Protein AF-A0A2V6QUW6-F1 (afdb_monomer_lite)

Structure (mmCIF, N/CA/C/O backbone):
data_AF-A0A2V6QUW6-F1
#
_entry.id   AF-A0A2V6QUW6-F1
#
loop_
_atom_site.group_PDB
_atom_site.id
_atom_site.type_symbol
_atom_site.label_atom_id
_atom_site.label_alt_id
_atom_site.label_comp_id
_atom_site.label_asym_id
_atom_site.label_entity_id
_atom_site.label_seq_id
_atom_site.pdbx_PDB_ins_code
_atom_site.Cartn_x
_atom_site.Cartn_y
_atom_site.Cartn_z
_atom_site.occupancy
_atom_site.B_iso_or_equiv
_atom_site.auth_seq_id
_atom_site.auth_comp_id
_atom_site.auth_asym_id
_atom_site.auth_atom_id
_atom_site.pdbx_PDB_model_num
ATOM 1 N N . MET A 1 1 ? 51.495 -25.071 66.014 1.00 26.70 1 MET A N 1
ATOM 2 C CA . MET A 1 1 ? 52.627 -26.000 65.771 1.00 26.70 1 MET A CA 1
ATOM 3 C C . MET A 1 1 ? 52.229 -26.995 64.670 1.00 26.70 1 MET A C 1
ATOM 5 O O . MET A 1 1 ? 51.039 -27.040 64.376 1.00 26.70 1 MET A O 1
ATOM 9 N N . PRO A 1 2 ? 53.185 -27.635 63.961 1.00 45.44 2 PRO A N 1
ATOM 10 C CA . PRO A 1 2 ? 52.987 -28.211 62.611 1.00 45.44 2 PRO A CA 1
ATOM 11 C C . PRO A 1 2 ? 52.212 -29.552 62.661 1.00 45.44 2 PRO A C 1
ATOM 13 O O . PRO A 1 2 ? 51.992 -30.062 63.749 1.00 45.44 2 PRO A O 1
ATOM 16 N N . SER A 1 3 ? 51.716 -30.186 61.588 1.00 33.81 3 SER A N 1
ATOM 17 C CA . SER A 1 3 ? 52.419 -30.737 60.404 1.00 33.81 3 SER A CA 1
ATOM 18 C C . SER A 1 3 ? 51.385 -31.507 59.527 1.00 33.81 3 SER A C 1
ATOM 20 O O . SER A 1 3 ? 50.332 -31.840 60.054 1.00 33.81 3 SER A O 1
ATOM 22 N N . THR A 1 4 ? 51.547 -31.929 58.258 1.00 37.12 4 THR A N 1
ATOM 23 C CA . THR A 1 4 ? 52.410 -31.574 57.097 1.00 37.12 4 THR A CA 1
ATOM 24 C C . THR A 1 4 ? 51.915 -32.333 55.849 1.00 37.12 4 THR A C 1
ATOM 26 O O . THR A 1 4 ? 51.791 -33.543 55.962 1.00 37.12 4 THR A O 1
ATOM 29 N N . ARG A 1 5 ? 51.868 -31.680 54.664 1.00 34.84 5 ARG A N 1
ATOM 30 C CA . ARG A 1 5 ? 51.997 -32.264 53.287 1.00 34.84 5 ARG A CA 1
ATOM 31 C C . ARG A 1 5 ? 50.952 -33.331 52.842 1.00 34.84 5 ARG A C 1
ATOM 33 O O . ARG A 1 5 ? 50.567 -34.189 53.609 1.00 34.84 5 ARG A O 1
ATOM 40 N N . GLY A 1 6 ? 50.514 -33.406 51.579 1.00 30.08 6 GLY A N 1
ATOM 41 C CA . GLY A 1 6 ? 50.759 -32.570 50.392 1.00 30.08 6 GLY A CA 1
ATOM 42 C C . GLY A 1 6 ? 50.465 -33.322 49.071 1.00 30.08 6 GLY A C 1
ATOM 43 O O . GLY A 1 6 ? 50.412 -34.544 49.068 1.00 30.08 6 GLY A O 1
ATOM 44 N N . GLY A 1 7 ? 50.338 -32.592 47.949 1.00 29.78 7 GLY A N 1
ATOM 45 C CA . GLY A 1 7 ? 50.151 -33.131 46.578 1.00 29.78 7 GLY A CA 1
ATOM 46 C C . GLY A 1 7 ? 48.696 -33.032 46.077 1.00 29.78 7 GLY A C 1
ATOM 47 O O . GLY A 1 7 ? 47.821 -33.667 46.640 1.00 29.78 7 GLY A O 1
ATOM 48 N N . ARG A 1 8 ? 48.331 -32.092 45.184 1.00 32.28 8 ARG A N 1
ATOM 49 C CA . ARG A 1 8 ? 48.541 -32.045 43.706 1.00 32.28 8 ARG A CA 1
ATOM 50 C C . ARG A 1 8 ? 47.738 -33.123 42.939 1.00 32.28 8 ARG A C 1
ATOM 52 O O . ARG A 1 8 ? 47.898 -34.287 43.254 1.00 32.28 8 ARG A O 1
ATOM 59 N N . ARG A 1 9 ? 46.988 -32.817 41.863 1.00 30.67 9 ARG A N 1
ATOM 60 C CA . ARG A 1 9 ? 46.563 -31.528 41.244 1.00 30.67 9 ARG A CA 1
ATOM 61 C C . ARG A 1 9 ? 45.511 -31.805 40.132 1.00 30.67 9 ARG A C 1
ATOM 63 O O . ARG A 1 9 ? 45.462 -32.922 39.644 1.00 30.67 9 ARG A O 1
ATOM 70 N N . LEU A 1 10 ? 44.833 -30.745 39.662 1.00 28.27 10 LEU A N 1
ATOM 71 C CA . LEU A 1 10 ? 44.021 -30.621 38.422 1.00 28.27 10 LEU A CA 1
ATOM 72 C C . LEU A 1 10 ? 42.641 -31.322 38.333 1.00 28.27 10 LEU A C 1
ATOM 74 O O . LEU A 1 10 ? 42.546 -32.523 38.140 1.00 28.27 10 LEU A O 1
ATOM 78 N N . GLY A 1 11 ? 41.593 -30.488 38.262 1.00 28.69 11 GLY A N 1
ATOM 79 C CA . GLY A 1 11 ? 40.888 -30.242 36.990 1.00 28.69 11 GLY A CA 1
ATOM 80 C C . GLY A 1 11 ? 39.775 -31.210 36.575 1.00 28.69 11 GLY A C 1
ATOM 81 O O . GLY A 1 11 ? 40.029 -32.149 35.831 1.00 28.69 11 GLY A O 1
ATOM 82 N N . GLY A 1 12 ? 38.528 -30.890 36.935 1.00 26.41 12 GLY A N 1
ATOM 83 C CA . GLY A 1 12 ? 37.316 -31.536 36.418 1.00 26.41 12 GLY A CA 1
ATOM 84 C C . GLY A 1 12 ? 36.153 -30.541 36.347 1.00 26.41 12 GLY A C 1
ATOM 85 O O . GLY A 1 12 ? 35.921 -29.794 37.296 1.00 26.41 12 GLY A O 1
ATOM 86 N N . LEU A 1 13 ? 35.474 -30.494 35.202 1.00 26.08 13 LEU A N 1
ATOM 87 C CA . LEU A 1 13 ? 34.448 -29.514 34.829 1.00 26.08 13 LEU A CA 1
ATOM 88 C C . LEU A 1 13 ? 33.038 -30.117 34.990 1.00 26.08 13 LEU A C 1
ATOM 90 O O . LEU A 1 13 ? 32.824 -31.212 34.492 1.00 26.08 13 LEU A O 1
ATOM 94 N N . VAL A 1 14 ? 32.097 -29.349 35.567 1.00 29.81 14 VAL A N 1
ATOM 95 C CA . VAL A 1 14 ? 30.618 -29.460 35.432 1.00 29.81 14 VAL A CA 1
ATOM 96 C C . VAL A 1 14 ? 29.936 -30.784 35.843 1.00 29.81 14 VAL A C 1
ATOM 98 O O . VAL A 1 14 ? 30.233 -31.853 35.337 1.00 29.81 14 VAL A O 1
ATOM 101 N N . VAL A 1 15 ? 28.919 -30.679 36.709 1.00 27.78 15 VAL A N 1
ATOM 102 C CA . VAL A 1 15 ? 27.493 -31.024 36.470 1.00 27.78 15 VAL A CA 1
ATOM 103 C C . VAL A 1 15 ? 26.727 -30.660 37.748 1.00 27.78 15 VAL A C 1
ATOM 105 O O . VAL A 1 15 ? 27.101 -31.085 38.837 1.00 27.78 15 VAL A O 1
ATOM 108 N N . ALA A 1 16 ? 25.631 -29.911 37.619 1.00 26.03 16 ALA A N 1
ATOM 109 C CA . ALA A 1 16 ? 24.633 -29.761 38.676 1.00 26.03 16 ALA A CA 1
ATOM 110 C C . ALA A 1 16 ? 23.232 -29.838 38.053 1.00 26.03 16 ALA A C 1
ATOM 112 O O . ALA A 1 16 ? 22.757 -28.884 37.443 1.00 26.03 16 ALA A O 1
ATOM 113 N N . LEU A 1 17 ? 22.598 -31.008 38.178 1.00 29.84 17 LEU A N 1
ATOM 114 C CA . LEU A 1 17 ? 21.159 -31.166 37.968 1.00 29.84 17 LEU A CA 1
ATOM 115 C C . LEU A 1 17 ? 20.403 -30.676 39.208 1.00 29.84 17 LEU A C 1
ATOM 117 O O . LEU A 1 17 ? 20.839 -30.906 40.334 1.00 29.84 17 LEU A O 1
ATOM 121 N N . GLY A 1 18 ? 19.205 -30.145 38.979 1.00 25.25 18 GLY A N 1
ATOM 122 C CA . GLY A 1 18 ? 18.154 -30.022 39.984 1.00 25.25 18 GLY A CA 1
ATOM 123 C C . GLY A 1 18 ? 17.339 -28.748 39.793 1.00 25.25 18 GLY A C 1
ATOM 124 O O . GLY A 1 18 ? 17.901 -27.672 39.657 1.00 25.25 18 GLY A O 1
ATOM 125 N N . LEU A 1 19 ? 16.014 -28.759 39.799 1.00 27.73 19 LEU A N 1
ATOM 126 C CA . LEU A 1 19 ? 14.991 -29.806 39.743 1.00 27.73 19 LEU A CA 1
ATOM 127 C C . LEU A 1 19 ? 13.668 -29.028 39.552 1.00 27.73 19 LEU A C 1
ATOM 129 O O . LEU A 1 19 ? 13.597 -27.846 39.892 1.00 27.73 19 LEU A O 1
ATOM 133 N N . CYS A 1 20 ? 12.620 -29.647 39.017 1.00 27.33 20 CYS A N 1
ATOM 134 C CA . CYS A 1 20 ? 11.342 -28.960 38.803 1.00 27.33 20 CYS A CA 1
ATOM 135 C C . CYS A 1 20 ? 10.632 -28.602 40.123 1.00 27.33 20 CYS A C 1
ATOM 137 O O . CYS A 1 20 ? 10.623 -29.401 41.057 1.00 27.33 20 CYS A O 1
ATOM 139 N N . ALA A 1 21 ? 9.939 -27.459 40.148 1.00 28.48 21 ALA A N 1
ATOM 140 C CA . ALA A 1 21 ? 8.923 -27.141 41.150 1.00 28.48 21 ALA A CA 1
ATOM 141 C C . ALA A 1 21 ? 7.661 -26.612 40.450 1.00 28.48 21 ALA A C 1
ATOM 143 O O . ALA A 1 21 ? 7.585 -25.449 40.060 1.00 28.48 21 ALA A O 1
ATOM 144 N N . SER A 1 22 ? 6.676 -27.490 40.260 1.00 30.89 22 SER A N 1
ATOM 145 C CA . SER A 1 22 ? 5.345 -27.125 39.771 1.00 30.89 22 SER A CA 1
ATOM 146 C C . SER A 1 22 ? 4.553 -26.437 40.886 1.00 30.89 22 SER A C 1
ATOM 148 O O . SER A 1 22 ? 4.350 -27.029 41.944 1.00 30.89 22 SER A O 1
ATOM 150 N N . GLY A 1 23 ? 4.078 -25.214 40.648 1.00 26.27 23 GLY A N 1
ATOM 151 C CA . GLY A 1 23 ? 3.165 -24.498 41.542 1.00 26.27 23 GLY A CA 1
ATOM 152 C C . GLY A 1 23 ? 1.778 -24.400 40.918 1.00 26.27 23 GLY A C 1
ATOM 153 O O . GLY A 1 23 ? 1.594 -23.659 39.957 1.00 26.27 23 GLY A O 1
ATOM 154 N N . CYS A 1 24 ? 0.812 -25.156 41.440 1.00 26.83 24 CYS A N 1
ATOM 155 C CA . CYS A 1 24 ? -0.576 -25.087 40.984 1.00 26.83 24 CYS A CA 1
ATOM 156 C C . CYS A 1 24 ? -1.278 -23.862 41.586 1.00 26.83 24 CYS A C 1
ATOM 158 O O . CYS A 1 24 ? -1.225 -23.674 42.800 1.00 26.83 24 CYS A O 1
ATOM 160 N N . PHE A 1 25 ? -2.007 -23.107 40.763 1.00 26.16 25 PHE A N 1
ATOM 161 C CA . PHE A 1 25 ? -3.082 -22.227 41.218 1.00 26.16 25 PHE A CA 1
ATOM 162 C C . PHE A 1 25 ? -4.295 -22.393 40.301 1.00 26.16 25 PHE A C 1
ATOM 164 O O . PHE A 1 25 ? -4.251 -22.060 39.123 1.00 26.16 25 PHE A O 1
ATOM 171 N N . ASP A 1 26 ? -5.362 -22.908 40.898 1.00 26.67 26 ASP A N 1
ATOM 172 C CA . ASP A 1 26 ? -6.733 -23.025 40.405 1.00 26.67 26 ASP A CA 1
ATOM 173 C C . ASP A 1 26 ? -7.597 -22.764 41.664 1.00 26.67 26 ASP A C 1
ATOM 175 O O . ASP A 1 26 ? -7.196 -23.150 42.763 1.00 26.67 26 ASP A O 1
ATOM 179 N N . ASN A 1 27 ? -8.756 -22.106 41.644 1.00 27.70 27 ASN A N 1
ATOM 180 C CA . ASN A 1 27 ? -9.648 -21.788 40.533 1.00 27.70 27 ASN A CA 1
ATOM 181 C C . ASN A 1 27 ? -10.627 -20.669 40.966 1.00 27.70 27 ASN A C 1
ATOM 183 O O . ASN A 1 27 ? -11.191 -20.761 42.057 1.00 27.70 27 ASN A O 1
ATOM 187 N N . SER A 1 28 ? -10.908 -19.686 40.103 1.00 26.55 28 SER A N 1
ATOM 188 C CA . SER A 1 28 ? -12.271 -19.138 39.959 1.00 26.55 28 SER A CA 1
ATOM 189 C C . SER A 1 28 ? -12.452 -18.398 38.622 1.00 26.55 28 SER A C 1
ATOM 191 O O . SER A 1 28 ? -11.968 -17.290 38.415 1.00 26.55 28 SER A O 1
ATOM 193 N N . SER A 1 29 ? -13.210 -19.019 37.713 1.00 29.81 29 SER A N 1
ATOM 194 C CA . SER A 1 29 ? -13.720 -18.426 36.462 1.00 29.81 29 SER A CA 1
ATOM 195 C C . SER A 1 29 ? -12.676 -18.013 35.412 1.00 29.81 29 SER A C 1
ATOM 197 O O . SER A 1 29 ? -12.779 -16.954 34.790 1.00 29.81 29 SER A O 1
ATOM 199 N N . SER A 1 30 ? -11.728 -18.901 35.110 1.00 31.17 30 SER A N 1
ATOM 200 C CA . SER A 1 30 ? -10.977 -18.832 33.853 1.00 31.17 30 SER A CA 1
ATOM 201 C C . SER A 1 30 ? -11.898 -19.134 32.657 1.00 31.17 30 SER A C 1
ATOM 203 O O . SER A 1 30 ? -12.226 -20.285 32.362 1.00 31.17 30 SER A O 1
ATOM 205 N N . LYS A 1 31 ? -12.304 -18.095 31.912 1.00 33.53 31 LYS A N 1
ATOM 206 C CA . LYS A 1 31 ? -12.797 -18.289 30.538 1.00 33.53 31 LYS A CA 1
ATOM 207 C C . LYS A 1 31 ? -11.663 -18.924 29.732 1.00 33.53 31 LYS A C 1
ATOM 209 O O . LYS A 1 31 ? -10.583 -18.354 29.600 1.00 33.53 31 LYS A O 1
ATOM 214 N N . VAL A 1 32 ? -11.900 -20.128 29.224 1.00 32.72 32 VAL A N 1
ATOM 215 C CA . VAL A 1 32 ? -10.894 -20.940 28.533 1.00 32.72 32 VAL A CA 1
ATOM 216 C C . VAL A 1 32 ? -10.637 -20.369 27.131 1.00 32.72 32 VAL A C 1
ATOM 218 O O . VAL A 1 32 ? -11.274 -20.773 26.162 1.00 32.72 32 VAL A O 1
ATOM 221 N N . VAL A 1 33 ? -9.694 -19.427 27.010 1.00 42.16 33 VAL A N 1
ATOM 222 C CA . VAL A 1 33 ? -9.269 -18.856 25.717 1.00 42.16 33 VAL A CA 1
ATOM 223 C C . VAL A 1 33 ? -8.378 -19.866 24.982 1.00 42.16 33 VAL A C 1
ATOM 225 O O . VAL A 1 33 ? -7.161 -19.887 25.153 1.00 42.16 33 VAL A O 1
ATOM 228 N N . ARG A 1 34 ? -8.996 -20.746 24.185 1.00 49.00 34 ARG A N 1
ATOM 229 C CA . ARG A 1 34 ? -8.330 -21.874 23.495 1.00 49.00 34 ARG A CA 1
ATOM 230 C C . ARG A 1 34 ? -7.634 -21.529 22.172 1.00 49.00 34 ARG A C 1
ATOM 232 O O . ARG A 1 34 ? -7.003 -22.411 21.597 1.00 49.00 34 ARG A O 1
ATOM 239 N N . ASP A 1 35 ? -7.704 -20.280 21.714 1.00 72.38 35 ASP A N 1
ATOM 240 C CA . ASP A 1 35 ? -7.259 -19.860 20.377 1.00 72.38 35 ASP A CA 1
ATOM 241 C C . ASP A 1 35 ? -6.149 -18.795 20.407 1.00 72.38 35 ASP A C 1
ATOM 243 O O . ASP A 1 35 ? -6.321 -17.671 19.944 1.00 72.38 35 ASP A O 1
ATOM 247 N N . ARG A 1 36 ? -4.978 -19.155 20.945 1.00 85.44 36 ARG A N 1
ATOM 248 C CA . ARG A 1 36 ? -3.763 -18.318 20.916 1.00 85.44 36 ARG A CA 1
ATOM 249 C C . ARG A 1 36 ? -2.634 -19.032 20.183 1.00 85.44 36 ARG A C 1
ATOM 251 O O . ARG A 1 36 ? -2.405 -20.220 20.406 1.00 85.44 36 ARG A O 1
ATOM 258 N N . ALA A 1 37 ? -1.921 -18.313 19.322 1.00 85.94 37 ALA A N 1
ATOM 259 C CA . ALA A 1 37 ? -0.727 -18.821 18.663 1.00 85.94 37 ALA A CA 1
ATOM 260 C C . ALA A 1 37 ? 0.509 -18.624 19.546 1.00 85.94 37 ALA A C 1
ATOM 262 O O . ALA A 1 37 ? 0.738 -17.544 20.086 1.00 85.94 37 ALA A O 1
ATOM 263 N N . ASP A 1 38 ? 1.343 -19.657 19.613 1.00 90.12 38 ASP A N 1
ATOM 264 C CA . ASP A 1 38 ? 2.741 -19.533 20.020 1.00 90.12 38 ASP A CA 1
ATOM 265 C C . ASP A 1 38 ? 3.492 -18.778 18.910 1.00 90.12 38 ASP A C 1
ATOM 267 O O . ASP A 1 38 ? 3.749 -19.325 17.832 1.00 90.12 38 ASP A O 1
ATOM 271 N N . LEU A 1 39 ? 3.753 -17.489 19.146 1.00 91.81 39 LEU A N 1
ATOM 272 C CA . LEU A 1 39 ? 4.340 -16.586 18.157 1.00 91.81 39 LEU A CA 1
ATOM 273 C C . LEU A 1 39 ? 5.775 -16.992 17.797 1.00 91.81 39 LEU A C 1
ATOM 275 O O . LEU A 1 39 ? 6.114 -16.998 16.615 1.00 91.81 39 LEU A O 1
ATOM 279 N N . ASP A 1 40 ? 6.581 -17.415 18.770 1.00 89.56 40 ASP A N 1
ATOM 280 C CA . ASP A 1 40 ? 7.961 -17.849 18.531 1.00 89.56 40 ASP A CA 1
ATOM 281 C C . ASP A 1 40 ? 7.992 -19.127 17.683 1.00 89.56 40 ASP A C 1
ATOM 283 O O . ASP A 1 40 ? 8.790 -19.247 16.750 1.00 89.56 40 ASP A O 1
ATOM 287 N N . ARG A 1 41 ? 7.055 -20.056 17.915 1.00 87.94 41 ARG A N 1
ATOM 288 C CA . ARG A 1 41 ? 6.879 -21.241 17.064 1.00 87.94 41 ARG A CA 1
ATOM 289 C C . ARG A 1 41 ? 6.403 -20.896 15.653 1.00 87.94 41 ARG A C 1
ATOM 291 O O . ARG A 1 41 ? 6.794 -21.582 14.705 1.00 87.94 41 ARG A O 1
ATOM 298 N N . VAL A 1 42 ? 5.576 -19.864 15.477 1.00 88.56 42 VAL A N 1
ATOM 299 C CA . VAL A 1 42 ? 5.185 -19.385 14.137 1.00 88.56 42 VAL A CA 1
ATOM 300 C C . VAL A 1 42 ? 6.407 -18.867 13.389 1.00 88.56 42 VAL A C 1
ATOM 302 O O . VAL A 1 42 ? 6.621 -19.267 12.246 1.00 88.56 42 VAL A O 1
ATOM 305 N N . LEU A 1 43 ? 7.254 -18.071 14.043 1.00 87.19 43 LEU A N 1
ATOM 306 C CA . LEU A 1 43 ? 8.501 -17.586 13.453 1.00 87.19 43 LEU A CA 1
ATOM 307 C C . LEU A 1 43 ? 9.426 -18.765 13.104 1.00 87.19 43 LEU A C 1
ATOM 309 O O . LEU A 1 43 ? 9.773 -18.964 11.940 1.00 87.19 43 LEU A O 1
ATOM 313 N N . ALA A 1 44 ? 9.696 -19.657 14.058 1.00 85.44 44 ALA A N 1
ATOM 314 C CA . ALA A 1 44 ? 10.544 -20.834 13.852 1.00 85.44 44 ALA A CA 1
ATOM 315 C C . ALA A 1 44 ? 10.058 -21.808 12.751 1.00 85.44 44 ALA A C 1
ATOM 317 O O . ALA A 1 44 ? 10.857 -22.598 12.250 1.00 85.44 44 ALA A O 1
ATOM 318 N N . THR A 1 45 ? 8.772 -21.781 12.374 1.00 84.81 45 THR A N 1
ATOM 319 C CA . THR A 1 45 ? 8.200 -22.659 11.330 1.00 84.81 45 THR A CA 1
ATOM 320 C C . THR A 1 45 ? 7.927 -21.969 9.992 1.00 84.81 45 THR A C 1
ATOM 322 O O . THR A 1 45 ? 7.741 -22.667 8.996 1.00 84.81 45 THR A O 1
ATOM 325 N N . GLN A 1 46 ? 7.898 -20.633 9.943 1.00 85.38 46 GLN A N 1
ATOM 326 C CA . GLN A 1 46 ? 7.602 -19.862 8.726 1.00 85.38 46 GLN A CA 1
ATOM 327 C C . GLN A 1 46 ? 8.777 -19.015 8.213 1.00 85.38 46 GLN A C 1
ATOM 329 O O . GLN A 1 46 ? 8.718 -18.555 7.072 1.00 85.38 46 GLN A O 1
ATOM 334 N N . HIS A 1 47 ? 9.841 -18.820 8.999 1.00 82.94 47 HIS A N 1
ATOM 335 C CA . HIS A 1 47 ? 11.057 -18.150 8.527 1.00 82.94 47 HIS A CA 1
ATOM 336 C C . HIS A 1 47 ? 11.724 -18.935 7.395 1.00 82.94 47 HIS A C 1
ATOM 338 O O . HIS A 1 47 ? 11.781 -20.168 7.395 1.00 82.94 47 HIS A O 1
ATOM 344 N N . ARG A 1 48 ? 12.293 -18.200 6.438 1.00 81.38 48 ARG A N 1
ATOM 345 C CA . ARG A 1 48 ? 13.107 -18.780 5.369 1.00 81.38 48 ARG A CA 1
ATOM 346 C C . ARG A 1 48 ? 14.462 -19.199 5.940 1.00 81.38 48 ARG A C 1
ATOM 348 O O . ARG A 1 48 ? 15.097 -18.436 6.660 1.00 81.38 48 ARG A O 1
ATOM 355 N N . ALA A 1 49 ? 14.944 -20.381 5.559 1.00 80.44 49 ALA A N 1
ATOM 356 C CA . ALA A 1 49 ? 16.308 -20.813 5.885 1.00 80.44 49 ALA A CA 1
ATOM 357 C C . ALA A 1 49 ? 17.385 -20.073 5.061 1.00 80.44 49 ALA A C 1
ATOM 359 O O . ALA A 1 49 ? 18.544 -20.017 5.464 1.00 80.44 49 ALA A O 1
ATOM 360 N N . VAL A 1 50 ? 17.007 -19.523 3.901 1.00 88.19 50 VAL A N 1
ATOM 361 C CA . VAL A 1 50 ? 17.869 -18.752 2.996 1.00 88.19 50 VAL A CA 1
ATOM 362 C C . VAL A 1 50 ? 17.075 -17.558 2.480 1.00 88.19 50 VAL A C 1
ATOM 364 O O . VAL A 1 50 ? 15.981 -17.742 1.945 1.00 88.19 50 VAL A O 1
ATOM 367 N N . ASN A 1 51 ? 17.636 -16.356 2.613 1.00 92.44 51 ASN A N 1
ATOM 368 C CA . ASN A 1 51 ? 17.077 -15.126 2.061 1.00 92.44 51 ASN A CA 1
ATOM 369 C C . ASN A 1 51 ? 17.830 -14.736 0.789 1.00 92.44 51 ASN A C 1
ATOM 371 O O . ASN A 1 51 ? 19.032 -14.463 0.832 1.00 92.44 51 ASN A O 1
ATOM 375 N N . GLU A 1 52 ? 17.120 -14.688 -0.333 1.00 95.44 52 GLU A N 1
ATOM 376 C CA . GLU A 1 52 ? 17.638 -14.106 -1.570 1.00 95.44 52 GLU A CA 1
ATOM 377 C C . GLU A 1 52 ? 17.628 -12.573 -1.501 1.00 95.44 52 GLU A C 1
ATOM 379 O O . GLU A 1 52 ? 16.767 -11.961 -0.867 1.00 95.44 52 GLU A O 1
ATOM 384 N N . PHE A 1 53 ? 18.589 -11.938 -2.172 1.00 96.75 53 PHE A N 1
ATOM 385 C CA . PHE A 1 53 ? 18.727 -10.480 -2.205 1.00 96.75 53 PHE A CA 1
ATOM 386 C C . PHE A 1 53 ? 19.397 -10.003 -3.500 1.00 96.75 53 PHE A C 1
ATOM 388 O O . PHE A 1 53 ? 19.989 -10.794 -4.247 1.00 96.75 53 PHE A O 1
ATOM 395 N N . LEU A 1 54 ? 19.315 -8.698 -3.768 1.00 98.38 54 LEU A N 1
ATOM 396 C CA . LEU A 1 54 ? 19.921 -8.075 -4.942 1.00 98.38 54 LEU A CA 1
ATOM 397 C C . LEU A 1 54 ? 21.339 -7.587 -4.625 1.00 98.38 54 LEU A C 1
ATOM 399 O O . LEU A 1 54 ? 21.563 -6.801 -3.705 1.00 98.38 54 LEU A O 1
ATOM 403 N N . THR A 1 55 ? 22.315 -8.038 -5.406 1.00 98.38 55 THR A N 1
ATOM 404 C CA . THR A 1 55 ? 23.671 -7.475 -5.417 1.00 98.38 55 THR A CA 1
ATOM 405 C C . THR A 1 55 ? 23.727 -6.238 -6.318 1.00 98.38 55 THR A C 1
ATOM 407 O O . THR A 1 55 ? 22.887 -6.066 -7.199 1.00 98.38 55 THR A O 1
ATOM 410 N N . ALA A 1 56 ? 24.754 -5.395 -6.175 1.00 98.50 56 ALA A N 1
ATOM 411 C CA . ALA A 1 56 ? 24.947 -4.256 -7.082 1.00 98.50 56 ALA A CA 1
ATOM 412 C C . ALA A 1 56 ? 25.110 -4.689 -8.557 1.00 98.50 56 ALA A C 1
ATOM 414 O O . ALA A 1 56 ? 24.704 -3.964 -9.464 1.00 98.50 56 ALA A O 1
ATOM 415 N N . ALA A 1 57 ? 25.649 -5.892 -8.801 1.00 98.44 57 ALA A N 1
ATOM 416 C CA . ALA A 1 57 ? 25.727 -6.487 -10.134 1.00 98.44 57 ALA A CA 1
ATOM 417 C C . ALA A 1 57 ? 24.337 -6.870 -10.672 1.00 98.44 57 ALA A C 1
ATOM 419 O O . ALA A 1 57 ? 24.025 -6.530 -11.812 1.00 98.44 57 ALA A O 1
ATOM 420 N N . ASP A 1 58 ? 23.487 -7.493 -9.842 1.00 98.62 58 ASP A N 1
ATOM 421 C CA . ASP A 1 58 ? 22.090 -7.784 -10.197 1.00 98.62 58 ASP A CA 1
ATOM 422 C C . ASP A 1 58 ? 21.349 -6.488 -10.567 1.00 98.62 58 ASP A C 1
ATOM 424 O O . ASP A 1 58 ? 20.732 -6.406 -11.624 1.00 98.62 58 ASP A O 1
ATOM 428 N N . VAL A 1 59 ? 21.455 -5.444 -9.736 1.00 98.81 59 VAL A N 1
ATOM 429 C CA . VAL A 1 59 ? 20.775 -4.150 -9.942 1.00 98.81 59 VAL A CA 1
ATOM 430 C C . VAL A 1 59 ? 21.251 -3.440 -11.210 1.00 98.81 59 VAL A C 1
ATOM 432 O O . VAL A 1 59 ? 20.430 -2.898 -11.958 1.00 98.81 59 VAL A O 1
ATOM 435 N N . ASN A 1 60 ? 22.556 -3.464 -11.489 1.00 98.62 60 ASN A N 1
ATOM 436 C CA . ASN A 1 60 ? 23.098 -2.941 -12.739 1.00 98.62 60 ASN A CA 1
ATOM 437 C C . ASN A 1 60 ? 22.529 -3.693 -13.952 1.00 98.62 60 ASN A C 1
ATOM 439 O O . ASN A 1 60 ? 22.120 -3.065 -14.925 1.00 98.62 60 ASN A O 1
ATOM 443 N N . GLU A 1 61 ? 22.470 -5.023 -13.885 1.00 98.62 61 GLU A N 1
ATOM 444 C CA . GLU A 1 61 ? 22.005 -5.866 -14.986 1.00 98.62 61 GLU A CA 1
ATOM 445 C C . GLU A 1 61 ? 20.491 -5.735 -15.233 1.00 98.62 61 GLU A C 1
ATOM 447 O O . GLU A 1 61 ? 20.076 -5.544 -16.375 1.00 98.62 61 GLU A O 1
ATOM 452 N N . ILE A 1 62 ? 19.675 -5.722 -14.174 1.00 98.81 62 ILE A N 1
ATOM 453 C CA . ILE A 1 62 ? 18.233 -5.410 -14.205 1.00 98.81 62 ILE A CA 1
ATOM 454 C C . ILE A 1 62 ? 17.989 -4.074 -14.923 1.00 98.81 62 ILE A C 1
ATOM 456 O O . ILE A 1 62 ? 17.200 -3.986 -15.870 1.00 98.81 62 ILE A O 1
ATOM 460 N N . THR A 1 63 ? 18.725 -3.034 -14.515 1.00 98.81 63 THR A N 1
ATOM 461 C CA . THR A 1 63 ? 18.623 -1.692 -15.104 1.00 98.81 63 THR A CA 1
ATOM 462 C C . THR A 1 63 ? 19.064 -1.686 -16.570 1.00 98.81 63 THR A C 1
ATOM 464 O O . THR A 1 63 ? 18.397 -1.092 -17.420 1.00 98.81 63 THR A O 1
ATOM 467 N N . ARG A 1 64 ? 20.167 -2.377 -16.887 1.00 98.62 64 ARG A N 1
ATOM 468 C CA . ARG A 1 64 ? 20.700 -2.507 -18.247 1.00 98.62 64 ARG A CA 1
ATOM 469 C C . ARG A 1 64 ? 19.691 -3.174 -19.176 1.00 98.62 64 ARG A C 1
ATOM 471 O O . ARG A 1 64 ? 19.453 -2.652 -20.264 1.00 98.62 64 ARG A O 1
ATOM 478 N N . VAL A 1 65 ? 19.093 -4.294 -18.762 1.00 98.62 65 VAL A N 1
ATOM 479 C CA . VAL A 1 65 ? 18.116 -5.052 -19.559 1.00 98.62 65 VAL A CA 1
ATOM 480 C C . VAL A 1 65 ? 16.871 -4.211 -19.849 1.00 98.62 65 VAL A C 1
ATOM 482 O O . VAL A 1 65 ? 16.481 -4.110 -21.013 1.00 98.62 65 VAL A O 1
ATOM 485 N N . ALA A 1 66 ? 16.314 -3.517 -18.852 1.00 98.56 66 ALA A N 1
ATOM 486 C CA . ALA A 1 66 ? 15.206 -2.583 -19.072 1.00 98.56 66 ALA A CA 1
ATOM 487 C C . ALA A 1 66 ? 15.581 -1.437 -20.034 1.00 98.56 66 ALA A C 1
ATOM 489 O O . ALA A 1 66 ? 14.826 -1.108 -20.949 1.00 98.56 66 ALA A O 1
ATOM 490 N N . ALA A 1 67 ? 16.777 -0.858 -19.892 1.00 98.50 67 ALA A N 1
ATOM 491 C CA . ALA A 1 67 ? 17.228 0.259 -20.722 1.00 98.50 67 ALA A CA 1
ATOM 492 C C . ALA A 1 67 ? 17.470 -0.106 -22.200 1.00 98.50 67 ALA A C 1
ATOM 494 O O . ALA A 1 67 ? 17.298 0.763 -23.062 1.00 98.50 67 ALA A O 1
ATOM 495 N N . VAL A 1 68 ? 17.858 -1.357 -22.499 1.00 98.31 68 VAL A N 1
ATOM 496 C CA . VAL A 1 68 ? 18.031 -1.876 -23.875 1.00 98.31 68 VAL A CA 1
ATOM 497 C C . VAL A 1 68 ? 16.783 -2.558 -24.440 1.00 98.31 68 VAL A C 1
ATOM 499 O O . VAL A 1 68 ? 16.741 -2.847 -25.639 1.00 98.31 68 VAL A O 1
ATOM 502 N N . ALA A 1 69 ? 15.753 -2.803 -23.623 1.00 97.62 69 ALA A N 1
ATOM 503 C CA . ALA A 1 69 ? 14.507 -3.424 -24.073 1.00 97.62 69 ALA A CA 1
ATOM 504 C C . ALA A 1 69 ? 13.872 -2.647 -25.241 1.00 97.62 69 ALA A C 1
ATOM 506 O O . ALA A 1 69 ? 13.349 -3.273 -26.170 1.00 97.62 69 ALA A O 1
ATOM 507 N N . LEU A 1 70 ? 13.991 -1.311 -25.206 1.00 97.19 70 LEU A N 1
ATOM 508 C CA . LEU A 1 70 ? 13.420 -0.355 -26.155 1.00 97.19 70 LEU A CA 1
ATOM 509 C C . LEU A 1 70 ? 14.405 0.759 -26.544 1.00 97.19 70 LEU A C 1
ATOM 511 O O . LEU A 1 70 ? 15.158 1.276 -25.713 1.00 97.19 70 LEU A O 1
ATOM 515 N N . ASP A 1 71 ? 14.323 1.188 -27.801 1.00 97.00 71 ASP A N 1
ATOM 516 C CA . ASP A 1 71 ? 15.039 2.317 -28.411 1.00 97.00 71 ASP A CA 1
ATOM 517 C C . ASP A 1 71 ? 14.629 3.704 -27.886 1.00 97.00 71 ASP A C 1
ATOM 519 O O . ASP A 1 71 ? 15.332 4.686 -28.126 1.00 97.00 71 ASP A O 1
ATOM 523 N N . ALA A 1 72 ? 13.573 3.786 -27.073 1.00 96.62 72 ALA A N 1
ATOM 524 C CA . ALA A 1 72 ? 13.149 5.012 -26.405 1.00 96.62 72 ALA A CA 1
ATOM 525 C C . ALA A 1 72 ? 14.284 5.690 -25.606 1.00 96.62 72 ALA A C 1
ATOM 527 O O . ALA A 1 72 ? 14.977 5.065 -24.795 1.00 96.62 72 ALA A O 1
ATOM 528 N N . THR A 1 73 ? 14.444 7.002 -25.799 1.00 97.00 73 THR A N 1
ATOM 529 C CA . THR A 1 73 ? 15.467 7.843 -25.148 1.00 97.00 73 THR A CA 1
ATOM 530 C C . THR A 1 73 ? 14.989 8.506 -23.855 1.00 97.00 73 THR A C 1
ATOM 532 O O . THR A 1 73 ? 15.796 9.120 -23.159 1.00 97.00 73 THR A O 1
ATOM 535 N N . THR A 1 74 ? 13.704 8.371 -23.518 1.00 98.00 74 THR A N 1
ATOM 536 C CA . THR A 1 74 ? 13.018 9.131 -22.461 1.00 98.00 74 THR A CA 1
ATOM 537 C C . THR A 1 74 ? 12.748 8.333 -21.177 1.00 98.00 74 THR A C 1
ATOM 539 O O . THR A 1 74 ? 12.097 8.834 -20.266 1.00 98.00 74 THR A O 1
ATOM 542 N N . MET A 1 75 ? 13.237 7.092 -21.072 1.00 98.12 75 MET A N 1
ATOM 543 C CA . MET A 1 75 ? 12.957 6.236 -19.910 1.00 98.12 75 MET A CA 1
ATOM 544 C C . MET A 1 75 ? 13.672 6.702 -18.631 1.00 98.12 75 MET A C 1
ATOM 546 O O . MET A 1 75 ? 14.875 6.984 -18.644 1.00 98.12 75 MET A O 1
ATOM 550 N N . VAL A 1 76 ? 12.933 6.680 -17.520 1.00 98.88 76 VAL A N 1
ATOM 551 C CA . VAL A 1 76 ? 13.459 6.629 -16.147 1.00 98.88 76 VAL A CA 1
ATOM 552 C C . VAL A 1 76 ? 13.183 5.234 -15.595 1.00 98.88 76 VAL A C 1
ATOM 554 O O . VAL A 1 76 ? 12.074 4.723 -15.749 1.00 98.88 76 VAL A O 1
ATOM 557 N N . ILE A 1 77 ? 14.191 4.615 -14.985 1.00 98.94 77 ILE A N 1
ATOM 558 C CA . ILE A 1 77 ? 14.158 3.239 -14.481 1.00 98.94 77 ILE A CA 1
ATOM 559 C C . ILE A 1 77 ? 14.622 3.266 -13.026 1.00 98.94 77 ILE A C 1
ATOM 561 O O . ILE A 1 77 ? 15.715 3.753 -12.751 1.00 98.94 77 ILE A O 1
ATOM 565 N N . ALA A 1 78 ? 13.830 2.732 -12.103 1.00 98.94 78 ALA A N 1
ATOM 566 C CA . ALA A 1 78 ? 14.213 2.556 -10.708 1.00 98.94 78 ALA A CA 1
ATOM 567 C C . ALA A 1 78 ? 14.180 1.080 -10.310 1.00 98.94 78 ALA A C 1
ATOM 569 O O . ALA A 1 78 ? 13.365 0.307 -10.815 1.00 98.94 78 ALA A O 1
ATOM 570 N N . VAL A 1 79 ? 15.050 0.708 -9.375 1.00 98.94 79 VAL A N 1
ATOM 571 C CA . VAL A 1 79 ? 15.099 -0.626 -8.768 1.00 98.94 79 VAL A CA 1
ATOM 572 C C . VAL A 1 79 ? 15.098 -0.467 -7.256 1.00 98.94 79 VAL A C 1
ATOM 574 O O . VAL A 1 79 ? 15.896 0.302 -6.714 1.00 98.94 79 VAL A O 1
ATOM 577 N N . THR A 1 80 ? 14.228 -1.209 -6.576 1.00 98.75 80 THR A N 1
ATOM 578 C CA . THR A 1 80 ? 14.189 -1.287 -5.113 1.00 98.75 80 THR A CA 1
ATOM 579 C C . THR A 1 80 ? 14.433 -2.706 -4.626 1.00 98.75 80 THR A C 1
ATOM 581 O O . THR A 1 80 ? 14.146 -3.663 -5.346 1.00 98.75 80 THR A O 1
ATOM 584 N N . ASP A 1 81 ? 14.912 -2.855 -3.390 1.00 97.88 81 ASP A N 1
ATOM 585 C CA . ASP A 1 81 ? 14.866 -4.146 -2.699 1.00 97.88 81 ASP A CA 1
ATOM 586 C C . ASP A 1 81 ? 13.448 -4.488 -2.207 1.00 97.88 81 ASP A C 1
ATOM 588 O O . ASP A 1 81 ? 12.471 -3.774 -2.466 1.00 97.88 81 ASP A O 1
ATOM 592 N N . ARG A 1 82 ? 13.338 -5.624 -1.510 1.00 95.75 82 ARG A N 1
ATOM 593 C CA . ARG A 1 82 ? 12.099 -6.164 -0.940 1.00 95.75 82 ARG A CA 1
ATOM 594 C C . ARG A 1 82 ? 11.418 -5.212 0.050 1.00 95.75 82 ARG A C 1
ATOM 596 O O . ARG A 1 82 ? 10.195 -5.277 0.173 1.00 95.75 82 ARG A O 1
ATOM 603 N N . GLU A 1 83 ? 12.189 -4.355 0.720 1.00 94.88 83 GLU A N 1
ATOM 604 C CA . GLU A 1 83 ? 11.728 -3.354 1.692 1.00 94.88 83 GLU A CA 1
ATOM 605 C C . GLU A 1 83 ? 11.461 -1.987 1.058 1.00 94.88 83 GLU A C 1
ATOM 607 O O . GLU A 1 83 ? 11.050 -1.055 1.743 1.00 94.88 83 GLU A O 1
ATOM 612 N N . GLY A 1 84 ? 11.658 -1.846 -0.256 1.00 96.31 84 GLY A N 1
ATOM 613 C CA . GLY A 1 84 ? 11.436 -0.584 -0.957 1.00 96.31 84 GLY A CA 1
ATOM 614 C C . GLY A 1 84 ? 12.576 0.421 -0.796 1.00 96.31 84 GLY A C 1
ATOM 615 O O . GLY A 1 84 ? 12.387 1.596 -1.141 1.00 96.31 84 GLY A O 1
ATOM 616 N N . GLN A 1 85 ? 13.751 -0.013 -0.316 1.00 96.62 85 GLN A N 1
ATOM 617 C CA . GLN A 1 85 ? 14.967 0.798 -0.370 1.00 96.62 85 GLN A CA 1
ATOM 618 C C . GLN A 1 85 ? 15.375 0.987 -1.823 1.00 96.62 85 GLN A C 1
ATOM 620 O O . GLN A 1 85 ? 15.417 0.028 -2.594 1.00 96.62 85 GLN A O 1
ATOM 625 N N . VAL A 1 86 ? 15.704 2.220 -2.200 1.00 98.50 86 VAL A N 1
ATOM 626 C CA . VAL A 1 86 ? 16.100 2.552 -3.570 1.00 98.50 86 VAL A CA 1
ATOM 627 C C . VAL A 1 86 ? 17.536 2.095 -3.811 1.00 98.50 86 VAL A C 1
ATOM 629 O O . VAL A 1 86 ? 18.477 2.656 -3.254 1.00 98.50 86 VAL A O 1
ATOM 632 N N . LEU A 1 87 ? 17.702 1.075 -4.655 1.00 98.81 87 LEU A N 1
ATOM 633 C CA . LEU A 1 87 ? 19.010 0.533 -5.027 1.00 98.81 87 LEU A CA 1
ATOM 634 C C . LEU A 1 87 ? 19.566 1.183 -6.293 1.00 98.81 87 LEU A C 1
ATOM 636 O O . LEU A 1 87 ? 20.782 1.275 -6.449 1.00 98.81 87 LEU A O 1
ATOM 640 N N . ALA A 1 88 ? 18.689 1.617 -7.200 1.00 98.88 88 ALA A N 1
ATOM 641 C CA . ALA A 1 88 ? 19.071 2.399 -8.365 1.00 98.88 88 ALA A CA 1
ATOM 642 C C . ALA A 1 88 ? 17.956 3.327 -8.851 1.00 98.88 88 ALA A C 1
ATOM 644 O O . ALA A 1 88 ? 16.773 3.007 -8.744 1.00 98.88 88 ALA A O 1
ATOM 645 N N . VAL A 1 89 ? 18.371 4.435 -9.466 1.00 98.88 89 VAL A N 1
ATOM 646 C CA . VAL A 1 89 ? 17.567 5.286 -10.351 1.00 98.88 89 VAL A CA 1
ATOM 647 C C . VAL A 1 89 ? 18.450 5.638 -11.539 1.00 98.88 89 VAL A C 1
ATOM 649 O O . VAL A 1 89 ? 19.505 6.242 -11.360 1.00 98.88 89 VAL A O 1
ATOM 652 N N . PHE A 1 90 ? 18.029 5.281 -12.746 1.00 98.88 90 PHE A N 1
ATOM 653 C CA . PHE A 1 90 ? 18.739 5.512 -13.997 1.00 98.88 90 PHE A CA 1
ATOM 654 C C . PHE A 1 90 ? 17.875 6.318 -14.964 1.00 98.88 90 PHE A C 1
ATOM 656 O O . PHE A 1 90 ? 16.693 6.028 -15.155 1.00 98.88 90 PHE A O 1
ATOM 663 N N . ARG A 1 91 ? 18.474 7.327 -15.597 1.00 98.69 91 ARG A N 1
ATOM 664 C CA . ARG A 1 91 ? 17.817 8.222 -16.554 1.00 98.69 91 ARG A CA 1
ATOM 665 C C . ARG A 1 91 ? 18.489 8.111 -17.916 1.00 98.69 91 ARG A C 1
ATOM 667 O O . ARG A 1 91 ? 19.700 8.307 -18.026 1.00 98.69 91 ARG A O 1
ATOM 674 N N . LYS A 1 92 ? 17.707 7.852 -18.967 1.00 98.56 92 LYS A N 1
ATOM 675 C CA . LYS A 1 92 ? 18.166 8.006 -20.358 1.00 98.56 92 LYS A CA 1
ATOM 676 C C . LYS A 1 92 ? 18.223 9.495 -20.733 1.00 98.56 92 LYS A C 1
ATOM 678 O O . LYS A 1 92 ? 17.619 10.334 -20.071 1.00 98.56 92 LYS A O 1
ATOM 683 N N . ALA A 1 93 ? 18.976 9.838 -21.779 1.00 96.69 93 ALA A N 1
ATOM 684 C CA . ALA A 1 93 ? 19.346 11.229 -22.080 1.00 96.69 93 ALA A CA 1
ATOM 685 C C . ALA A 1 93 ? 18.161 12.193 -22.316 1.00 96.69 93 ALA A C 1
ATOM 687 O O . ALA A 1 93 ? 18.283 13.379 -22.031 1.00 96.69 93 ALA A O 1
ATOM 688 N N . GLY A 1 94 ? 17.024 11.697 -22.815 1.00 97.50 94 GLY A N 1
ATOM 689 C CA . GLY A 1 94 ? 15.796 12.472 -23.020 1.00 97.50 94 GLY A CA 1
ATOM 690 C C . GLY A 1 94 ? 14.764 12.317 -21.900 1.00 97.50 94 GLY A C 1
ATOM 691 O O . GLY A 1 94 ? 13.598 12.635 -22.114 1.00 97.50 94 GLY A O 1
ATOM 692 N N . ALA A 1 95 ? 15.131 11.752 -20.745 1.00 98.38 95 ALA A N 1
ATOM 693 C CA . ALA A 1 95 ? 14.181 11.461 -19.675 1.00 98.38 95 ALA A CA 1
ATOM 694 C C . ALA A 1 95 ? 13.508 12.737 -19.132 1.00 98.38 95 ALA A C 1
ATOM 696 O O . ALA A 1 95 ? 14.221 13.668 -18.738 1.00 98.38 95 ALA A O 1
ATOM 697 N N . PRO A 1 96 ? 12.163 12.789 -19.057 1.00 98.31 96 PRO A N 1
ATOM 698 C CA . PRO A 1 96 ? 11.443 13.987 -18.645 1.00 98.31 96 PRO A CA 1
ATOM 699 C C . PRO A 1 96 ? 11.645 14.261 -17.153 1.00 98.31 96 PRO A C 1
ATOM 701 O O . PRO A 1 96 ? 11.919 13.351 -16.367 1.00 98.31 96 PRO A O 1
ATOM 704 N N . VAL A 1 97 ? 11.529 15.525 -16.744 1.00 98.19 97 VAL A N 1
ATOM 705 C CA . VAL A 1 97 ? 11.599 15.897 -15.319 1.00 98.19 97 VAL A CA 1
ATOM 706 C C . VAL A 1 97 ? 10.384 15.344 -14.574 1.00 98.19 97 VAL A C 1
ATOM 708 O O . VAL A 1 97 ? 10.544 14.731 -13.525 1.00 98.19 97 VAL A O 1
ATOM 711 N N . THR A 1 98 ? 9.190 15.483 -15.155 1.00 98.56 98 THR A N 1
ATOM 712 C CA . THR A 1 98 ? 7.927 15.028 -14.567 1.00 98.56 98 THR A CA 1
ATOM 713 C C . THR A 1 98 ? 7.171 14.049 -15.464 1.00 98.56 98 THR A C 1
ATOM 715 O O . THR A 1 98 ? 7.410 13.963 -16.669 1.00 98.56 98 THR A O 1
ATOM 718 N N . ALA A 1 99 ? 6.251 13.297 -14.864 1.00 98.00 99 ALA A N 1
ATOM 719 C CA . ALA A 1 99 ? 5.348 12.369 -15.539 1.00 98.00 99 ALA A CA 1
ATOM 720 C C . ALA A 1 99 ? 4.020 12.248 -14.754 1.00 98.00 99 ALA A C 1
ATOM 722 O O . ALA A 1 99 ? 3.999 12.569 -13.564 1.00 98.00 99 ALA A O 1
ATOM 723 N N . PRO A 1 100 ? 2.908 11.820 -15.383 1.00 97.06 100 PRO A N 1
ATOM 724 C CA . PRO A 1 100 ? 1.623 11.665 -14.699 1.00 97.06 100 PRO A CA 1
ATOM 725 C C . PRO A 1 100 ? 1.628 10.462 -13.740 1.00 97.06 100 PRO A C 1
ATOM 727 O O . PRO A 1 100 ? 1.832 9.314 -14.143 1.00 97.06 100 PRO A O 1
ATOM 730 N N . GLY A 1 101 ? 1.406 10.740 -12.457 1.00 97.38 101 GLY A N 1
ATOM 731 C CA . GLY A 1 101 ? 1.261 9.761 -11.384 1.00 97.38 101 GLY A CA 1
ATOM 732 C C . GLY A 1 101 ? -0.197 9.365 -11.136 1.00 97.38 101 GLY A C 1
ATOM 733 O O . GLY A 1 101 ? -1.018 9.333 -12.050 1.00 97.38 101 GLY A O 1
ATOM 734 N N . ASN A 1 102 ? -0.518 9.049 -9.879 1.00 98.00 102 ASN A N 1
ATOM 735 C CA . ASN A 1 102 ? -1.904 8.856 -9.450 1.00 98.00 102 ASN A CA 1
ATOM 736 C C . ASN A 1 102 ? -2.688 10.178 -9.537 1.00 98.00 102 ASN A C 1
ATOM 738 O O . ASN A 1 102 ? -2.122 11.259 -9.374 1.00 98.00 102 ASN A O 1
ATOM 742 N N . PHE A 1 103 ? -3.998 10.075 -9.759 1.00 97.56 103 PHE A N 1
ATOM 743 C CA . PHE A 1 103 ? -4.943 11.192 -9.851 1.00 97.56 103 PHE A CA 1
ATOM 744 C C . PHE A 1 103 ? -4.575 12.233 -10.925 1.00 97.56 103 PHE A C 1
ATOM 746 O O . PHE A 1 103 ? -4.852 13.421 -10.772 1.00 97.56 103 PHE A O 1
ATOM 753 N N . GLY A 1 104 ? -3.879 11.796 -11.984 1.00 95.06 104 GLY A N 1
ATOM 754 C CA . GLY A 1 104 ? -3.427 12.650 -13.086 1.00 95.06 104 GLY A CA 1
ATOM 755 C C . GLY A 1 104 ? -2.342 13.668 -12.705 1.00 95.06 104 GLY A C 1
ATOM 756 O O . GLY A 1 104 ? -1.913 14.447 -13.556 1.00 95.06 104 GLY A O 1
ATOM 757 N N . ALA A 1 105 ? -1.876 13.671 -11.452 1.00 96.62 105 ALA A N 1
ATOM 758 C CA . ALA A 1 105 ? -0.924 14.651 -10.951 1.00 96.62 105 ALA A CA 1
ATOM 759 C C . ALA A 1 105 ? 0.440 14.509 -11.645 1.00 96.62 105 ALA A C 1
ATOM 761 O O . ALA A 1 105 ? 1.011 13.419 -11.698 1.00 96.62 105 ALA A O 1
ATOM 762 N N . LEU A 1 106 ? 0.995 15.616 -12.147 1.00 97.81 106 LEU A N 1
ATOM 763 C CA . LEU A 1 106 ? 2.375 15.639 -12.635 1.00 97.81 106 LEU A CA 1
ATOM 764 C C . LEU A 1 106 ? 3.338 15.635 -11.445 1.00 97.81 106 LEU A C 1
ATOM 766 O O . LEU A 1 106 ? 3.363 16.568 -10.647 1.00 97.81 106 LEU A O 1
ATOM 770 N N . VAL A 1 107 ? 4.137 14.578 -11.358 1.00 98.25 107 VAL A N 1
ATOM 771 C CA . VAL A 1 107 ? 5.073 14.287 -10.262 1.00 98.25 107 VAL A CA 1
ATOM 772 C C . VAL A 1 107 ? 6.487 14.112 -10.813 1.00 98.25 107 VAL A C 1
ATOM 774 O O . VAL A 1 107 ? 6.646 13.888 -12.014 1.00 98.25 107 VAL A O 1
ATOM 777 N N . ASP A 1 108 ? 7.519 14.204 -9.968 1.00 98.50 108 ASP A N 1
ATOM 778 C CA . ASP A 1 108 ? 8.897 13.923 -10.393 1.00 98.50 108 ASP A CA 1
ATOM 779 C C . ASP A 1 108 ? 9.016 12.495 -10.959 1.00 98.50 108 ASP A C 1
ATOM 781 O O . ASP A 1 108 ? 8.514 11.521 -10.392 1.00 98.50 108 ASP A O 1
ATOM 785 N N . ALA A 1 109 ? 9.666 12.367 -12.117 1.00 98.69 109 ALA A N 1
ATOM 786 C CA . ALA A 1 109 ? 9.734 11.104 -12.845 1.00 98.69 109 ALA A CA 1
ATOM 787 C C . ALA A 1 109 ? 10.632 10.053 -12.159 1.00 98.69 109 ALA A C 1
ATOM 789 O O . ALA A 1 109 ? 10.460 8.858 -12.401 1.00 98.69 109 ALA A O 1
ATOM 790 N N . ASN A 1 110 ? 11.570 10.465 -11.300 1.00 98.75 110 ASN A N 1
ATOM 791 C CA . ASN A 1 110 ? 12.369 9.555 -10.479 1.00 98.75 110 ASN A CA 1
ATOM 792 C C . ASN A 1 110 ? 11.528 9.003 -9.324 1.00 98.75 110 ASN A C 1
ATOM 794 O O . ASN A 1 110 ? 11.508 7.790 -9.119 1.00 98.75 110 ASN A O 1
ATOM 798 N N . ASP A 1 111 ? 10.787 9.866 -8.622 1.00 98.69 111 ASP A N 1
ATOM 799 C CA . ASP A 1 111 ? 9.866 9.444 -7.560 1.00 98.69 111 ASP A CA 1
ATOM 800 C C . ASP A 1 111 ? 8.741 8.549 -8.098 1.00 98.69 111 ASP A C 1
ATOM 802 O O . ASP A 1 111 ? 8.383 7.557 -7.462 1.00 98.69 111 ASP A O 1
ATOM 806 N N . LEU A 1 112 ? 8.232 8.818 -9.307 1.00 98.81 112 LEU A N 1
ATOM 807 C CA . LEU A 1 112 ? 7.264 7.940 -9.971 1.00 98.81 112 LEU A CA 1
ATOM 808 C C . LEU A 1 112 ? 7.862 6.572 -10.327 1.00 98.81 112 LEU A C 1
ATOM 810 O O . LEU A 1 112 ? 7.215 5.550 -10.095 1.00 98.81 112 LEU A O 1
ATOM 814 N N . ALA A 1 113 ? 9.096 6.525 -10.838 1.00 98.88 113 ALA A N 1
ATOM 815 C CA . ALA A 1 113 ? 9.788 5.258 -11.074 1.00 98.88 113 ALA A CA 1
ATOM 816 C C . ALA A 1 113 ? 9.996 4.481 -9.759 1.00 98.88 113 ALA A C 1
ATOM 818 O O . ALA A 1 113 ? 9.715 3.286 -9.703 1.00 98.88 113 ALA A O 1
ATOM 819 N N . VAL A 1 114 ? 10.421 5.149 -8.681 1.00 98.81 114 VAL A N 1
ATOM 820 C CA . VAL A 1 114 ? 10.585 4.530 -7.354 1.00 98.81 114 VAL A CA 1
ATOM 821 C C . VAL A 1 114 ? 9.254 4.022 -6.799 1.00 98.81 114 VAL A C 1
ATOM 823 O O . VAL A 1 114 ? 9.196 2.905 -6.295 1.00 98.81 114 VAL A O 1
ATOM 826 N N . SER A 1 115 ? 8.174 4.790 -6.927 1.00 98.62 115 SER A N 1
ATOM 827 C CA . SER A 1 115 ? 6.835 4.386 -6.487 1.00 98.62 115 SER A CA 1
ATOM 828 C C . SER A 1 115 ? 6.312 3.161 -7.253 1.00 98.62 115 SER A C 1
ATOM 830 O O . SER A 1 115 ? 5.737 2.244 -6.662 1.00 98.62 115 SER A O 1
ATOM 832 N N . LEU A 1 116 ? 6.586 3.073 -8.558 1.00 98.81 116 LEU A N 1
ATOM 833 C CA . LEU A 1 116 ? 6.289 1.887 -9.368 1.00 98.81 116 LEU A CA 1
ATOM 834 C C . LEU A 1 116 ? 7.112 0.662 -8.941 1.00 98.81 116 LEU A C 1
ATOM 836 O O . LEU A 1 116 ? 6.551 -0.426 -8.798 1.00 98.81 116 LEU A O 1
ATOM 840 N N . ALA A 1 117 ? 8.409 0.841 -8.671 1.00 98.81 117 ALA A N 1
ATOM 841 C CA . ALA A 1 117 ? 9.279 -0.217 -8.157 1.00 98.81 117 ALA A CA 1
ATOM 842 C C . ALA A 1 117 ? 8.790 -0.734 -6.791 1.00 98.81 117 ALA A C 1
ATOM 844 O O . ALA A 1 117 ? 8.585 -1.939 -6.622 1.00 98.81 117 ALA A O 1
ATOM 845 N N . ARG A 1 118 ? 8.490 0.181 -5.857 1.00 98.56 118 ARG A N 1
ATOM 846 C CA . ARG A 1 118 ? 7.884 -0.132 -4.553 1.00 98.56 118 ARG A CA 1
ATOM 847 C C . ARG A 1 118 ? 6.543 -0.838 -4.697 1.00 98.56 118 ARG A C 1
ATOM 849 O O . ARG A 1 118 ? 6.299 -1.796 -3.978 1.00 98.56 118 ARG A O 1
ATOM 856 N N . THR A 1 119 ? 5.701 -0.440 -5.650 1.00 98.44 119 THR A N 1
ATOM 857 C CA . THR A 1 119 ? 4.409 -1.102 -5.891 1.00 98.44 119 THR A CA 1
ATOM 858 C C . THR A 1 119 ? 4.595 -2.574 -6.276 1.00 98.44 119 THR A C 1
ATOM 860 O O . THR A 1 119 ? 3.953 -3.440 -5.685 1.00 98.44 119 THR A O 1
ATOM 863 N N . GLY A 1 120 ? 5.522 -2.889 -7.189 1.00 97.12 120 GLY A N 1
ATOM 864 C CA . GLY A 1 120 ? 5.864 -4.283 -7.500 1.00 97.12 120 GLY A CA 1
ATOM 865 C C . GLY A 1 120 ? 6.420 -5.033 -6.282 1.00 97.12 120 GLY A C 1
ATOM 866 O O . GLY A 1 120 ? 5.940 -6.117 -5.939 1.00 97.12 120 GLY A O 1
ATOM 867 N N . ALA A 1 121 ? 7.391 -4.430 -5.587 1.00 97.44 121 ALA A N 1
ATOM 868 C CA . ALA A 1 121 ? 8.037 -5.025 -4.419 1.00 97.44 121 ALA A CA 1
ATOM 869 C C . ALA A 1 121 ? 7.052 -5.311 -3.271 1.00 97.44 121 ALA A C 1
ATOM 871 O O . ALA A 1 121 ? 7.089 -6.386 -2.680 1.00 97.44 121 ALA A O 1
ATOM 872 N N . PHE A 1 122 ? 6.171 -4.369 -2.935 1.00 97.00 122 PHE A N 1
ATOM 873 C CA . PHE A 1 122 ? 5.390 -4.405 -1.700 1.00 97.00 122 PHE A CA 1
ATOM 874 C C . PHE A 1 122 ? 4.200 -5.360 -1.727 1.00 97.00 122 PHE A C 1
ATOM 876 O O . PHE A 1 122 ? 3.913 -5.974 -0.693 1.00 97.00 122 PHE A O 1
ATOM 883 N N . PHE A 1 123 ? 3.524 -5.485 -2.872 1.00 90.19 123 PHE A N 1
ATOM 884 C CA . PHE A 1 123 ? 2.328 -6.323 -3.018 1.00 90.19 123 PHE A CA 1
ATOM 885 C C . PHE A 1 123 ? 2.645 -7.796 -3.219 1.00 90.19 123 PHE A C 1
ATOM 887 O O . PHE A 1 123 ? 1.870 -8.647 -2.796 1.00 90.19 123 PHE A O 1
ATOM 894 N N . SER A 1 124 ? 3.776 -8.113 -3.840 1.00 88.19 124 SER A N 1
ATOM 895 C CA . SER A 1 124 ? 4.121 -9.505 -4.117 1.00 88.19 124 SER A CA 1
ATOM 896 C C . SER A 1 124 ? 4.491 -10.277 -2.847 1.00 88.19 124 SER A C 1
ATOM 898 O O . SER A 1 124 ? 5.073 -9.736 -1.901 1.00 88.19 124 SER A O 1
ATOM 900 N N . ASN A 1 125 ? 4.177 -11.569 -2.863 1.00 91.94 125 ASN A N 1
ATOM 901 C CA . ASN A 1 125 ? 4.675 -12.596 -1.946 1.00 91.94 125 ASN A CA 1
ATOM 902 C C . ASN A 1 125 ? 5.509 -13.613 -2.748 1.00 91.94 125 ASN A C 1
ATOM 904 O O . ASN A 1 125 ? 5.553 -13.531 -3.975 1.00 91.94 125 ASN A O 1
ATOM 908 N N . ASP A 1 126 ? 6.176 -14.567 -2.093 1.00 91.38 126 ASP A N 1
ATOM 909 C CA . ASP A 1 126 ? 7.003 -15.555 -2.809 1.00 91.38 126 ASP A CA 1
ATOM 910 C C . ASP A 1 126 ? 6.211 -16.445 -3.780 1.00 91.38 126 ASP A C 1
ATOM 912 O O . ASP A 1 126 ? 6.783 -16.987 -4.724 1.00 91.38 126 ASP A O 1
ATOM 916 N N . GLN A 1 127 ? 4.907 -16.626 -3.565 1.00 90.81 127 GLN A N 1
ATOM 917 C CA . GLN A 1 127 ? 4.127 -17.603 -4.322 1.00 90.81 127 GLN A CA 1
ATOM 918 C C . GLN A 1 127 ? 3.400 -17.013 -5.533 1.00 90.81 127 GLN A C 1
ATOM 920 O O . GLN A 1 127 ? 3.100 -17.747 -6.478 1.00 90.81 127 GLN A O 1
ATOM 925 N N . ALA A 1 128 ? 3.091 -15.715 -5.515 1.00 88.75 128 ALA A N 1
ATOM 926 C CA . ALA A 1 128 ? 2.331 -15.058 -6.566 1.00 88.75 128 ALA A CA 1
ATOM 927 C C . ALA A 1 128 ? 2.822 -13.616 -6.827 1.00 88.75 128 ALA A C 1
ATOM 929 O O . ALA A 1 128 ? 2.841 -12.788 -5.909 1.00 88.75 128 ALA A O 1
ATOM 930 N N . PRO A 1 129 ? 3.200 -13.288 -8.079 1.00 92.44 129 PRO A N 1
ATOM 931 C CA . PRO A 1 129 ? 3.615 -11.944 -8.455 1.00 92.44 129 PRO A CA 1
ATOM 932 C C . PRO A 1 129 ? 2.401 -11.018 -8.633 1.00 92.44 129 PRO A C 1
ATOM 934 O O . PRO A 1 129 ? 1.427 -11.371 -9.297 1.00 92.44 129 PRO A O 1
ATOM 937 N N . LEU A 1 130 ? 2.489 -9.802 -8.095 1.00 94.81 130 LEU A N 1
ATOM 938 C CA . LEU A 1 130 ? 1.515 -8.724 -8.277 1.00 94.81 130 LEU A CA 1
ATOM 939 C C . LEU A 1 130 ? 2.233 -7.482 -8.824 1.00 94.81 130 LEU A C 1
ATOM 941 O O . LEU A 1 130 ? 3.221 -7.030 -8.246 1.00 94.81 130 LEU A O 1
ATOM 945 N N . SER A 1 131 ? 1.754 -6.943 -9.946 1.00 97.25 131 SER A N 1
ATOM 946 C CA . SER A 1 131 ? 2.282 -5.724 -10.579 1.00 97.25 131 SER A CA 1
ATOM 947 C C . SER A 1 131 ? 1.450 -4.492 -10.204 1.00 97.25 131 SER A C 1
ATOM 949 O O . SER A 1 131 ? 0.347 -4.616 -9.665 1.00 97.25 131 SER A O 1
ATOM 951 N N . SER A 1 132 ? 1.902 -3.293 -10.583 1.00 97.81 132 SER A N 1
ATOM 952 C CA . SER A 1 132 ? 1.081 -2.077 -10.481 1.00 97.81 132 SER A CA 1
ATOM 953 C C . SER A 1 132 ? -0.221 -2.160 -11.290 1.00 97.81 132 SER A C 1
ATOM 955 O O . SER A 1 132 ? -1.245 -1.636 -10.849 1.00 97.81 132 SER A O 1
ATOM 957 N N . ARG A 1 133 ? -0.239 -2.889 -12.420 1.00 97.31 133 ARG A N 1
ATOM 958 C CA . ARG A 1 133 ? -1.478 -3.213 -13.150 1.00 97.31 133 ARG A CA 1
ATOM 959 C C . ARG A 1 133 ? -2.396 -4.107 -12.323 1.00 97.31 133 ARG A C 1
ATOM 961 O O . ARG A 1 133 ? -3.602 -3.864 -12.310 1.00 97.31 133 ARG A O 1
ATOM 968 N N . THR A 1 134 ? -1.858 -5.114 -11.635 1.00 96.88 134 THR A N 1
ATOM 969 C CA . THR A 1 134 ? -2.677 -5.975 -10.777 1.00 96.88 134 THR A CA 1
ATOM 970 C C . THR A 1 134 ? -3.313 -5.176 -9.648 1.00 96.88 134 THR A C 1
ATOM 972 O O . THR A 1 134 ? -4.513 -5.299 -9.417 1.00 96.88 134 THR A O 1
ATOM 975 N N . VAL A 1 135 ? -2.534 -4.305 -8.998 1.00 97.38 135 VAL A N 1
ATOM 976 C CA . VAL A 1 135 ? -3.017 -3.430 -7.920 1.00 97.38 135 VAL A CA 1
ATOM 977 C C . VAL A 1 135 ? -4.079 -2.452 -8.432 1.00 97.38 135 VAL A C 1
ATOM 979 O O . VAL A 1 135 ? -5.130 -2.325 -7.809 1.00 97.38 135 VAL A O 1
ATOM 982 N N . ARG A 1 136 ? -3.875 -1.832 -9.604 1.00 97.56 136 ARG A N 1
ATOM 983 C CA . ARG A 1 136 ? -4.875 -0.966 -10.252 1.00 97.56 136 ARG A CA 1
ATOM 984 C C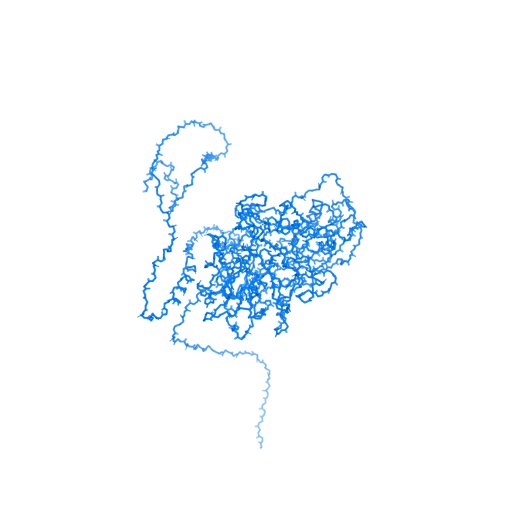 . ARG A 1 136 ? -6.197 -1.690 -10.520 1.00 97.56 136 ARG A C 1
ATOM 986 O O . ARG A 1 136 ? -7.264 -1.130 -10.281 1.00 97.56 136 ARG A O 1
ATOM 993 N N . PHE A 1 137 ? -6.135 -2.940 -10.979 1.00 96.88 137 PHE A N 1
ATOM 994 C CA . PHE A 1 137 ? -7.322 -3.753 -11.258 1.00 96.88 137 PHE A CA 1
ATOM 995 C C . PHE A 1 137 ? -8.153 -4.054 -9.997 1.00 96.88 137 PHE A C 1
ATOM 997 O O . PHE A 1 137 ? -9.360 -4.267 -10.096 1.00 96.88 137 PHE A O 1
ATOM 1004 N N . ILE A 1 138 ? -7.528 -4.026 -8.812 1.00 96.38 138 ILE A N 1
ATOM 1005 C CA . ILE A 1 138 ? -8.181 -4.252 -7.512 1.00 96.38 138 ILE A CA 1
ATOM 1006 C C . ILE A 1 138 ? -8.360 -2.972 -6.668 1.00 96.38 138 ILE A C 1
ATOM 1008 O O . ILE A 1 138 ? -8.781 -3.080 -5.515 1.00 96.38 138 ILE A O 1
ATOM 1012 N N . SER A 1 139 ? -8.104 -1.776 -7.224 1.00 96.69 139 SER A N 1
ATOM 1013 C CA . SER A 1 139 ? -8.273 -0.474 -6.542 1.00 96.69 139 SER A CA 1
ATOM 1014 C C . SER A 1 139 ? -9.389 0.425 -7.095 1.00 96.69 139 SER A C 1
ATOM 1016 O O . SER A 1 139 ? -9.571 1.551 -6.614 1.00 96.69 139 SER A O 1
ATOM 1018 N N . GLY A 1 140 ? -10.119 -0.034 -8.115 1.00 95.25 140 GLY A N 1
ATOM 1019 C CA . GLY A 1 140 ? -11.143 0.759 -8.798 1.00 95.25 140 GLY A CA 1
ATOM 1020 C C . GLY A 1 140 ? -12.490 0.872 -8.073 1.00 95.25 140 GLY A C 1
ATOM 1021 O O . GLY A 1 140 ? -12.795 0.113 -7.151 1.00 95.25 140 GLY A O 1
ATOM 1022 N N . ILE A 1 141 ? -13.326 1.806 -8.535 1.00 93.94 141 ILE A N 1
ATOM 1023 C CA . ILE A 1 141 ? -14.699 2.039 -8.022 1.00 93.94 141 ILE A CA 1
ATOM 1024 C C . ILE A 1 141 ? -15.691 0.913 -8.344 1.00 93.94 141 ILE A C 1
ATOM 1026 O O . ILE A 1 141 ? -16.773 0.851 -7.763 1.00 93.94 141 ILE A O 1
ATOM 1030 N N . HIS A 1 142 ? -15.306 0.004 -9.239 1.00 93.81 142 HIS A N 1
ATOM 1031 C CA . HIS A 1 142 ? -16.048 -1.191 -9.628 1.00 93.81 142 HIS A CA 1
ATOM 1032 C C . HIS A 1 142 ? -15.098 -2.389 -9.713 1.00 93.81 142 HIS A C 1
ATOM 1034 O O . HIS A 1 142 ? -13.950 -2.243 -10.142 1.00 93.81 142 HIS A O 1
ATOM 1040 N N . PHE A 1 143 ? -15.589 -3.580 -9.362 1.00 94.19 143 PHE A N 1
ATOM 1041 C CA . PHE A 1 143 ? -14.906 -4.847 -9.609 1.00 94.19 143 PHE A CA 1
ATOM 1042 C C . PHE A 1 143 ? -15.803 -5.830 -10.393 1.00 94.19 143 PHE A C 1
ATOM 1044 O O . PHE A 1 143 ? -16.874 -6.205 -9.904 1.00 94.19 143 PHE A O 1
ATOM 1051 N N . PRO A 1 144 ? -15.395 -6.265 -11.602 1.00 94.38 144 PRO A N 1
ATOM 1052 C CA . PRO A 1 144 ? -14.195 -5.832 -12.321 1.00 94.38 144 PRO A CA 1
ATOM 1053 C C . PRO A 1 144 ? -14.322 -4.372 -12.818 1.00 94.38 144 PRO A C 1
ATOM 1055 O O . PRO A 1 144 ? -15.444 -3.870 -12.952 1.00 94.38 144 PRO A O 1
ATOM 1058 N N . PRO A 1 145 ? -13.200 -3.686 -13.107 1.00 93.31 145 PRO A N 1
ATOM 1059 C CA . PRO A 1 145 ? -13.215 -2.315 -13.614 1.00 93.31 145 PRO A CA 1
ATOM 1060 C C . PRO A 1 145 ? -14.058 -2.152 -14.886 1.00 93.31 145 PRO A C 1
ATOM 1062 O O . PRO A 1 145 ? -14.082 -3.029 -15.749 1.00 93.31 145 PRO A O 1
ATOM 1065 N N . GLY A 1 146 ? -14.737 -1.009 -15.009 1.00 90.38 146 GLY A N 1
ATOM 1066 C CA . GLY A 1 146 ? -15.530 -0.651 -16.191 1.00 90.38 146 GLY A CA 1
ATOM 1067 C C . GLY A 1 146 ? -16.913 -1.304 -16.301 1.00 90.38 146 GLY A C 1
ATOM 1068 O O . GLY A 1 146 ? -17.626 -1.012 -17.257 1.00 90.38 146 GLY A O 1
ATOM 1069 N N . ILE A 1 147 ? -17.329 -2.144 -15.344 1.00 90.88 147 ILE A N 1
ATOM 1070 C CA . ILE A 1 147 ? -18.698 -2.684 -15.294 1.00 90.88 147 ILE A CA 1
ATOM 1071 C C . ILE A 1 147 ? -19.525 -1.917 -14.253 1.00 90.88 147 ILE A C 1
ATOM 1073 O O . ILE A 1 147 ? -19.361 -2.121 -13.051 1.00 90.88 147 ILE A O 1
ATOM 1077 N N . SER A 1 148 ? -20.440 -1.067 -14.726 1.00 87.69 148 SER A N 1
ATOM 1078 C CA . SER A 1 148 ? -21.399 -0.326 -13.893 1.00 87.69 148 SER A CA 1
ATOM 1079 C C . SER A 1 148 ? -22.295 -1.253 -13.059 1.00 87.69 148 SER A C 1
ATOM 1081 O O . SER A 1 148 ? -22.523 -2.415 -13.410 1.00 87.69 148 SER A O 1
ATOM 1083 N N . GLY A 1 149 ? -22.821 -0.746 -11.941 1.00 86.94 149 GLY A N 1
ATOM 1084 C CA . GLY A 1 149 ? -23.670 -1.530 -11.032 1.00 86.94 149 GLY A CA 1
ATOM 1085 C C . GLY A 1 149 ? -22.933 -2.644 -10.268 1.00 86.94 149 GLY A C 1
ATOM 1086 O O . GLY A 1 149 ? -23.562 -3.582 -9.770 1.00 86.94 149 GLY A O 1
ATOM 1087 N N . LYS A 1 150 ? -21.594 -2.598 -10.208 1.00 90.44 150 LYS A N 1
ATOM 1088 C CA . LYS A 1 150 ? -20.759 -3.505 -9.402 1.00 90.44 150 LYS A CA 1
ATOM 1089 C C . LYS A 1 150 ? -20.196 -2.792 -8.181 1.00 90.44 150 LYS A C 1
ATOM 1091 O O . LYS A 1 150 ? -19.840 -1.621 -8.257 1.00 90.44 150 LYS A O 1
ATOM 1096 N N . ALA A 1 151 ? -20.071 -3.514 -7.069 1.00 89.69 151 ALA A N 1
ATOM 1097 C CA . ALA A 1 151 ? -19.385 -3.010 -5.882 1.00 89.69 151 ALA A CA 1
ATOM 1098 C C . ALA A 1 151 ? -17.932 -2.616 -6.202 1.00 89.69 151 ALA A C 1
ATOM 1100 O O . ALA A 1 151 ? -17.342 -3.121 -7.162 1.00 89.69 151 ALA A O 1
ATOM 1101 N N . ASN A 1 152 ? -17.359 -1.734 -5.383 1.00 93.50 152 ASN A N 1
ATOM 1102 C CA . ASN A 1 152 ? -15.969 -1.313 -5.517 1.00 93.50 152 ASN A CA 1
ATOM 1103 C C . ASN A 1 152 ? -14.988 -2.471 -5.316 1.00 93.50 152 ASN A C 1
ATOM 1105 O O . ASN A 1 152 ? -15.289 -3.471 -4.660 1.00 93.50 152 ASN A O 1
ATOM 1109 N N . ALA A 1 153 ? -13.786 -2.310 -5.862 1.00 94.81 153 ALA A N 1
ATOM 1110 C CA . ALA A 1 153 ? -12.725 -3.281 -5.685 1.00 94.81 153 ALA A CA 1
ATOM 1111 C C . ALA A 1 153 ? -12.167 -3.268 -4.254 1.00 94.81 153 ALA A C 1
ATOM 1113 O O . ALA A 1 153 ? -12.254 -2.269 -3.531 1.00 94.81 153 ALA A O 1
ATOM 1114 N N . ALA A 1 154 ? -11.598 -4.408 -3.851 1.00 93.00 154 ALA A N 1
ATOM 1115 C CA . ALA A 1 154 ? -11.206 -4.695 -2.472 1.00 93.00 154 ALA A CA 1
ATOM 1116 C C . ALA A 1 154 ? -10.262 -3.646 -1.857 1.00 93.00 154 ALA A C 1
ATOM 1118 O O . ALA A 1 154 ? -10.364 -3.373 -0.664 1.00 93.00 154 ALA A O 1
ATOM 1119 N N . LEU A 1 155 ? -9.371 -3.057 -2.661 1.00 96.19 155 LEU A N 1
ATOM 1120 C CA . LEU A 1 155 ? -8.356 -2.093 -2.235 1.00 96.19 155 LEU A CA 1
ATOM 1121 C C . LEU A 1 155 ? -8.630 -0.685 -2.787 1.00 96.19 155 LEU A C 1
ATOM 1123 O O . LEU A 1 155 ? -7.711 0.020 -3.210 1.00 96.19 155 LEU A O 1
ATOM 1127 N N . TYR A 1 156 ? -9.895 -0.257 -2.820 1.00 97.00 156 TYR A N 1
ATOM 1128 C CA . TYR A 1 156 ? -10.212 1.134 -3.144 1.00 97.00 156 TYR A CA 1
ATOM 1129 C C . TYR A 1 156 ? -9.428 2.103 -2.237 1.00 97.00 156 TYR A C 1
ATOM 1131 O O . TYR A 1 156 ? -9.414 1.963 -1.015 1.00 97.00 156 TYR A O 1
ATOM 1139 N N . GLY A 1 157 ? -8.767 3.093 -2.841 1.00 97.31 157 GLY A N 1
ATOM 1140 C CA . GLY A 1 157 ? -7.972 4.092 -2.124 1.00 97.31 157 GLY A CA 1
ATOM 1141 C C . GLY A 1 157 ? -6.582 3.622 -1.684 1.00 97.31 157 GLY A C 1
ATOM 1142 O O . GLY A 1 157 ? -5.924 4.326 -0.921 1.00 97.31 157 GLY A O 1
ATOM 1143 N N . ILE A 1 158 ? -6.100 2.469 -2.168 1.00 98.06 158 ILE A N 1
ATOM 1144 C CA . ILE A 1 158 ? -4.736 1.973 -1.902 1.00 98.06 158 ILE A CA 1
ATOM 1145 C C . ILE A 1 158 ? -3.639 2.972 -2.282 1.00 98.06 158 ILE A C 1
ATOM 1147 O O . ILE A 1 158 ? -2.574 2.979 -1.661 1.00 98.06 158 ILE A O 1
ATOM 1151 N N . GLU A 1 159 ? -3.928 3.842 -3.254 1.00 98.00 159 GLU A N 1
ATOM 1152 C CA . GLU A 1 159 ? -3.064 4.930 -3.711 1.00 98.00 159 GLU A CA 1
ATOM 1153 C C . GLU A 1 159 ? -2.598 5.844 -2.564 1.00 98.00 159 GLU A C 1
ATOM 1155 O O . GLU A 1 159 ? -1.488 6.372 -2.607 1.00 98.00 159 GLU A O 1
ATOM 1160 N N . ASN A 1 160 ? -3.408 5.973 -1.510 1.00 97.06 160 ASN A N 1
ATOM 1161 C CA . ASN A 1 160 ? -3.169 6.859 -0.373 1.00 97.06 160 ASN A CA 1
ATOM 1162 C C . ASN A 1 160 ? -2.348 6.201 0.756 1.00 97.06 160 ASN A C 1
ATOM 1164 O O . ASN A 1 160 ? -2.091 6.809 1.798 1.00 97.06 160 ASN A O 1
ATOM 1168 N N . THR A 1 161 ? -1.923 4.953 0.574 1.00 97.62 161 THR A N 1
ATOM 1169 C CA . THR A 1 161 ? -1.120 4.207 1.555 1.00 97.62 161 THR A CA 1
ATOM 1170 C C . THR A 1 161 ? 0.367 4.278 1.209 1.00 97.62 161 THR A C 1
ATOM 1172 O O . THR A 1 161 ? 0.725 4.650 0.096 1.00 97.62 161 THR A O 1
ATOM 1175 N N . ASN A 1 162 ? 1.253 3.897 2.137 1.00 97.50 162 ASN A N 1
ATOM 1176 C CA . ASN A 1 162 ? 2.695 3.765 1.871 1.00 97.50 162 ASN A CA 1
ATOM 1177 C C . ASN A 1 162 ? 3.384 5.067 1.411 1.00 97.50 162 ASN A C 1
ATOM 1179 O O . ASN A 1 162 ? 4.363 5.046 0.667 1.00 97.50 162 ASN A O 1
ATOM 1183 N N . ARG A 1 163 ? 2.883 6.222 1.870 1.00 95.81 163 ARG A N 1
ATOM 1184 C CA . ARG A 1 163 ? 3.418 7.559 1.543 1.00 95.81 163 ARG A CA 1
ATOM 1185 C C . ARG A 1 163 ? 4.649 7.957 2.376 1.00 95.81 163 ARG A C 1
ATOM 1187 O O . ARG A 1 163 ? 5.184 9.045 2.195 1.00 95.81 163 ARG A O 1
ATOM 1194 N N . GLY A 1 164 ? 5.133 7.076 3.258 1.00 95.06 164 GLY A N 1
ATOM 1195 C CA . GLY A 1 164 ? 6.318 7.309 4.094 1.00 95.06 164 GLY A CA 1
ATOM 1196 C C . GLY A 1 164 ? 6.038 7.962 5.451 1.00 95.06 164 GLY A C 1
ATOM 1197 O O . GLY A 1 164 ? 6.961 8.515 6.045 1.00 95.06 164 GLY A O 1
ATOM 1198 N N . CYS A 1 165 ? 4.793 7.887 5.930 1.00 94.50 165 CYS A N 1
ATOM 1199 C CA . CYS A 1 165 ? 4.347 8.426 7.218 1.00 94.50 165 CYS A CA 1
ATOM 1200 C C . CYS A 1 165 ? 4.987 7.708 8.428 1.00 94.50 165 CYS A C 1
ATOM 1202 O O . CYS A 1 165 ? 5.509 6.597 8.280 1.00 94.50 165 CYS A O 1
ATOM 1204 N N . PRO A 1 166 ? 4.965 8.294 9.642 1.00 91.69 166 PRO A N 1
ATOM 1205 C CA . PRO A 1 166 ? 5.510 7.662 10.845 1.00 91.69 166 PRO A CA 1
ATOM 1206 C C . PRO A 1 166 ? 4.798 6.354 11.213 1.00 91.69 166 PRO A C 1
ATOM 1208 O O . PRO A 1 166 ? 3.570 6.308 11.286 1.00 91.69 166 PRO A O 1
ATOM 1211 N N . LEU A 1 167 ? 5.584 5.307 11.492 1.00 91.06 167 LEU A N 1
ATOM 1212 C CA . LEU A 1 167 ? 5.123 4.026 12.059 1.00 91.06 167 LEU A CA 1
ATOM 1213 C C . LEU A 1 167 ? 5.324 3.958 13.585 1.00 91.06 167 LEU A C 1
ATOM 1215 O O . LEU A 1 167 ? 4.614 3.244 14.296 1.00 91.06 167 LEU A O 1
ATOM 1219 N N . THR A 1 168 ? 6.301 4.720 14.074 1.00 88.19 168 THR A N 1
ATOM 1220 C CA . THR A 1 168 ? 6.669 4.913 15.482 1.00 88.19 168 THR A CA 1
ATOM 1221 C C . THR A 1 168 ? 6.209 6.291 15.956 1.00 88.19 168 THR A C 1
ATOM 1223 O O . THR A 1 168 ? 6.114 7.211 15.143 1.00 88.19 168 THR A O 1
ATOM 1226 N N . SER A 1 169 ? 6.004 6.453 17.262 1.00 76.19 169 SER A N 1
ATOM 1227 C CA . SER A 1 169 ? 5.750 7.752 17.908 1.00 76.19 169 SER A CA 1
ATOM 1228 C C . SER A 1 169 ? 6.945 8.173 18.784 1.00 76.19 169 SER A C 1
ATOM 1230 O O . SER A 1 169 ? 7.782 7.321 19.083 1.00 76.19 169 SER A O 1
ATOM 1232 N N . PRO A 1 170 ? 7.063 9.448 19.202 1.00 71.88 170 PRO A N 1
ATOM 1233 C CA . PRO A 1 170 ? 8.199 9.927 20.001 1.00 71.88 170 PRO A CA 1
ATOM 1234 C C . PRO A 1 170 ? 8.346 9.294 21.397 1.00 71.88 170 PRO A C 1
ATOM 1236 O O . PRO A 1 170 ? 9.453 9.246 21.929 1.00 71.88 170 PRO A O 1
ATOM 1239 N N . GLU A 1 171 ? 7.247 8.857 22.018 1.00 66.75 171 GLU A N 1
ATOM 1240 C CA . GLU A 1 171 ? 7.187 8.513 23.450 1.00 66.75 171 GLU A CA 1
ATOM 1241 C C . GLU A 1 171 ? 7.570 7.058 23.755 1.00 66.75 171 GLU A C 1
ATOM 1243 O O . GLU A 1 171 ? 7.834 6.703 24.905 1.00 66.75 171 GLU A O 1
ATOM 1248 N N . VAL A 1 172 ? 7.574 6.199 22.737 1.00 60.22 172 VAL A N 1
ATOM 1249 C CA . VAL A 1 172 ? 7.827 4.756 22.836 1.00 60.22 172 VAL A CA 1
ATOM 1250 C C . VAL A 1 172 ? 8.978 4.430 21.889 1.00 60.22 172 VAL A C 1
ATOM 1252 O O . VAL A 1 172 ? 8.994 4.958 20.777 1.00 60.22 172 VAL A O 1
ATOM 1255 N N . PRO A 1 173 ? 9.968 3.613 22.299 1.00 59.16 173 PRO A N 1
ATOM 1256 C CA . PRO A 1 173 ? 11.174 3.424 21.510 1.00 59.16 173 PRO A CA 1
ATOM 1257 C C . PRO A 1 173 ? 10.886 2.924 20.093 1.00 59.16 173 PRO A C 1
ATOM 1259 O O . PRO A 1 173 ? 9.893 2.244 19.822 1.00 59.16 173 PRO A O 1
ATOM 1262 N N . ALA A 1 174 ? 11.820 3.265 19.204 1.00 77.00 174 ALA A N 1
ATOM 1263 C CA . ALA A 1 174 ? 11.879 2.774 17.838 1.00 77.00 174 ALA A CA 1
ATOM 1264 C C . ALA A 1 174 ? 11.815 1.237 17.769 1.00 77.00 174 ALA A C 1
ATOM 1266 O O . ALA A 1 174 ? 11.952 0.544 18.778 1.00 77.00 174 ALA A O 1
ATOM 1267 N N . PHE A 1 175 ? 11.647 0.727 16.546 1.00 91.88 175 PHE A N 1
ATOM 1268 C CA . PHE A 1 175 ? 11.666 -0.698 16.219 1.00 91.88 175 PHE A CA 1
ATOM 1269 C C . PHE A 1 175 ? 12.635 -1.527 17.072 1.00 91.88 175 PHE A C 1
ATOM 1271 O O . PHE A 1 175 ? 13.766 -1.107 17.339 1.00 91.88 175 PHE A O 1
ATOM 1278 N N . ASN A 1 176 ? 12.206 -2.740 17.420 1.00 93.25 176 ASN A N 1
ATOM 1279 C CA . ASN A 1 176 ? 13.020 -3.702 18.154 1.00 93.25 176 ASN A CA 1
ATOM 1280 C C . ASN A 1 176 ? 14.396 -3.896 17.473 1.00 93.25 176 ASN A C 1
ATOM 1282 O O . ASN A 1 176 ? 14.510 -3.726 16.255 1.00 93.25 176 ASN A O 1
ATOM 1286 N N . PRO A 1 177 ? 15.466 -4.246 18.215 1.00 90.31 177 PRO A N 1
ATOM 1287 C CA . PRO A 1 177 ? 16.816 -4.318 17.659 1.00 90.31 177 PRO A CA 1
ATOM 1288 C C . PRO A 1 177 ? 16.895 -5.173 16.387 1.00 90.31 177 PRO A C 1
ATOM 1290 O O . PRO A 1 177 ? 16.547 -6.350 16.389 1.00 90.31 177 PRO A O 1
ATOM 1293 N N . GLY A 1 178 ? 17.349 -4.566 15.287 1.00 88.88 178 GLY A N 1
ATOM 1294 C CA . GLY A 1 178 ? 17.443 -5.225 13.981 1.00 88.88 178 GLY A CA 1
ATOM 1295 C C . GLY A 1 178 ? 16.135 -5.311 13.182 1.00 88.88 178 GLY A C 1
ATOM 1296 O O . GLY A 1 178 ? 16.188 -5.760 12.041 1.00 88.88 178 GLY A O 1
ATOM 1297 N N . GLN A 1 179 ? 15.004 -4.829 13.708 1.00 93.06 179 GLN A N 1
ATOM 1298 C CA . GLN A 1 179 ? 13.661 -4.925 13.111 1.00 93.06 179 GLN A CA 1
ATOM 1299 C C . GLN A 1 179 ? 13.159 -3.623 12.458 1.00 93.06 179 GLN A C 1
ATOM 1301 O O . GLN A 1 179 ? 11.969 -3.470 12.189 1.00 93.06 179 GLN A O 1
ATOM 1306 N N . SER A 1 180 ? 14.048 -2.659 12.202 1.00 91.06 180 SER A N 1
ATOM 1307 C CA . SER A 1 180 ? 13.684 -1.400 11.544 1.00 91.06 180 SER A CA 1
ATOM 1308 C C . SER A 1 180 ? 13.125 -1.613 10.136 1.00 91.06 180 SER A C 1
ATOM 1310 O O . SER A 1 180 ? 13.623 -2.451 9.385 1.00 91.06 180 SER A O 1
ATOM 1312 N N . VAL A 1 181 ? 12.119 -0.821 9.769 1.00 91.00 181 VAL A N 1
ATOM 1313 C CA . VAL A 1 181 ? 11.544 -0.790 8.418 1.00 91.00 181 VAL A CA 1
ATOM 1314 C C . VAL A 1 181 ? 11.770 0.611 7.839 1.00 91.00 181 VAL A C 1
ATOM 1316 O O . VAL A 1 181 ? 11.516 1.597 8.540 1.00 91.00 181 VAL A O 1
ATOM 1319 N N . PRO A 1 182 ? 12.286 0.744 6.605 1.00 90.44 182 PRO A N 1
ATOM 1320 C CA . PRO A 1 182 ? 12.483 2.044 5.977 1.00 90.44 182 PRO A CA 1
ATOM 1321 C C . PRO A 1 182 ? 11.142 2.691 5.617 1.00 90.44 182 PRO A C 1
ATOM 1323 O O . PRO A 1 182 ? 10.228 2.036 5.126 1.00 90.44 182 PRO A O 1
ATOM 1326 N N . GLN A 1 183 ? 11.031 4.004 5.814 1.00 90.75 183 GLN A N 1
ATOM 1327 C CA . GLN A 1 183 ? 9.849 4.745 5.378 1.00 90.75 183 GLN A CA 1
ATOM 1328 C C . GLN A 1 183 ? 9.888 4.997 3.868 1.00 90.75 183 GLN A C 1
ATOM 1330 O O . GLN A 1 183 ? 10.894 5.461 3.328 1.00 90.75 183 GLN A O 1
ATOM 1335 N N . SER A 1 184 ? 8.748 4.797 3.207 1.00 94.00 184 SER A N 1
ATOM 1336 C CA . SER A 1 184 ? 8.541 4.996 1.764 1.00 94.00 184 SER A CA 1
ATOM 1337 C C . SER A 1 184 ? 8.479 6.471 1.327 1.00 94.00 184 SER A C 1
ATOM 1339 O O . SER A 1 184 ? 7.599 6.876 0.571 1.00 94.00 184 SER A O 1
ATOM 1341 N N . ARG A 1 185 ? 9.423 7.293 1.797 1.00 95.69 185 ARG A N 1
ATOM 1342 C CA . ARG A 1 185 ? 9.553 8.719 1.454 1.00 95.69 185 ARG A CA 1
ATOM 1343 C C . ARG A 1 185 ? 10.012 8.934 0.007 1.00 95.69 185 ARG A C 1
ATOM 1345 O O . ARG A 1 185 ? 10.519 8.008 -0.637 1.00 95.69 185 ARG A O 1
ATOM 1352 N N . SER A 1 186 ? 9.839 10.159 -0.481 1.00 96.62 186 SER A N 1
ATOM 1353 C CA . SER A 1 186 ? 10.397 10.634 -1.753 1.00 96.62 186 SER A CA 1
ATOM 1354 C C . SER A 1 186 ? 11.929 10.744 -1.718 1.00 96.62 186 SER A C 1
ATOM 1356 O O . SER A 1 186 ? 12.559 10.737 -0.655 1.00 96.62 186 SER A O 1
ATOM 1358 N N . LEU A 1 187 ? 12.538 10.867 -2.895 1.00 97.06 187 LEU A N 1
ATOM 1359 C CA . LEU A 1 187 ? 13.985 10.968 -3.094 1.00 97.06 187 LEU A CA 1
ATOM 1360 C C . LEU A 1 187 ? 14.598 12.287 -2.599 1.00 97.06 187 LEU A C 1
ATOM 1362 O O . LEU A 1 187 ? 15.820 12.376 -2.488 1.00 97.06 187 LEU A O 1
ATOM 1366 N N . ASN A 1 188 ? 13.789 13.302 -2.276 1.00 95.06 188 ASN A N 1
ATOM 1367 C CA . ASN A 1 188 ? 14.288 14.596 -1.800 1.00 95.06 188 ASN A CA 1
ATOM 1368 C C . ASN A 1 188 ? 14.834 14.564 -0.353 1.00 95.06 188 ASN A C 1
ATOM 1370 O O . ASN A 1 188 ? 15.459 15.528 0.086 1.00 95.06 188 ASN A O 1
ATOM 1374 N N . GLY A 1 189 ? 14.612 13.467 0.384 1.00 89.31 189 GLY A N 1
ATOM 1375 C CA . GLY A 1 189 ? 15.130 13.254 1.741 1.00 89.31 189 GLY A CA 1
ATOM 1376 C C . GLY A 1 189 ? 14.462 14.084 2.846 1.00 89.31 189 GLY A C 1
ATOM 1377 O O . GLY A 1 189 ? 14.897 14.018 3.997 1.00 89.31 189 GLY A O 1
ATOM 1378 N N . LEU A 1 190 ? 13.415 14.852 2.534 1.00 95.62 190 LEU A N 1
ATOM 1379 C CA . LEU A 1 190 ? 12.711 15.703 3.494 1.00 95.62 190 LEU A CA 1
ATOM 1380 C C . LEU A 1 190 ? 11.826 14.875 4.465 1.00 95.62 190 LEU A C 1
ATOM 1382 O O . LEU A 1 190 ? 11.635 13.663 4.285 1.00 95.62 190 LEU A O 1
ATOM 1386 N N . PRO A 1 191 ? 11.303 15.485 5.547 1.00 93.56 191 PRO A N 1
ATOM 1387 C CA . PRO A 1 191 ? 10.343 14.839 6.442 1.00 93.56 191 PRO A CA 1
ATOM 1388 C C . PRO A 1 191 ? 9.035 14.442 5.745 1.00 93.56 191 PRO A C 1
ATOM 1390 O O . PRO A 1 191 ? 8.608 15.088 4.790 1.00 93.56 191 PRO A O 1
ATOM 1393 N N . CYS A 1 192 ? 8.404 13.382 6.247 1.00 95.00 192 CYS A N 1
ATOM 1394 C CA . CYS A 1 192 ? 7.044 12.998 5.884 1.00 95.00 192 CYS A CA 1
ATOM 1395 C C . CYS A 1 192 ? 6.290 12.593 7.151 1.00 95.00 192 CYS A C 1
ATOM 1397 O O . CYS A 1 192 ? 6.514 11.516 7.708 1.00 95.00 192 CYS A O 1
ATOM 1399 N N . ASP A 1 193 ? 5.425 13.489 7.602 1.00 94.69 193 ASP A N 1
ATOM 1400 C CA . ASP A 1 193 ? 4.508 13.338 8.723 1.00 94.69 193 ASP A CA 1
ATOM 1401 C C . ASP A 1 193 ? 3.333 14.323 8.554 1.00 94.69 193 ASP A C 1
ATOM 1403 O O . ASP A 1 193 ? 3.229 15.022 7.544 1.00 94.69 193 ASP A O 1
ATOM 1407 N N . SER A 1 194 ? 2.403 14.349 9.506 1.00 94.88 194 SER A N 1
ATOM 1408 C CA . SER A 1 194 ? 1.208 15.205 9.455 1.00 94.88 194 SER A CA 1
ATOM 1409 C C . SER A 1 194 ? 1.517 16.712 9.479 1.00 94.88 194 SER A C 1
ATOM 1411 O O . SER A 1 194 ? 0.727 17.498 8.941 1.00 94.88 194 SER A O 1
ATOM 1413 N N . LEU A 1 195 ? 2.653 17.098 10.080 1.00 94.31 195 LEU A N 1
ATOM 1414 C CA . LEU A 1 195 ? 3.128 18.471 10.280 1.00 94.31 195 LEU A CA 1
ATOM 1415 C C . LEU A 1 195 ? 3.983 18.948 9.097 1.00 94.31 195 LEU A C 1
ATOM 1417 O O . LEU A 1 195 ? 3.984 20.135 8.773 1.00 94.31 195 LEU A O 1
ATOM 1421 N N . ASN A 1 196 ? 4.705 18.035 8.442 1.00 95.06 196 ASN A N 1
ATOM 1422 C CA . ASN A 1 196 ? 5.528 18.308 7.274 1.00 95.06 196 ASN A CA 1
ATOM 1423 C C . ASN A 1 196 ? 5.448 17.168 6.247 1.00 95.06 196 ASN A C 1
ATOM 1425 O O . ASN A 1 196 ? 6.040 16.103 6.411 1.00 95.06 196 ASN A O 1
ATOM 1429 N N . GLN A 1 197 ? 4.769 17.447 5.135 1.00 95.56 197 GLN A N 1
ATOM 1430 C CA . GLN A 1 197 ? 4.503 16.489 4.057 1.00 95.56 197 GLN A CA 1
ATOM 1431 C C . GLN A 1 197 ? 5.480 16.624 2.872 1.00 95.56 197 GLN A C 1
ATOM 1433 O O . GLN A 1 197 ? 5.350 15.913 1.878 1.00 95.56 197 GLN A O 1
ATOM 1438 N N . THR A 1 198 ? 6.464 17.533 2.948 1.00 95.75 198 THR A N 1
ATOM 1439 C CA . THR A 1 198 ? 7.322 17.910 1.800 1.00 95.75 198 THR A CA 1
ATOM 1440 C C . THR A 1 198 ? 8.202 16.780 1.264 1.00 95.75 198 THR A C 1
ATOM 1442 O O . THR A 1 198 ? 8.616 16.830 0.106 1.00 95.75 198 THR A O 1
ATOM 1445 N N . GLY A 1 199 ? 8.482 15.759 2.074 1.00 96.50 199 GLY A N 1
ATOM 1446 C CA . GLY A 1 199 ? 9.222 14.561 1.687 1.00 96.50 199 GLY A CA 1
ATOM 1447 C C . GLY A 1 199 ? 8.366 13.317 1.479 1.00 96.50 199 GLY A C 1
ATOM 1448 O O . GLY A 1 199 ? 8.932 12.240 1.275 1.00 96.50 199 GLY A O 1
ATOM 1449 N N . CYS A 1 200 ? 7.035 13.411 1.533 1.00 97.31 200 CYS A N 1
ATOM 1450 C CA . CYS A 1 200 ? 6.180 12.239 1.370 1.00 97.31 200 CYS A CA 1
ATOM 1451 C C . CYS A 1 200 ? 6.304 11.613 -0.022 1.00 97.31 200 CYS A C 1
ATOM 1453 O O . CYS A 1 200 ? 6.370 12.297 -1.041 1.00 97.3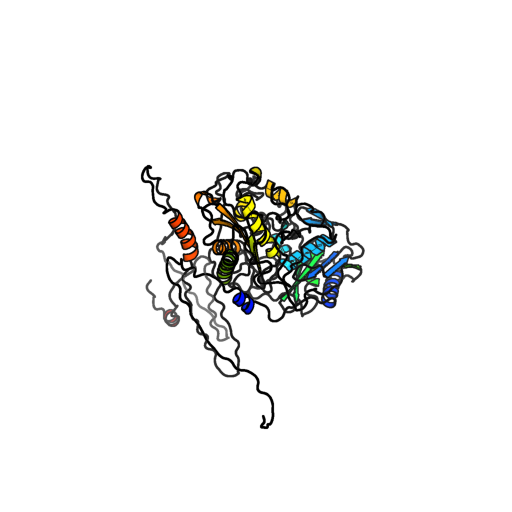1 200 CYS A O 1
ATOM 1455 N N . GLY A 1 201 ? 6.366 10.283 -0.049 1.00 96.56 201 GLY A N 1
ATOM 1456 C CA . GLY A 1 201 ? 6.355 9.512 -1.283 1.00 96.56 201 GLY A CA 1
ATOM 1457 C C . GLY A 1 201 ? 4.965 9.484 -1.915 1.00 96.56 201 GLY A C 1
ATOM 1458 O O . GLY A 1 201 ? 3.953 9.745 -1.267 1.00 96.56 201 GLY A O 1
ATOM 1459 N N . LEU A 1 202 ? 4.916 9.092 -3.187 1.00 96.94 202 LEU A N 1
ATOM 1460 C CA . LEU A 1 202 ? 3.692 9.057 -4.001 1.00 96.94 202 LEU A CA 1
ATOM 1461 C C . LEU A 1 202 ? 2.709 7.928 -3.631 1.00 96.94 202 LEU A C 1
ATOM 1463 O O . LEU A 1 202 ? 1.690 7.753 -4.300 1.00 96.94 202 LEU A O 1
ATOM 1467 N N . GLY A 1 203 ? 3.024 7.159 -2.587 1.00 96.69 203 GLY A N 1
ATOM 1468 C CA . GLY A 1 203 ? 2.240 6.024 -2.125 1.00 96.69 203 GLY A CA 1
ATOM 1469 C C . GLY A 1 203 ? 2.371 4.813 -3.038 1.00 96.69 203 GLY A C 1
ATOM 1470 O O . GLY A 1 203 ? 3.459 4.483 -3.507 1.00 96.69 203 GLY A O 1
ATOM 1471 N N . ILE A 1 204 ? 1.252 4.137 -3.279 1.00 98.25 204 ILE A N 1
ATOM 1472 C CA . ILE A 1 204 ? 1.170 3.004 -4.203 1.00 98.25 204 ILE A CA 1
ATOM 1473 C C . ILE A 1 204 ? 0.720 3.509 -5.572 1.00 98.25 204 ILE A C 1
ATOM 1475 O O . ILE A 1 204 ? -0.398 3.999 -5.721 1.00 98.25 204 ILE A O 1
ATOM 1479 N N . THR A 1 205 ? 1.562 3.392 -6.600 1.00 98.12 205 THR A N 1
ATOM 1480 C CA . THR A 1 205 ? 1.203 3.861 -7.945 1.00 98.12 205 THR A CA 1
ATOM 1481 C C . THR A 1 205 ? 0.362 2.834 -8.690 1.00 98.12 205 THR A C 1
ATOM 1483 O O . THR A 1 205 ? 0.837 1.762 -9.055 1.00 98.12 205 THR A O 1
ATOM 1486 N N . THR A 1 206 ? -0.872 3.222 -9.000 1.00 97.56 206 THR A N 1
ATOM 1487 C CA . THR A 1 206 ? -1.803 2.472 -9.854 1.00 97.56 206 THR A CA 1
ATOM 1488 C C . THR A 1 206 ? -2.024 3.174 -11.196 1.00 97.56 206 THR A C 1
ATOM 1490 O O . THR A 1 206 ? -2.268 2.514 -12.205 1.00 97.56 206 THR A O 1
ATOM 1493 N N . GLY A 1 207 ? -1.890 4.506 -11.237 1.00 97.06 207 GLY A N 1
ATOM 1494 C CA . GLY A 1 207 ? -2.250 5.332 -12.394 1.00 97.06 207 GLY A CA 1
ATOM 1495 C C . GLY A 1 207 ? -3.753 5.601 -12.521 1.00 97.06 207 GLY A C 1
ATOM 1496 O O . GLY A 1 207 ? -4.208 5.933 -13.609 1.00 97.06 207 GLY A O 1
ATOM 1497 N N . LYS A 1 208 ? -4.519 5.455 -11.428 1.00 97.19 208 LYS A N 1
ATOM 1498 C CA . LYS A 1 208 ? -5.908 5.937 -11.312 1.00 97.19 208 LYS A CA 1
ATOM 1499 C C . LYS A 1 208 ? -6.015 7.390 -11.800 1.00 97.19 208 LYS A C 1
ATOM 1501 O O . LYS A 1 208 ? -5.197 8.215 -11.398 1.00 97.19 208 LYS A O 1
ATOM 1506 N N . ALA A 1 209 ? -6.996 7.695 -12.652 1.00 96.69 209 ALA A N 1
ATOM 1507 C CA . ALA A 1 209 ? -7.053 8.967 -13.382 1.00 96.69 209 ALA A CA 1
ATOM 1508 C C . ALA A 1 209 ? -7.396 10.181 -12.504 1.00 96.69 209 ALA A C 1
ATOM 1510 O O . ALA A 1 209 ? -6.768 11.224 -12.635 1.00 96.69 209 ALA A O 1
ATOM 1511 N N . ASP A 1 210 ? -8.357 10.042 -11.592 1.00 97.12 210 ASP A N 1
ATOM 1512 C CA . ASP A 1 210 ? -8.800 11.086 -10.664 1.00 97.12 210 ASP A CA 1
ATOM 1513 C C . ASP A 1 210 ? -9.493 10.463 -9.436 1.00 97.12 210 ASP A C 1
ATOM 1515 O O . ASP A 1 210 ? -9.574 9.239 -9.302 1.00 97.12 210 ASP A O 1
ATOM 1519 N N . VAL A 1 211 ? -9.964 11.301 -8.508 1.00 96.62 211 VAL A N 1
ATOM 1520 C CA . VAL A 1 211 ? -10.625 10.858 -7.264 1.00 96.62 211 VAL A CA 1
ATOM 1521 C C . VAL A 1 211 ? -12.004 10.221 -7.479 1.00 96.62 211 VAL A C 1
ATOM 1523 O O . VAL A 1 211 ? -12.508 9.571 -6.568 1.00 96.62 211 VAL A O 1
ATOM 1526 N N . PHE A 1 212 ? -12.608 10.389 -8.659 1.00 95.44 212 PHE A N 1
ATOM 1527 C CA . PHE A 1 212 ? -13.860 9.739 -9.057 1.00 95.44 212 PHE A CA 1
ATOM 1528 C C . PHE A 1 212 ? -13.625 8.454 -9.865 1.00 95.44 212 PHE A C 1
ATOM 1530 O O . PHE A 1 212 ? -14.587 7.753 -10.157 1.00 95.44 212 PHE A O 1
ATOM 1537 N N . ASP A 1 213 ? -12.369 8.134 -10.196 1.00 94.94 213 ASP A N 1
ATOM 1538 C CA . ASP A 1 213 ? -11.961 7.011 -11.044 1.00 94.94 213 ASP A CA 1
ATOM 1539 C C . ASP A 1 213 ? -12.612 7.039 -12.444 1.00 94.94 213 ASP A C 1
ATOM 1541 O O . ASP A 1 213 ? -13.049 6.010 -12.961 1.00 94.94 213 ASP A O 1
ATOM 1545 N N . SER A 1 214 ? -12.690 8.234 -13.054 1.00 94.44 214 SER A N 1
ATOM 1546 C CA . SER A 1 214 ? -13.446 8.472 -14.301 1.00 94.44 214 SER A CA 1
ATOM 1547 C C . SER A 1 214 ? -12.985 7.658 -15.521 1.00 94.44 214 SER A C 1
ATOM 1549 O O . SER A 1 214 ? -13.791 7.395 -16.416 1.00 94.44 214 SER A O 1
ATOM 1551 N N . ASP A 1 215 ? -11.722 7.221 -15.548 1.00 96.00 215 ASP A N 1
ATOM 1552 C CA . ASP A 1 215 ? -11.188 6.274 -16.531 1.00 96.00 215 ASP A CA 1
ATOM 1553 C C . ASP A 1 215 ? -10.778 4.948 -15.848 1.00 96.00 215 ASP A C 1
ATOM 1555 O O . ASP A 1 215 ? -9.669 4.841 -15.304 1.00 96.00 215 ASP A O 1
ATOM 1559 N N . PRO A 1 216 ? -11.625 3.898 -15.906 1.00 93.19 216 PRO A N 1
ATOM 1560 C CA . PRO A 1 216 ? -11.307 2.577 -15.362 1.00 93.19 216 PRO A CA 1
ATOM 1561 C C . PRO A 1 216 ? -10.181 1.853 -16.127 1.00 93.19 216 PRO A C 1
ATOM 1563 O O . PRO A 1 216 ? -9.666 0.846 -15.638 1.00 93.19 216 PRO A O 1
ATOM 1566 N N . GLY A 1 217 ? -9.796 2.337 -17.314 1.00 94.88 217 GLY A N 1
ATOM 1567 C CA . GLY A 1 217 ? -8.677 1.835 -18.112 1.00 94.88 217 GLY A CA 1
ATOM 1568 C C . GLY A 1 217 ? -7.327 2.485 -17.787 1.00 94.88 217 GLY A C 1
ATOM 1569 O O . GLY A 1 217 ? -6.289 1.902 -18.116 1.00 94.88 217 GLY A O 1
ATOM 1570 N N . ALA A 1 218 ? -7.315 3.645 -17.120 1.00 96.38 218 ALA A N 1
ATOM 1571 C CA . ALA A 1 218 ? -6.092 4.357 -16.752 1.00 96.38 218 ALA A CA 1
ATOM 1572 C C . ALA A 1 218 ? -5.196 3.497 -15.847 1.00 96.38 218 ALA A C 1
ATOM 1574 O O . ALA A 1 218 ? -5.633 3.007 -14.803 1.00 96.38 218 ALA A O 1
ATOM 1575 N N . VAL A 1 219 ? -3.940 3.284 -16.256 1.00 97.06 219 VAL A N 1
ATOM 1576 C CA . VAL A 1 219 ? -3.004 2.399 -15.552 1.00 97.06 219 VAL A CA 1
ATOM 1577 C C . VAL A 1 219 ? -1.544 2.775 -15.801 1.00 97.06 219 VAL A C 1
ATOM 1579 O O . VAL A 1 219 ? -1.072 2.819 -16.937 1.00 97.06 219 VAL A O 1
ATOM 1582 N N . ASN A 1 220 ? -0.787 2.940 -14.718 1.00 97.62 220 ASN A N 1
ATOM 1583 C CA . ASN A 1 220 ? 0.668 3.053 -14.760 1.00 97.62 220 ASN A CA 1
ATOM 1584 C C . ASN A 1 220 ? 1.279 1.656 -14.562 1.00 97.62 220 ASN A C 1
ATOM 1586 O O . ASN A 1 220 ? 1.750 1.308 -13.482 1.00 97.62 220 ASN A O 1
ATOM 1590 N N . GLY A 1 221 ? 1.252 0.829 -15.613 1.00 96.19 221 GLY A N 1
ATOM 1591 C CA . GLY A 1 221 ? 1.680 -0.585 -15.589 1.00 96.19 221 GLY A CA 1
ATOM 1592 C C . GLY A 1 221 ? 3.193 -0.833 -15.466 1.00 96.19 221 GLY A C 1
ATOM 1593 O O . GLY A 1 221 ? 3.634 -1.975 -15.492 1.00 96.19 221 GLY A O 1
ATOM 1594 N N . GLY A 1 222 ? 4.009 0.217 -15.340 1.00 97.88 222 GLY A N 1
ATOM 1595 C CA . GLY A 1 222 ? 5.473 0.123 -15.317 1.00 97.88 222 GLY A CA 1
ATOM 1596 C C . GLY A 1 222 ? 6.095 -0.443 -14.034 1.00 97.88 222 GLY A C 1
ATOM 1597 O O . GLY A 1 222 ? 7.310 -0.359 -13.907 1.00 97.88 222 GLY A O 1
ATOM 1598 N N . GLY A 1 223 ? 5.313 -0.953 -13.075 1.00 98.38 223 GLY A N 1
ATOM 1599 C CA . GLY A 1 223 ? 5.791 -1.480 -11.792 1.00 98.38 223 GLY A CA 1
ATOM 1600 C C . GLY A 1 223 ? 5.681 -3.001 -11.725 1.00 98.38 223 GLY A C 1
ATOM 1601 O O . GLY A 1 223 ? 4.573 -3.535 -11.663 1.00 98.38 223 GLY A O 1
ATOM 1602 N N . VAL A 1 224 ? 6.814 -3.705 -11.719 1.00 98.62 224 VAL A N 1
ATOM 1603 C CA . VAL A 1 224 ? 6.881 -5.176 -11.792 1.00 98.62 224 VAL A CA 1
ATOM 1604 C C . VAL A 1 224 ? 7.752 -5.722 -10.649 1.00 98.62 224 VAL A C 1
ATOM 1606 O O . VAL A 1 224 ? 8.827 -5.177 -10.391 1.00 98.62 224 VAL A O 1
ATOM 1609 N N . PRO A 1 225 ? 7.332 -6.782 -9.935 1.00 98.31 225 PRO A N 1
ATOM 1610 C CA . PRO A 1 225 ? 8.151 -7.406 -8.900 1.00 98.31 225 PRO A CA 1
ATOM 1611 C C . PRO A 1 225 ? 9.370 -8.121 -9.484 1.00 98.31 225 PRO A C 1
ATOM 1613 O O . PRO A 1 225 ? 9.292 -8.763 -10.531 1.00 98.31 225 PRO A O 1
ATOM 1616 N N . ILE A 1 226 ? 10.484 -8.076 -8.759 1.00 98.56 226 ILE A N 1
ATOM 1617 C CA . ILE A 1 226 ? 11.698 -8.821 -9.089 1.00 98.56 226 ILE A CA 1
ATOM 1618 C C . ILE A 1 226 ? 11.740 -10.071 -8.218 1.00 98.56 226 ILE A C 1
ATOM 1620 O O . ILE A 1 226 ? 11.763 -9.992 -6.986 1.00 98.56 226 ILE A O 1
ATOM 1624 N N . PHE A 1 227 ? 11.798 -11.223 -8.877 1.00 97.56 227 PHE A N 1
ATOM 1625 C CA . PHE A 1 227 ? 11.995 -12.520 -8.244 1.00 97.56 227 PHE A CA 1
ATOM 1626 C C . PHE A 1 227 ? 13.375 -13.066 -8.597 1.00 97.56 227 PHE A C 1
ATOM 1628 O O . PHE A 1 227 ? 13.791 -12.967 -9.750 1.00 97.56 227 PHE A O 1
ATOM 1635 N N . LYS A 1 228 ? 14.052 -13.680 -7.626 1.00 96.31 228 LYS A N 1
ATOM 1636 C CA . LYS A 1 228 ? 15.349 -14.351 -7.775 1.00 96.31 228 LYS A CA 1
ATOM 1637 C C . LYS A 1 228 ? 15.268 -15.711 -7.089 1.00 96.31 228 LYS A C 1
ATOM 1639 O O . LYS A 1 228 ? 14.801 -15.811 -5.960 1.00 96.31 228 LYS A O 1
ATOM 1644 N N . ASN A 1 229 ? 15.624 -16.770 -7.811 1.00 93.12 229 ASN A N 1
ATOM 1645 C CA . ASN A 1 229 ? 15.505 -18.170 -7.387 1.00 93.12 229 ASN A CA 1
ATOM 1646 C C . ASN A 1 229 ? 14.109 -18.582 -6.860 1.00 93.12 229 ASN A C 1
ATOM 1648 O O . ASN A 1 229 ? 13.979 -19.563 -6.134 1.00 93.12 229 ASN A O 1
ATOM 1652 N N . GLY A 1 230 ? 13.052 -17.880 -7.286 1.00 89.00 230 GLY A N 1
ATOM 1653 C CA . GLY A 1 230 ? 11.669 -18.107 -6.850 1.00 89.00 230 GLY A CA 1
ATOM 1654 C C . GLY A 1 230 ? 11.234 -17.308 -5.616 1.00 89.00 230 GLY A C 1
ATOM 1655 O O . GLY A 1 230 ? 10.063 -17.372 -5.271 1.00 89.00 230 GLY A O 1
ATOM 1656 N N . GLN A 1 231 ? 12.120 -16.527 -4.991 1.00 93.44 231 GLN A N 1
ATOM 1657 C CA . GLN A 1 231 ? 11.764 -15.593 -3.918 1.00 93.44 231 GLN A CA 1
ATOM 1658 C C . GLN A 1 231 ? 11.574 -14.177 -4.464 1.00 93.44 231 GLN A C 1
ATOM 1660 O O . GLN A 1 231 ? 12.331 -13.758 -5.342 1.00 93.44 231 GLN A O 1
ATOM 1665 N N . VAL A 1 232 ? 10.626 -13.404 -3.925 1.00 95.62 232 VAL A N 1
ATOM 1666 C CA . VAL A 1 232 ? 10.551 -11.961 -4.204 1.00 95.62 232 VAL A CA 1
ATOM 1667 C C . VAL A 1 232 ? 11.682 -11.237 -3.464 1.00 95.62 232 VAL A C 1
ATOM 1669 O O . VAL A 1 232 ? 11.831 -11.370 -2.250 1.00 95.62 232 VAL A O 1
ATOM 1672 N N . VAL A 1 233 ? 12.479 -10.460 -4.203 1.00 97.25 233 VAL A N 1
ATOM 1673 C CA . VAL A 1 233 ? 13.674 -9.752 -3.694 1.00 97.25 233 VAL A CA 1
ATOM 1674 C C . VAL A 1 233 ? 13.626 -8.239 -3.892 1.00 97.25 233 VAL A C 1
ATOM 1676 O O . VAL A 1 233 ? 14.504 -7.529 -3.401 1.00 97.25 233 VAL A O 1
ATOM 1679 N N . GLY A 1 234 ? 12.614 -7.734 -4.598 1.00 97.94 234 GLY A N 1
ATOM 1680 C CA . GLY A 1 234 ? 12.460 -6.311 -4.865 1.00 97.94 234 GLY A CA 1
ATOM 1681 C C . GLY A 1 234 ? 11.455 -5.999 -5.960 1.00 97.94 234 GLY A C 1
ATOM 1682 O O . GLY A 1 234 ? 10.539 -6.782 -6.218 1.00 97.94 234 GLY A O 1
ATOM 1683 N N . GLY A 1 235 ? 11.634 -4.856 -6.613 1.00 98.62 235 GLY A N 1
ATOM 1684 C CA . GLY A 1 235 ? 10.777 -4.399 -7.702 1.00 98.62 235 GLY A CA 1
ATOM 1685 C C . GLY A 1 235 ? 11.509 -3.463 -8.657 1.00 98.62 235 GLY A C 1
ATOM 1686 O O . GLY A 1 235 ? 12.476 -2.801 -8.281 1.00 98.62 235 GLY A O 1
ATOM 1687 N N . ILE A 1 236 ? 11.050 -3.433 -9.905 1.00 98.94 236 ILE A N 1
ATOM 1688 C CA . ILE A 1 236 ? 11.492 -2.508 -10.948 1.00 98.94 236 ILE A CA 1
ATOM 1689 C C . ILE A 1 236 ? 10.327 -1.601 -11.340 1.00 98.94 236 ILE A C 1
ATOM 1691 O O . ILE A 1 236 ? 9.189 -2.052 -11.476 1.00 98.94 236 ILE A O 1
ATOM 1695 N N . GLY A 1 237 ? 10.621 -0.316 -11.510 1.00 98.81 237 GLY A N 1
ATOM 1696 C CA . GLY A 1 237 ? 9.674 0.704 -11.933 1.00 98.81 237 GLY A CA 1
ATOM 1697 C C . GLY A 1 237 ? 10.199 1.460 -13.144 1.00 98.81 237 GLY A C 1
ATOM 1698 O O . GLY A 1 237 ? 11.329 1.943 -13.119 1.00 98.81 237 GLY A O 1
ATOM 1699 N N . VAL A 1 238 ? 9.397 1.579 -14.200 1.00 98.88 238 VAL A N 1
ATOM 1700 C CA . VAL A 1 238 ? 9.752 2.318 -15.421 1.00 98.88 238 VAL A CA 1
ATOM 1701 C C . VAL A 1 238 ? 8.700 3.378 -15.731 1.00 98.88 238 VAL A C 1
ATOM 1703 O O . VAL A 1 238 ? 7.502 3.119 -15.654 1.00 98.88 238 VAL A O 1
ATOM 1706 N N . THR A 1 239 ? 9.144 4.578 -16.105 1.00 98.69 239 THR A N 1
ATOM 1707 C CA . THR A 1 239 ? 8.281 5.679 -16.563 1.00 98.69 239 THR A CA 1
ATOM 1708 C C . THR A 1 239 ? 9.004 6.569 -17.586 1.00 98.69 239 THR A C 1
ATOM 1710 O O . THR A 1 239 ? 10.106 6.249 -18.033 1.00 98.69 239 THR A O 1
ATOM 1713 N N . GLY A 1 240 ? 8.377 7.671 -18.009 1.00 97.69 240 GLY A N 1
ATOM 1714 C CA . GLY A 1 240 ? 8.895 8.600 -19.025 1.00 97.69 240 GLY A CA 1
ATOM 1715 C C . GLY A 1 240 ? 8.648 8.160 -20.476 1.00 97.69 240 GLY A C 1
ATOM 1716 O O . GLY A 1 240 ? 9.077 8.829 -21.413 1.00 97.69 240 GLY A O 1
ATOM 1717 N N . VAL A 1 241 ? 7.931 7.053 -20.674 1.00 97.25 241 VAL A N 1
ATOM 1718 C CA . VAL A 1 241 ? 7.462 6.519 -21.965 1.00 97.25 241 VAL A CA 1
ATOM 1719 C C . VAL A 1 241 ? 5.981 6.122 -21.849 1.00 97.25 241 VAL A C 1
ATOM 1721 O O . VAL A 1 241 ? 5.507 5.933 -20.727 1.00 97.25 241 VAL A O 1
ATOM 1724 N N . PRO A 1 242 ? 5.236 5.965 -22.962 1.00 95.50 242 PRO A N 1
ATOM 1725 C CA . PRO A 1 242 ? 3.857 5.473 -22.932 1.00 95.50 242 PRO A CA 1
ATOM 1726 C C . PRO A 1 242 ? 3.698 4.157 -22.153 1.00 95.50 242 PRO A C 1
ATOM 1728 O O . PRO A 1 242 ? 4.565 3.285 -22.221 1.00 95.50 242 PRO A O 1
ATOM 1731 N N . GLY A 1 243 ? 2.569 3.986 -21.457 1.00 93.12 243 GLY A N 1
ATOM 1732 C CA . GLY A 1 243 ? 2.333 2.888 -20.504 1.00 93.12 243 GLY A CA 1
ATOM 1733 C C . GLY A 1 243 ? 2.725 1.476 -20.980 1.00 93.12 243 GLY A C 1
ATOM 1734 O O . GLY A 1 243 ? 3.473 0.808 -20.266 1.00 93.12 243 GLY A O 1
ATOM 1735 N N . PRO A 1 244 ? 2.316 1.015 -22.182 1.00 93.62 244 PRO A N 1
ATOM 1736 C CA . PRO A 1 244 ? 2.709 -0.302 -22.700 1.00 93.62 244 PRO A CA 1
ATOM 1737 C C . PRO A 1 244 ? 4.219 -0.459 -22.944 1.00 93.62 244 PRO A C 1
ATOM 1739 O O . PRO A 1 244 ? 4.750 -1.561 -22.828 1.00 93.62 244 PRO A O 1
ATOM 1742 N N . LEU A 1 245 ? 4.924 0.636 -23.258 1.00 97.25 245 LEU A N 1
ATOM 1743 C CA . LEU A 1 245 ? 6.382 0.638 -23.404 1.00 97.25 245 LEU A CA 1
ATOM 1744 C C . LEU A 1 245 ? 7.065 0.514 -22.034 1.00 97.25 245 LEU A C 1
ATOM 1746 O O . LEU A 1 245 ? 8.004 -0.266 -21.880 1.00 97.25 245 LEU A O 1
ATOM 1750 N N . ALA A 1 246 ? 6.570 1.256 -21.037 1.00 97.75 246 ALA A N 1
ATOM 1751 C CA . ALA A 1 246 ? 7.069 1.204 -19.664 1.00 97.75 246 ALA A CA 1
ATOM 1752 C C . ALA A 1 246 ? 6.886 -0.193 -19.052 1.00 97.75 246 ALA A C 1
ATOM 1754 O O . ALA A 1 246 ? 7.830 -0.755 -18.503 1.00 97.75 246 ALA A O 1
ATOM 1755 N N . GLU A 1 247 ? 5.693 -0.772 -19.197 1.00 96.12 247 GLU A N 1
ATOM 1756 C CA . GLU A 1 247 ? 5.367 -2.113 -18.708 1.00 96.12 247 GLU A CA 1
ATOM 1757 C C . GLU A 1 247 ? 6.252 -3.193 -19.345 1.00 96.12 247 GLU A C 1
ATOM 1759 O O . GLU A 1 247 ? 6.802 -4.025 -18.626 1.00 96.12 247 GLU A O 1
ATOM 1764 N N . PHE A 1 248 ? 6.476 -3.146 -20.665 1.00 97.94 248 PHE A N 1
ATOM 1765 C CA . PHE A 1 248 ? 7.379 -4.090 -21.328 1.00 97.94 248 PHE A CA 1
ATOM 1766 C C . PHE A 1 248 ? 8.833 -3.957 -20.853 1.00 97.94 248 PHE A C 1
ATOM 1768 O O . PHE A 1 248 ? 9.489 -4.963 -20.582 1.00 97.94 248 PHE A O 1
ATOM 1775 N N . ALA A 1 249 ? 9.349 -2.730 -20.730 1.00 98.50 249 ALA A N 1
ATOM 1776 C CA . ALA A 1 249 ? 10.713 -2.499 -20.257 1.00 98.50 249 ALA A CA 1
ATOM 1777 C C . ALA A 1 249 ? 10.901 -2.953 -18.796 1.00 98.50 249 ALA A C 1
ATOM 1779 O O . ALA A 1 249 ? 11.919 -3.568 -18.475 1.00 98.50 249 ALA A O 1
ATOM 1780 N N . ALA A 1 250 ? 9.905 -2.717 -17.934 1.00 98.50 250 ALA A N 1
ATOM 1781 C CA . ALA A 1 250 ? 9.885 -3.213 -16.560 1.00 98.50 250 ALA A CA 1
ATOM 1782 C C . ALA A 1 250 ? 9.833 -4.750 -16.512 1.00 98.50 250 ALA A C 1
ATOM 1784 O O . ALA A 1 250 ? 10.628 -5.374 -15.811 1.00 98.50 250 ALA A O 1
ATOM 1785 N N . PHE A 1 251 ? 8.959 -5.374 -17.308 1.00 97.75 251 PHE A N 1
ATOM 1786 C CA . PHE A 1 251 ? 8.849 -6.829 -17.398 1.00 97.75 251 PHE A CA 1
ATOM 1787 C C . PHE A 1 251 ? 10.161 -7.474 -17.864 1.00 97.75 251 PHE A C 1
ATOM 1789 O O . PHE A 1 251 ? 10.668 -8.373 -17.193 1.00 97.75 251 PHE A O 1
ATOM 1796 N N . ALA A 1 252 ? 10.771 -6.963 -18.937 1.00 97.69 252 ALA A N 1
ATOM 1797 C CA . ALA A 1 252 ? 12.071 -7.431 -19.415 1.00 97.69 252 ALA A CA 1
ATOM 1798 C C . ALA A 1 252 ? 13.169 -7.272 -18.346 1.00 97.69 252 ALA A C 1
ATOM 1800 O O . ALA A 1 252 ? 13.920 -8.211 -18.088 1.00 97.69 252 ALA A O 1
ATOM 1801 N N . GLY A 1 253 ? 13.236 -6.113 -17.680 1.00 98.12 253 GLY A N 1
ATOM 1802 C CA . GLY A 1 253 ? 14.196 -5.869 -16.600 1.00 98.12 253 GLY A CA 1
ATOM 1803 C C . GLY A 1 253 ? 13.988 -6.744 -15.360 1.00 98.12 253 GLY A C 1
ATOM 1804 O O . GLY A 1 253 ? 14.954 -7.017 -14.658 1.00 98.12 253 GLY A O 1
ATOM 1805 N N . SER A 1 254 ? 12.769 -7.233 -15.101 1.00 97.69 254 SER A N 1
ATOM 1806 C CA . SER A 1 254 ? 12.475 -8.125 -13.965 1.00 97.69 254 SER A CA 1
ATOM 1807 C C . SER A 1 254 ? 13.028 -9.552 -14.125 1.00 97.69 254 SER A C 1
ATOM 1809 O O . SER A 1 254 ? 13.157 -10.271 -13.133 1.00 97.69 254 SER A O 1
ATOM 1811 N N . ALA A 1 255 ? 13.382 -9.952 -15.354 1.00 94.56 255 ALA A N 1
ATOM 1812 C CA . ALA A 1 255 ? 13.866 -11.289 -15.702 1.00 94.56 255 ALA A CA 1
ATOM 1813 C C . ALA A 1 255 ? 15.155 -11.244 -16.564 1.00 94.56 255 ALA A C 1
ATOM 1815 O O . ALA A 1 255 ? 15.169 -11.755 -17.685 1.00 94.56 255 ALA A O 1
ATOM 1816 N N . PRO A 1 256 ? 16.263 -10.649 -16.071 1.00 93.31 256 PRO A N 1
ATOM 1817 C CA . PRO A 1 256 ? 17.482 -10.435 -16.859 1.00 93.31 256 PRO A CA 1
ATOM 1818 C C . PRO A 1 256 ? 18.257 -11.720 -17.198 1.00 93.31 256 PRO A C 1
ATOM 1820 O O . PRO A 1 256 ? 19.066 -11.731 -18.123 1.00 93.31 256 PRO A O 1
ATOM 1823 N N . SER A 1 257 ? 18.057 -12.800 -16.439 1.00 92.75 257 SER A N 1
ATOM 1824 C CA . SER A 1 257 ? 18.696 -14.103 -16.656 1.00 92.75 257 SER A CA 1
ATOM 1825 C C . SER A 1 257 ? 17.843 -15.231 -16.066 1.00 92.75 257 SER A C 1
ATOM 1827 O O . SER A 1 257 ? 16.902 -14.972 -15.319 1.00 92.75 257 SER A O 1
ATOM 1829 N N . GLY A 1 258 ? 18.180 -16.496 -16.348 1.00 88.56 258 GLY A N 1
ATOM 1830 C CA . GLY A 1 258 ? 17.402 -17.665 -15.897 1.00 88.56 258 GLY A CA 1
ATOM 1831 C C . GLY A 1 258 ? 17.320 -17.885 -14.375 1.00 88.56 258 GLY A C 1
ATOM 1832 O O . GLY A 1 258 ? 16.537 -18.719 -13.919 1.00 88.56 258 GLY A O 1
ATOM 1833 N N . ALA A 1 259 ? 18.097 -17.144 -13.576 1.00 90.62 259 ALA A N 1
ATOM 1834 C CA . ALA A 1 259 ? 17.947 -17.115 -12.119 1.00 90.62 259 ALA A CA 1
ATOM 1835 C C . ALA A 1 259 ? 16.753 -16.255 -11.657 1.00 90.62 259 ALA A C 1
ATOM 1837 O O . ALA A 1 259 ? 16.319 -16.376 -10.512 1.00 90.62 259 ALA A O 1
ATOM 1838 N N . PHE A 1 260 ? 16.222 -15.397 -12.531 1.00 95.62 260 PHE A N 1
ATOM 1839 C CA . PHE A 1 260 ? 15.179 -14.426 -12.220 1.00 95.62 260 PHE A CA 1
ATOM 1840 C C . PHE A 1 260 ? 13.814 -14.810 -12.798 1.00 95.62 260 PHE A C 1
ATOM 1842 O O . PHE A 1 260 ? 13.702 -15.642 -13.698 1.00 95.62 260 PHE A O 1
ATOM 1849 N N . GLY A 1 261 ? 12.779 -14.156 -12.276 1.00 88.94 261 GLY A N 1
ATOM 1850 C CA . GLY A 1 261 ? 11.387 -14.338 -12.674 1.00 88.94 261 GLY A CA 1
ATOM 1851 C C . GLY A 1 261 ? 10.584 -15.195 -11.683 1.00 88.94 261 GLY A C 1
ATOM 1852 O O . GLY A 1 261 ? 11.148 -16.050 -10.989 1.00 88.94 261 GLY A O 1
ATOM 1853 N N . PRO A 1 262 ? 9.268 -14.942 -11.561 1.00 86.75 262 PRO A N 1
ATOM 1854 C CA . PRO A 1 262 ? 8.402 -15.667 -10.641 1.00 86.75 262 PRO A CA 1
ATOM 1855 C C . PRO A 1 262 ? 8.180 -17.108 -11.114 1.00 86.75 262 PRO A C 1
ATOM 1857 O O . PRO A 1 262 ? 8.215 -17.404 -12.308 1.00 86.75 262 PRO A O 1
ATOM 1860 N N . ARG A 1 263 ? 7.911 -18.009 -10.166 1.00 86.25 263 ARG A N 1
ATOM 1861 C CA . ARG A 1 263 ? 7.601 -19.425 -10.428 1.00 86.25 263 ARG A CA 1
ATOM 1862 C C . ARG A 1 263 ? 6.279 -19.803 -9.741 1.00 86.25 263 ARG A C 1
ATOM 1864 O O . ARG A 1 263 ? 6.302 -20.602 -8.806 1.00 86.25 263 ARG A O 1
ATOM 1871 N N . PRO A 1 264 ? 5.150 -19.175 -10.124 1.00 87.50 264 PRO A N 1
ATOM 1872 C CA . PRO A 1 264 ? 3.882 -19.376 -9.437 1.00 87.50 264 PRO A CA 1
ATOM 1873 C C . PRO A 1 264 ? 3.408 -20.822 -9.605 1.00 87.50 264 PRO A C 1
ATOM 1875 O O . PRO A 1 264 ? 3.475 -21.383 -10.698 1.00 87.50 264 PRO A O 1
ATOM 1878 N N . ALA A 1 265 ? 2.925 -21.421 -8.518 1.00 86.81 265 ALA A N 1
ATOM 1879 C CA . ALA A 1 265 ? 2.313 -22.746 -8.557 1.00 86.81 265 ALA A CA 1
ATOM 1880 C C . ALA A 1 265 ? 0.961 -22.711 -9.291 1.00 86.81 265 ALA A C 1
ATOM 1882 O O . ALA A 1 265 ? 0.318 -21.661 -9.367 1.00 86.81 265 ALA A O 1
ATOM 1883 N N . ASP A 1 266 ? 0.500 -23.863 -9.787 1.00 81.62 266 ASP A N 1
ATOM 1884 C CA . ASP A 1 266 ? -0.798 -23.978 -10.462 1.00 81.62 266 ASP A CA 1
ATOM 1885 C C . ASP A 1 266 ? -1.949 -23.394 -9.607 1.00 81.62 266 ASP A C 1
ATOM 1887 O O . ASP A 1 266 ? -1.994 -23.613 -8.388 1.00 81.62 266 ASP A O 1
ATOM 1891 N N . PRO A 1 267 ? -2.902 -22.654 -10.213 1.00 87.00 267 PRO A N 1
ATOM 1892 C CA . PRO A 1 267 ? -3.100 -22.445 -11.656 1.00 87.00 267 PRO A CA 1
ATOM 1893 C C . PRO A 1 267 ? -2.243 -21.330 -12.303 1.00 87.00 267 PRO A C 1
ATOM 1895 O O . PRO A 1 267 ? -2.564 -20.882 -13.401 1.00 87.00 267 PRO A O 1
ATOM 1898 N N . GLY A 1 268 ? -1.196 -20.826 -11.642 1.00 85.81 268 GLY A N 1
ATOM 1899 C CA . GLY A 1 268 ? -0.285 -19.808 -12.191 1.00 85.81 268 GLY A CA 1
ATOM 1900 C C . GLY A 1 268 ? -0.836 -18.374 -12.206 1.00 85.81 268 GLY A C 1
ATOM 1901 O O . GLY A 1 268 ? -0.098 -17.436 -12.504 1.00 85.81 268 GLY A O 1
ATOM 1902 N N . VAL A 1 269 ? -2.110 -18.187 -11.852 1.00 88.50 269 VAL A N 1
ATOM 1903 C CA . VAL A 1 269 ? -2.810 -16.897 -11.781 1.00 88.50 269 VAL A CA 1
ATOM 1904 C C . VAL A 1 269 ? -3.721 -16.855 -10.550 1.00 88.50 269 VAL A C 1
ATOM 1906 O O . VAL A 1 269 ? -4.299 -17.868 -10.156 1.00 88.50 269 VAL A O 1
ATOM 1909 N N . ILE A 1 270 ? -3.852 -15.683 -9.928 1.00 91.56 270 ILE A N 1
ATOM 1910 C CA . ILE A 1 270 ? -4.779 -15.465 -8.809 1.00 91.56 270 ILE A CA 1
ATOM 1911 C C . ILE A 1 270 ? -6.192 -15.225 -9.349 1.00 91.56 270 ILE A C 1
ATOM 1913 O O . ILE A 1 270 ? -6.374 -14.460 -10.297 1.00 91.56 270 ILE A O 1
ATOM 1917 N N . PHE A 1 271 ? -7.193 -15.807 -8.686 1.00 90.69 271 PHE A N 1
ATOM 1918 C CA . PHE A 1 271 ? -8.605 -15.494 -8.894 1.00 90.69 271 PHE A CA 1
ATOM 1919 C C . PHE A 1 271 ? -9.184 -14.808 -7.650 1.00 90.69 271 PHE A C 1
ATOM 1921 O O . PHE A 1 271 ? -9.212 -15.413 -6.579 1.00 90.69 271 PHE A O 1
ATOM 1928 N N . LEU A 1 272 ? -9.702 -13.585 -7.795 1.00 90.69 272 LEU A N 1
ATOM 1929 C CA . LEU A 1 272 ? -10.500 -12.907 -6.763 1.00 90.69 272 LEU A CA 1
ATOM 1930 C C . LEU A 1 272 ? -11.952 -12.816 -7.229 1.00 90.69 272 LEU A C 1
ATOM 1932 O O . LEU A 1 272 ? -12.210 -12.427 -8.363 1.00 90.69 272 LEU A O 1
ATOM 1936 N N . ASP A 1 273 ? -12.893 -13.243 -6.385 1.00 87.31 273 ASP A N 1
ATOM 1937 C CA . ASP A 1 273 ? -14.329 -13.362 -6.701 1.00 87.31 273 ASP A CA 1
ATOM 1938 C C . ASP A 1 273 ? -14.635 -14.063 -8.046 1.00 87.31 273 ASP A C 1
ATOM 1940 O O . ASP A 1 273 ? -15.613 -13.768 -8.729 1.00 87.31 273 ASP A O 1
ATOM 1944 N N . GLY A 1 274 ? -13.789 -15.031 -8.424 1.00 88.94 274 GLY A N 1
ATOM 1945 C CA . GLY A 1 274 ? -13.884 -15.785 -9.681 1.00 88.94 274 GLY A CA 1
ATOM 1946 C C . GLY A 1 274 ? -13.250 -15.100 -10.899 1.00 88.94 274 GLY A C 1
ATOM 1947 O O . GLY A 1 274 ? -13.272 -15.667 -11.988 1.00 88.94 274 GLY A O 1
ATOM 1948 N N . ILE A 1 275 ? -12.654 -13.919 -10.730 1.00 93.12 275 ILE A N 1
ATOM 1949 C CA . ILE A 1 275 ? -12.040 -13.120 -11.795 1.00 93.12 275 ILE A CA 1
ATOM 1950 C C . ILE A 1 275 ? -10.520 -13.281 -11.746 1.00 93.12 275 ILE A C 1
ATOM 1952 O O . ILE A 1 275 ? -9.894 -13.029 -10.715 1.00 93.12 275 ILE A O 1
ATOM 1956 N N . ALA A 1 276 ? -9.928 -13.698 -12.867 1.00 94.44 276 ALA A N 1
ATOM 1957 C CA . ALA A 1 276 ? -8.480 -13.808 -13.012 1.00 94.44 276 ALA A CA 1
ATOM 1958 C C . ALA A 1 276 ? -7.830 -12.417 -12.958 1.00 94.44 276 ALA A C 1
ATOM 1960 O O . ALA A 1 276 ? -8.229 -11.509 -13.690 1.00 94.44 276 ALA A O 1
ATOM 1961 N N . LEU A 1 277 ? -6.822 -12.252 -12.104 1.00 94.81 277 LEU A N 1
ATOM 1962 C CA . LEU A 1 277 ? -6.113 -10.986 -11.967 1.00 94.81 277 LEU A CA 1
ATOM 1963 C C . LEU A 1 277 ? -5.088 -10.787 -13.103 1.00 94.81 277 LEU A C 1
ATOM 1965 O O . LEU A 1 277 ? -4.301 -11.695 -13.377 1.00 94.81 277 LEU A O 1
ATOM 1969 N N . PRO A 1 278 ? -5.034 -9.605 -13.749 1.00 95.12 278 PRO A N 1
ATOM 1970 C CA . PRO A 1 278 ? -4.032 -9.318 -14.770 1.00 95.12 278 PRO A CA 1
ATOM 1971 C C . PRO A 1 278 ? -2.657 -9.076 -14.137 1.00 95.12 278 PRO A C 1
ATOM 1973 O O . PRO A 1 278 ? -2.557 -8.412 -13.106 1.00 95.12 278 PRO A O 1
ATOM 1976 N N . PHE A 1 279 ? -1.586 -9.540 -14.788 1.00 93.75 279 PHE A N 1
ATOM 1977 C CA . PHE A 1 279 ? -0.206 -9.259 -14.370 1.00 93.75 279 PHE A CA 1
ATOM 1978 C C . PHE A 1 279 ? 0.431 -8.151 -15.220 1.00 93.75 279 PHE A C 1
ATOM 1980 O O . PHE A 1 279 ? 0.475 -7.007 -14.788 1.00 93.75 279 PHE A O 1
ATOM 1987 N N . VAL A 1 280 ? 0.848 -8.442 -16.451 1.00 92.50 280 VAL A N 1
ATOM 1988 C CA . VAL A 1 280 ? 1.272 -7.434 -17.440 1.00 92.50 280 VAL A CA 1
ATOM 1989 C C . VAL A 1 280 ? 0.436 -7.604 -18.705 1.00 92.50 280 VAL A C 1
ATOM 1991 O O . VAL A 1 280 ? 0.086 -8.732 -19.050 1.00 92.50 280 VAL A O 1
ATOM 1994 N N . ALA A 1 281 ? 0.100 -6.517 -19.403 1.00 89.38 281 ALA A N 1
ATOM 1995 C CA . ALA A 1 281 ? -0.543 -6.616 -20.715 1.00 89.38 281 ALA A CA 1
ATOM 1996 C C . ALA A 1 281 ? 0.491 -6.821 -21.833 1.00 89.38 281 ALA A C 1
ATOM 1998 O O . ALA A 1 281 ? 0.193 -7.466 -22.834 1.00 89.38 281 ALA A O 1
ATOM 1999 N N . GLN A 1 282 ? 1.712 -6.306 -21.652 1.00 84.50 282 GLN A N 1
ATOM 2000 C CA . GLN A 1 282 ? 2.744 -6.291 -22.687 1.00 84.50 282 GLN A CA 1
ATOM 2001 C C . GLN A 1 282 ? 4.015 -7.059 -22.274 1.00 84.50 282 GLN A C 1
ATOM 2003 O O . GLN A 1 282 ? 4.998 -6.478 -21.821 1.00 84.50 282 GLN A O 1
ATOM 2008 N N . ALA A 1 283 ? 4.007 -8.382 -22.462 1.00 88.62 283 ALA A N 1
ATOM 2009 C CA . ALA A 1 283 ? 5.154 -9.258 -22.174 1.00 88.62 283 ALA A CA 1
ATOM 2010 C C . ALA A 1 283 ? 6.175 -9.375 -23.333 1.00 88.62 283 ALA A C 1
ATOM 2012 O O . ALA A 1 283 ? 7.305 -9.815 -23.133 1.00 88.62 283 ALA A O 1
ATOM 2013 N N . THR A 1 284 ? 5.789 -8.994 -24.553 1.00 91.12 284 THR A N 1
ATOM 2014 C CA . THR A 1 284 ? 6.632 -9.008 -25.765 1.00 91.12 284 THR A CA 1
ATOM 2015 C C . THR A 1 284 ? 6.931 -7.583 -26.228 1.00 91.12 284 THR A C 1
ATOM 2017 O O . THR A 1 284 ? 6.222 -6.653 -25.846 1.00 91.12 284 THR A O 1
ATOM 2020 N N . ARG A 1 285 ? 7.957 -7.374 -27.069 1.00 94.19 285 ARG A N 1
ATOM 2021 C CA . ARG A 1 285 ? 8.274 -6.021 -27.554 1.00 94.19 285 ARG A CA 1
ATOM 2022 C C . ARG A 1 285 ? 7.101 -5.446 -28.378 1.00 94.19 285 ARG A C 1
ATOM 2024 O O . ARG A 1 285 ? 6.691 -6.094 -29.341 1.00 94.19 285 ARG A O 1
ATOM 2031 N N . PRO A 1 286 ? 6.604 -4.235 -28.060 1.00 94.12 286 PRO A N 1
ATOM 2032 C CA . PRO A 1 286 ? 5.592 -3.537 -28.851 1.00 94.12 286 PRO A CA 1
ATOM 2033 C C . PRO A 1 286 ? 5.982 -3.350 -30.328 1.00 94.12 286 PRO A C 1
ATOM 2035 O O . PRO A 1 286 ? 7.131 -2.991 -30.612 1.00 94.12 286 PRO A O 1
ATOM 2038 N N . PRO A 1 287 ? 5.044 -3.525 -31.278 1.00 91.44 287 PRO A N 1
ATOM 2039 C CA . PRO A 1 287 ? 5.276 -3.218 -32.688 1.00 91.44 287 PRO A CA 1
ATOM 2040 C C . PRO A 1 287 ? 5.783 -1.786 -32.901 1.00 91.44 287 PRO A C 1
ATOM 2042 O O . PRO A 1 287 ? 5.373 -0.862 -32.203 1.00 91.44 287 PRO A O 1
ATOM 2045 N N . GLY A 1 288 ? 6.670 -1.599 -33.882 1.00 92.06 288 GLY A N 1
ATOM 2046 C CA . GLY A 1 288 ? 7.246 -0.287 -34.203 1.00 92.06 288 GLY A CA 1
ATOM 2047 C C . GLY A 1 288 ? 8.365 0.188 -33.267 1.00 92.06 288 GLY A C 1
ATOM 2048 O O . GLY A 1 288 ? 8.812 1.319 -33.418 1.00 92.06 288 GLY A O 1
ATOM 2049 N N . THR A 1 289 ? 8.837 -0.651 -32.337 1.00 95.19 289 THR A N 1
ATOM 2050 C CA . THR A 1 289 ? 9.989 -0.350 -31.465 1.00 95.19 289 THR A CA 1
ATOM 2051 C C . THR A 1 289 ? 11.159 -1.305 -31.715 1.00 95.19 289 THR A C 1
ATOM 2053 O O . THR A 1 289 ? 10.964 -2.457 -32.118 1.00 95.19 289 THR A O 1
ATOM 2056 N N . SER A 1 290 ? 12.382 -0.845 -31.451 1.00 96.81 290 SER A N 1
ATOM 2057 C CA . SER A 1 290 ? 13.628 -1.602 -31.671 1.00 96.81 290 SER A CA 1
ATOM 2058 C C . SER A 1 290 ? 14.357 -1.914 -30.358 1.00 96.81 290 SER A C 1
ATOM 2060 O O . SER A 1 290 ? 13.958 -1.481 -29.279 1.00 96.81 290 SER A O 1
ATOM 2062 N N . THR A 1 291 ? 15.454 -2.676 -30.422 1.00 96.56 291 THR A N 1
ATOM 2063 C CA . THR A 1 291 ? 16.425 -2.747 -29.313 1.00 96.56 291 THR A CA 1
ATOM 2064 C C . THR A 1 291 ? 17.030 -1.375 -29.052 1.00 96.56 291 THR A C 1
ATOM 2066 O O . THR A 1 291 ? 17.522 -0.736 -29.980 1.00 96.56 291 THR A O 1
ATOM 2069 N N . GLY A 1 292 ? 17.066 -0.964 -27.788 1.00 96.06 292 GLY A N 1
ATOM 2070 C CA . GLY A 1 292 ? 17.791 0.226 -27.367 1.00 96.06 292 GLY A CA 1
ATOM 2071 C C . GLY A 1 292 ? 19.248 -0.036 -27.015 1.00 96.06 292 GLY A C 1
ATOM 2072 O O . GLY A 1 292 ? 19.729 -1.167 -26.992 1.00 96.06 292 GLY A O 1
ATOM 2073 N N . VAL A 1 293 ? 19.932 1.050 -26.666 1.00 96.44 293 VAL A N 1
ATOM 2074 C CA . VAL A 1 293 ? 21.284 1.047 -26.099 1.00 96.44 293 VAL A CA 1
ATOM 2075 C C . VAL A 1 293 ? 21.253 1.441 -24.622 1.00 96.44 293 VAL A C 1
ATOM 2077 O O . VAL A 1 293 ? 20.389 2.214 -24.192 1.00 96.44 293 VAL A O 1
ATOM 2080 N N . PHE A 1 294 ? 22.220 0.942 -23.847 1.00 97.69 294 PHE A N 1
ATOM 2081 C CA . PHE A 1 294 ? 22.413 1.323 -22.447 1.00 97.69 294 PHE A CA 1
ATOM 2082 C C . PHE A 1 294 ? 23.168 2.657 -22.372 1.00 97.69 294 PHE A C 1
ATOM 2084 O O . PHE A 1 294 ? 24.357 2.708 -22.077 1.00 97.69 294 PHE A O 1
ATOM 2091 N N . ALA A 1 295 ? 22.465 3.736 -22.719 1.00 96.06 295 ALA A N 1
ATOM 2092 C CA . ALA A 1 295 ? 22.972 5.104 -22.695 1.00 96.06 295 ALA A CA 1
ATOM 2093 C C . ALA A 1 295 ? 22.099 5.973 -21.780 1.00 96.06 295 ALA A C 1
ATOM 2095 O O . ALA A 1 295 ? 20.875 6.020 -21.930 1.00 96.06 295 ALA A O 1
ATOM 2096 N N . GLY A 1 296 ? 22.741 6.645 -20.828 1.00 96.94 296 GLY A N 1
ATOM 2097 C CA . GLY A 1 296 ? 22.107 7.371 -19.732 1.00 96.94 296 GLY A CA 1
ATOM 2098 C C . GLY A 1 296 ? 23.051 7.463 -18.534 1.00 96.94 296 GLY A C 1
ATOM 2099 O O . GLY A 1 296 ? 24.234 7.144 -18.657 1.00 96.94 296 GLY A O 1
ATOM 2100 N N . ALA A 1 297 ? 22.531 7.875 -17.382 1.00 98.12 297 ALA A N 1
ATOM 2101 C CA . ALA A 1 297 ? 23.288 7.969 -16.137 1.00 98.12 297 ALA A CA 1
ATOM 2102 C C . ALA A 1 297 ? 22.465 7.476 -14.941 1.00 98.12 297 ALA A C 1
ATOM 2104 O O . ALA A 1 297 ? 21.245 7.659 -14.895 1.00 98.12 297 ALA A O 1
ATOM 2105 N N . PHE A 1 298 ? 23.144 6.889 -13.954 1.00 98.62 298 PHE A N 1
ATOM 2106 C CA . PHE A 1 298 ? 22.563 6.657 -12.636 1.00 98.62 298 PHE A CA 1
ATOM 2107 C C . PHE A 1 298 ? 22.526 7.974 -11.849 1.00 98.62 298 PHE A C 1
ATOM 2109 O O . PHE A 1 298 ? 23.532 8.671 -11.742 1.00 98.62 298 PHE A O 1
ATOM 2116 N N . VAL A 1 299 ? 21.357 8.300 -11.301 1.00 98.00 299 VAL A N 1
ATOM 2117 C CA . VAL A 1 299 ? 21.151 9.344 -10.282 1.00 98.00 299 VAL A CA 1
ATOM 2118 C C . VAL A 1 299 ? 21.310 8.743 -8.882 1.00 98.00 299 VAL A C 1
ATOM 2120 O O . VAL A 1 299 ? 21.805 9.400 -7.973 1.00 98.00 299 VAL A O 1
ATOM 2123 N N . VAL A 1 300 ? 20.933 7.470 -8.727 1.00 98.19 300 VAL A N 1
ATOM 2124 C CA . VAL A 1 300 ? 21.162 6.656 -7.528 1.00 98.19 300 VAL A CA 1
ATOM 2125 C C . VAL A 1 300 ? 21.737 5.313 -7.970 1.00 98.19 300 VAL A C 1
ATOM 2127 O O . VAL A 1 300 ? 21.241 4.725 -8.932 1.00 98.19 300 VAL A O 1
ATOM 2130 N N . GLY A 1 301 ? 22.736 4.810 -7.243 1.00 95.50 301 GLY A N 1
ATOM 2131 C CA . GLY A 1 301 ? 23.267 3.455 -7.406 1.00 95.50 301 GLY A CA 1
ATOM 2132 C C . GLY A 1 301 ? 24.096 3.205 -8.673 1.00 95.50 301 GLY A C 1
ATOM 2133 O O . GLY A 1 301 ? 24.630 4.155 -9.246 1.00 95.50 301 GLY A O 1
ATOM 2134 N N . PRO A 1 302 ? 24.256 1.933 -9.092 1.00 98.06 302 PRO A N 1
ATOM 2135 C CA . PRO A 1 302 ? 23.623 0.726 -8.543 1.00 98.06 302 PRO A CA 1
ATOM 2136 C C . PRO A 1 302 ? 24.196 0.297 -7.178 1.00 98.06 302 PRO A C 1
ATOM 2138 O O . PRO A 1 302 ? 25.409 0.256 -6.985 1.00 98.06 302 PRO A O 1
ATOM 2141 N N . LEU A 1 303 ? 23.316 -0.050 -6.235 1.00 98.50 303 LEU A N 1
ATOM 2142 C CA . LEU A 1 303 ? 23.647 -0.521 -4.880 1.00 98.50 303 LEU A CA 1
ATOM 2143 C C . LEU A 1 303 ? 23.200 -1.977 -4.664 1.00 98.50 303 LEU A C 1
ATOM 2145 O O . LEU A 1 303 ? 22.364 -2.494 -5.398 1.00 98.50 303 LEU A O 1
ATOM 2149 N N . ALA A 1 304 ? 23.736 -2.636 -3.634 1.00 98.12 304 ALA A N 1
ATOM 2150 C CA . ALA A 1 304 ? 23.215 -3.914 -3.140 1.00 98.12 304 ALA A CA 1
ATOM 2151 C C . ALA A 1 304 ? 22.143 -3.690 -2.055 1.00 98.12 304 ALA A C 1
ATOM 2153 O O . ALA A 1 304 ? 22.182 -2.676 -1.358 1.00 98.12 304 ALA A O 1
ATOM 2154 N N . SER A 1 305 ? 21.229 -4.650 -1.873 1.00 97.56 305 SER A N 1
ATOM 2155 C CA . SER A 1 305 ? 20.250 -4.667 -0.774 1.00 97.56 305 SER A CA 1
ATOM 2156 C C . SER A 1 305 ? 20.952 -4.542 0.591 1.00 97.56 305 SER A C 1
ATOM 2158 O O . SER A 1 305 ? 21.735 -5.436 0.927 1.00 97.56 305 SER A O 1
ATOM 2160 N N . PRO A 1 306 ? 20.677 -3.506 1.412 1.00 94.94 306 PRO A N 1
ATOM 2161 C CA . PRO A 1 306 ? 21.443 -3.237 2.634 1.00 94.94 306 PRO A CA 1
ATOM 2162 C C . PRO A 1 306 ? 21.430 -4.365 3.673 1.00 94.94 306 PRO A C 1
ATOM 2164 O O . PRO A 1 306 ? 22.434 -4.580 4.347 1.00 94.94 306 PRO A O 1
ATOM 2167 N N . ARG A 1 307 ? 20.317 -5.105 3.798 1.00 92.19 307 ARG A N 1
ATOM 2168 C CA . ARG A 1 307 ? 20.214 -6.257 4.712 1.00 92.19 307 ARG A CA 1
ATOM 2169 C C . ARG A 1 307 ? 20.856 -7.545 4.182 1.00 92.19 307 ARG A C 1
ATOM 2171 O O . ARG A 1 307 ? 21.155 -8.435 4.977 1.00 92.19 307 ARG A O 1
ATOM 2178 N N . ALA A 1 308 ? 21.095 -7.653 2.874 1.00 93.19 308 ALA A N 1
ATOM 2179 C CA . ALA A 1 308 ? 21.623 -8.854 2.226 1.00 93.19 308 ALA A CA 1
ATOM 2180 C C . ALA A 1 308 ? 20.951 -10.154 2.744 1.00 93.19 308 ALA A C 1
ATOM 2182 O O . ALA A 1 308 ? 19.725 -10.248 2.793 1.00 93.19 308 ALA A O 1
ATOM 2183 N N . ALA A 1 309 ? 21.740 -11.144 3.174 1.00 92.38 309 ALA A N 1
ATOM 2184 C CA . ALA A 1 309 ? 21.251 -12.433 3.670 1.00 92.38 309 ALA A CA 1
ATOM 2185 C C . ALA A 1 309 ? 20.459 -12.367 4.997 1.00 92.38 309 ALA A C 1
ATOM 2187 O O . ALA A 1 309 ? 19.821 -13.357 5.362 1.00 92.38 309 ALA A O 1
ATOM 2188 N N . ALA A 1 310 ? 20.453 -11.232 5.711 1.00 90.12 310 ALA A N 1
ATOM 2189 C CA . ALA A 1 310 ? 19.628 -11.067 6.913 1.00 90.12 310 ALA A CA 1
ATOM 2190 C C . ALA A 1 310 ? 18.117 -11.092 6.604 1.00 90.12 310 ALA A C 1
ATOM 2192 O O . ALA A 1 310 ? 17.323 -11.332 7.509 1.00 90.12 310 ALA A O 1
ATOM 2193 N N . GLY A 1 311 ? 17.720 -10.901 5.339 1.00 88.75 311 GLY A N 1
ATOM 2194 C CA . GLY A 1 311 ? 16.316 -10.919 4.928 1.00 88.75 311 GLY A CA 1
ATOM 2195 C C . GLY A 1 311 ? 15.563 -9.663 5.352 1.00 88.75 311 GLY A C 1
ATOM 2196 O O . GLY A 1 311 ? 16.172 -8.631 5.618 1.00 88.75 311 GLY A O 1
ATOM 2197 N N . VAL A 1 312 ? 14.233 -9.742 5.386 1.00 90.88 312 VAL A N 1
ATOM 2198 C CA . VAL A 1 312 ? 13.360 -8.618 5.752 1.00 90.88 312 VAL A CA 1
ATOM 2199 C C . VAL A 1 312 ? 12.696 -8.876 7.091 1.00 90.88 312 VAL A C 1
ATOM 2201 O O . VAL A 1 312 ? 12.099 -9.933 7.275 1.00 90.88 312 VAL A O 1
ATOM 2204 N N . ALA A 1 313 ? 12.754 -7.868 7.961 1.00 92.19 313 ALA A N 1
ATOM 2205 C CA . ALA A 1 313 ? 12.227 -7.856 9.321 1.00 92.19 313 ALA A CA 1
ATOM 2206 C C . ALA A 1 313 ? 10.833 -8.505 9.464 1.00 92.19 313 ALA A C 1
ATOM 2208 O O . ALA A 1 313 ? 9.873 -8.123 8.786 1.00 92.19 313 ALA A O 1
ATOM 2209 N N . ASP A 1 314 ? 10.721 -9.480 10.361 1.00 93.88 314 ASP A N 1
ATOM 2210 C CA . ASP A 1 314 ? 9.511 -10.216 10.725 1.00 93.88 314 ASP A CA 1
ATOM 2211 C C . ASP A 1 314 ? 9.489 -10.565 12.225 1.00 93.88 314 ASP A C 1
ATOM 2213 O O . ASP A 1 314 ? 10.444 -10.342 12.973 1.00 93.88 314 ASP A O 1
ATOM 2217 N N . GLY A 1 315 ? 8.333 -11.029 12.701 1.00 96.12 315 GLY A N 1
ATOM 2218 C CA . GLY A 1 315 ? 8.018 -11.099 14.123 1.00 96.12 315 GLY A CA 1
ATOM 2219 C C . GLY A 1 315 ? 7.664 -9.732 14.697 1.00 96.12 315 GLY A C 1
ATOM 2220 O O . GLY A 1 315 ? 7.035 -8.908 14.031 1.00 96.12 315 GLY A O 1
ATOM 2221 N N . TRP A 1 316 ? 8.030 -9.496 15.957 1.00 96.44 316 TRP A N 1
ATOM 2222 C CA . TRP A 1 316 ? 7.781 -8.226 16.638 1.00 96.44 316 TRP A CA 1
ATOM 2223 C C . TRP A 1 316 ? 8.682 -7.114 16.090 1.00 96.44 316 TRP A C 1
ATOM 2225 O O . TRP A 1 316 ? 9.837 -6.977 16.497 1.00 96.44 316 TRP A O 1
ATOM 2235 N N . LEU A 1 317 ? 8.123 -6.288 15.207 1.00 96.38 317 LEU A N 1
ATOM 2236 C CA . LEU A 1 317 ? 8.761 -5.084 14.682 1.00 96.38 317 LEU A CA 1
ATOM 2237 C C . LEU A 1 317 ? 8.804 -3.974 15.738 1.00 96.38 317 LEU A C 1
ATOM 2239 O O . LEU A 1 317 ? 9.829 -3.322 15.915 1.00 96.38 317 LEU A O 1
ATOM 2243 N N . ILE A 1 318 ? 7.698 -3.786 16.463 1.00 95.31 318 ILE A N 1
ATOM 2244 C CA . ILE A 1 318 ? 7.557 -2.846 17.586 1.00 95.31 318 ILE A CA 1
ATOM 2245 C C . ILE A 1 318 ? 6.839 -3.582 18.720 1.00 95.31 318 ILE A C 1
ATOM 2247 O O . ILE A 1 318 ? 5.851 -4.277 18.473 1.00 95.31 318 ILE A O 1
ATOM 2251 N N . GLY A 1 319 ? 7.294 -3.404 19.960 1.00 93.25 319 GLY A N 1
ATOM 2252 C CA . GLY A 1 319 ? 6.632 -3.961 21.139 1.00 93.25 319 GLY A CA 1
ATOM 2253 C C . GLY A 1 319 ? 6.862 -5.464 21.342 1.00 93.25 319 GLY A C 1
ATOM 2254 O O . GLY A 1 319 ? 7.825 -6.011 20.800 1.00 93.25 319 GLY A O 1
ATOM 2255 N N . PRO A 1 320 ? 6.014 -6.135 22.145 1.00 94.75 320 PRO A N 1
ATOM 2256 C CA . PRO A 1 320 ? 4.798 -5.606 22.772 1.00 94.75 320 PRO A CA 1
ATOM 2257 C C . PRO A 1 320 ? 5.105 -4.671 23.956 1.00 94.75 320 PRO A C 1
ATOM 2259 O O . PRO A 1 320 ? 5.936 -4.992 24.804 1.00 94.75 320 PRO A O 1
ATOM 2262 N N . PHE A 1 321 ? 4.405 -3.536 24.051 1.00 94.06 321 PHE A N 1
ATOM 2263 C CA . PHE A 1 321 ? 4.577 -2.529 25.109 1.00 94.06 321 PHE A CA 1
ATOM 2264 C C . PHE A 1 321 ? 3.239 -2.132 25.754 1.00 94.06 321 PHE A C 1
ATOM 2266 O O . PHE A 1 321 ? 2.314 -1.726 25.054 1.00 94.06 321 PHE A O 1
ATOM 2273 N N . ALA A 1 322 ? 3.150 -2.141 27.088 1.00 94.94 322 ALA A N 1
ATOM 2274 C CA . ALA A 1 322 ? 1.965 -1.664 27.815 1.00 94.94 322 ALA A CA 1
ATOM 2275 C C . ALA A 1 322 ? 1.741 -0.144 27.652 1.00 94.94 322 ALA A C 1
ATOM 2277 O O . ALA A 1 322 ? 2.721 0.600 27.640 1.00 94.94 322 ALA A O 1
ATOM 2278 N N . SER A 1 323 ? 0.488 0.311 27.566 1.00 93.56 323 SER A N 1
ATOM 2279 C CA . SER A 1 323 ? 0.053 1.711 27.740 1.00 93.56 323 SER A CA 1
ATOM 2280 C C . SER A 1 323 ? -0.680 1.889 29.084 1.00 93.56 323 SER A C 1
ATOM 2282 O O . SER A 1 323 ? -0.663 0.994 29.930 1.00 93.56 323 SER A O 1
ATOM 2284 N N . THR A 1 324 ? -1.328 3.038 29.300 1.00 94.81 324 THR A N 1
ATOM 2285 C CA . THR A 1 324 ? -2.228 3.256 30.448 1.00 94.81 324 THR A CA 1
ATOM 2286 C C . THR A 1 324 ? -3.492 2.388 30.362 1.00 94.81 324 THR A C 1
ATOM 2288 O O . THR A 1 324 ? -4.038 1.981 31.384 1.00 94.81 324 THR A O 1
ATOM 2291 N N . GLU A 1 325 ? -3.952 2.091 29.148 1.00 95.75 325 GLU A N 1
ATOM 2292 C CA . GLU A 1 325 ? -5.216 1.417 28.852 1.00 95.75 325 GLU A CA 1
ATOM 2293 C C . GLU A 1 325 ? -5.051 -0.074 28.513 1.00 95.75 325 GLU A C 1
ATOM 2295 O O . GLU A 1 325 ? -5.979 -0.857 28.739 1.00 95.75 325 GLU A O 1
ATOM 2300 N N . LEU A 1 326 ? -3.894 -0.474 27.975 1.00 96.56 326 LEU A N 1
ATOM 2301 C CA . LEU A 1 326 ? -3.591 -1.830 27.508 1.00 96.56 326 LEU A CA 1
ATOM 2302 C C . LEU A 1 326 ? -2.335 -2.375 28.193 1.00 96.56 326 LEU A C 1
ATOM 2304 O O . LEU A 1 326 ? -1.255 -1.802 28.074 1.00 96.56 326 LEU A O 1
ATOM 2308 N N . THR A 1 327 ? -2.429 -3.524 28.857 1.00 97.62 327 THR A N 1
ATOM 2309 C CA . THR A 1 327 ? -1.242 -4.207 29.391 1.00 97.62 327 THR A CA 1
ATOM 2310 C C . THR A 1 327 ? -0.424 -4.874 28.278 1.00 97.62 327 THR A C 1
ATOM 2312 O O . THR A 1 327 ? -0.938 -5.228 27.218 1.00 97.62 327 THR A O 1
ATOM 2315 N N . GLN A 1 328 ? 0.868 -5.116 28.524 1.00 96.56 328 GLN A N 1
ATOM 2316 C CA . GLN A 1 328 ? 1.738 -5.839 27.584 1.00 96.56 328 GLN A CA 1
ATOM 2317 C C . GLN A 1 328 ? 1.228 -7.264 27.300 1.00 96.56 328 GLN A C 1
ATOM 2319 O O . GLN A 1 328 ? 1.360 -7.756 26.178 1.00 96.56 328 GLN A O 1
ATOM 2324 N N . ALA A 1 329 ? 0.619 -7.909 28.301 1.00 97.06 329 ALA A N 1
ATOM 2325 C CA . ALA A 1 329 ? -0.030 -9.205 28.147 1.00 97.06 329 ALA A CA 1
ATOM 2326 C C . ALA A 1 329 ? -1.222 -9.119 27.183 1.00 97.06 329 ALA A C 1
ATOM 2328 O O . ALA A 1 329 ? -1.281 -9.896 26.241 1.00 97.06 329 ALA A O 1
ATOM 2329 N N . GLU A 1 330 ? -2.107 -8.128 27.329 1.00 97.62 330 GLU A N 1
ATOM 2330 C CA . GLU A 1 330 ? -3.247 -7.946 26.417 1.00 97.62 330 GLU A CA 1
ATOM 2331 C C . GLU A 1 330 ? -2.804 -7.637 24.979 1.00 97.62 330 GLU A C 1
ATOM 2333 O O . GLU A 1 330 ? -3.347 -8.217 24.044 1.00 97.62 330 GLU A O 1
ATOM 2338 N N . VAL A 1 331 ? -1.771 -6.806 24.782 1.00 97.94 331 VAL A N 1
ATOM 2339 C CA . VAL A 1 331 ? -1.186 -6.556 23.446 1.00 97.94 331 VAL A CA 1
ATOM 2340 C C . VAL A 1 331 ? -0.652 -7.854 22.825 1.00 97.94 331 VAL A C 1
ATOM 2342 O O . VAL A 1 331 ? -0.884 -8.122 21.645 1.00 97.94 331 VAL A O 1
ATOM 2345 N N . THR A 1 332 ? 0.031 -8.683 23.619 1.00 97.75 332 THR A N 1
ATOM 2346 C CA . THR A 1 332 ? 0.527 -10.000 23.185 1.00 97.75 332 THR A CA 1
ATOM 2347 C C . THR A 1 332 ? -0.630 -10.947 22.861 1.00 97.75 332 THR A C 1
ATOM 2349 O O . THR A 1 332 ? -0.605 -11.633 21.840 1.00 97.75 332 THR A O 1
ATOM 2352 N N . ASP A 1 333 ? -1.675 -10.946 23.686 1.00 96.62 333 ASP A N 1
ATOM 2353 C CA . ASP A 1 333 ? -2.844 -11.808 23.554 1.00 96.62 333 ASP A CA 1
ATOM 2354 C C . ASP A 1 333 ? -3.653 -11.481 22.295 1.00 96.62 333 ASP A C 1
ATOM 2356 O O . ASP A 1 333 ? -3.985 -12.402 21.548 1.00 96.62 333 ASP A O 1
ATOM 2360 N N . ILE A 1 334 ? -3.902 -10.196 22.023 1.00 98.12 334 ILE A N 1
ATOM 2361 C CA . ILE A 1 334 ? -4.558 -9.691 20.805 1.00 98.12 334 ILE A CA 1
ATOM 2362 C C . ILE A 1 334 ? -3.809 -10.174 19.553 1.00 98.12 334 ILE A C 1
ATOM 2364 O O . ILE A 1 334 ? -4.406 -10.751 18.640 1.00 98.12 334 ILE A O 1
ATOM 2368 N N . VAL A 1 335 ? -2.481 -10.008 19.530 1.00 98.56 335 VAL A N 1
ATOM 2369 C CA . VAL A 1 335 ? -1.638 -10.459 18.412 1.00 98.56 335 VAL A CA 1
ATOM 2370 C C . VAL A 1 335 ? -1.642 -11.986 18.288 1.00 98.56 335 VAL A C 1
ATOM 2372 O O . VAL A 1 335 ? -1.775 -12.507 17.181 1.00 98.56 335 VAL A O 1
ATOM 2375 N N . SER A 1 336 ? -1.568 -12.721 19.401 1.00 97.38 336 SER A N 1
ATOM 2376 C CA . SER A 1 336 ? -1.582 -14.191 19.399 1.00 97.38 336 SER A CA 1
ATOM 2377 C C . SER A 1 336 ? -2.887 -14.778 18.846 1.00 97.38 336 SER A C 1
ATOM 2379 O O . SER A 1 336 ? -2.849 -15.797 18.156 1.00 97.38 336 SER A O 1
ATOM 2381 N N . GLN A 1 337 ? -4.029 -14.130 19.097 1.00 96.94 337 GLN A N 1
ATOM 2382 C CA . GLN A 1 337 ? -5.346 -14.546 18.603 1.00 96.94 337 GLN A CA 1
ATOM 2383 C C . GLN A 1 337 ? -5.509 -14.224 17.114 1.00 96.94 337 GLN A C 1
ATOM 2385 O O . GLN A 1 337 ? -5.926 -15.081 16.332 1.00 96.94 337 GLN A O 1
ATOM 2390 N N . ALA A 1 338 ? -5.085 -13.028 16.692 1.00 98.00 338 ALA A N 1
ATOM 2391 C CA . ALA A 1 338 ? -5.043 -12.656 15.280 1.00 98.00 338 ALA A CA 1
ATOM 2392 C C . ALA A 1 338 ? -4.165 -13.632 14.467 1.00 98.00 338 ALA A C 1
ATOM 2394 O O . ALA A 1 338 ? -4.600 -14.167 13.446 1.00 98.00 338 ALA A O 1
ATOM 2395 N N . VAL A 1 339 ? -2.959 -13.951 14.950 1.00 97.50 339 VAL A N 1
ATOM 2396 C CA . VAL A 1 339 ? -2.072 -14.927 14.296 1.00 97.50 339 VAL A CA 1
ATOM 2397 C C . VAL A 1 339 ? -2.682 -16.335 14.306 1.00 97.50 339 VAL A C 1
ATOM 2399 O O . VAL A 1 339 ? -2.648 -17.005 13.275 1.00 97.50 339 VAL A O 1
ATOM 2402 N N . ALA A 1 340 ? -3.315 -16.778 15.400 1.00 94.81 340 ALA A N 1
ATOM 2403 C CA . ALA A 1 340 ? -4.009 -18.072 15.445 1.00 94.81 340 ALA A CA 1
ATOM 2404 C C . ALA A 1 340 ? -5.104 -18.190 14.374 1.00 94.81 340 ALA A C 1
ATOM 2406 O O . ALA A 1 340 ? -5.224 -19.233 13.727 1.00 94.81 340 ALA A O 1
ATOM 2407 N N . GLN A 1 341 ? -5.869 -17.119 14.146 1.00 95.31 341 GLN A N 1
ATOM 2408 C CA . GLN A 1 341 ? -6.878 -17.084 13.093 1.00 95.31 341 GLN A CA 1
ATOM 2409 C C . GLN A 1 341 ? -6.252 -17.012 11.694 1.00 95.31 341 GLN A C 1
ATOM 2411 O O . GLN A 1 341 ? -6.708 -17.714 10.788 1.00 95.31 341 GLN A O 1
ATOM 2416 N N . ALA A 1 342 ? -5.182 -16.235 11.503 1.00 96.00 342 ALA A N 1
ATOM 2417 C CA . ALA A 1 342 ? -4.467 -16.151 10.228 1.00 96.00 342 ALA A CA 1
ATOM 2418 C C . ALA A 1 342 ? -3.932 -17.524 9.776 1.00 96.00 342 ALA A C 1
ATOM 2420 O O . ALA A 1 342 ? -4.108 -17.911 8.623 1.00 96.00 342 ALA A O 1
ATOM 2421 N N . LEU A 1 343 ? -3.382 -18.325 10.695 1.00 93.88 343 LEU A N 1
ATOM 2422 C CA . LEU A 1 343 ? -2.895 -19.681 10.398 1.00 93.88 343 LEU A CA 1
ATOM 2423 C C . LEU A 1 343 ? -3.983 -20.634 9.875 1.00 93.88 343 LEU A C 1
ATOM 2425 O O . LEU A 1 343 ? -3.663 -21.552 9.120 1.00 93.88 343 LEU A O 1
ATOM 2429 N N . LYS A 1 344 ? -5.248 -20.415 10.255 1.00 92.44 344 LYS A N 1
ATOM 2430 C CA . LYS A 1 344 ? -6.417 -21.194 9.805 1.00 92.44 344 LYS A CA 1
ATOM 2431 C C . LYS A 1 344 ? -7.085 -20.608 8.555 1.00 92.44 344 LYS A C 1
ATOM 2433 O O . LYS A 1 344 ? -7.860 -21.299 7.900 1.00 92.44 344 LYS A O 1
ATOM 2438 N N . THR A 1 345 ? -6.823 -19.341 8.235 1.00 94.12 345 THR A N 1
ATOM 2439 C CA . THR A 1 345 ? -7.574 -18.577 7.230 1.00 94.12 345 THR A CA 1
ATOM 2440 C C . THR A 1 345 ? -6.915 -18.659 5.855 1.00 94.12 345 THR A C 1
ATOM 2442 O O . THR A 1 345 ? -5.742 -18.333 5.706 1.00 94.12 345 THR A O 1
ATOM 2445 N N . ARG A 1 346 ? -7.673 -19.049 4.829 1.00 94.44 346 ARG A N 1
ATOM 2446 C CA . ARG A 1 346 ? -7.229 -19.157 3.434 1.00 94.44 346 ARG A CA 1
ATOM 2447 C C . ARG A 1 346 ? -6.896 -17.791 2.829 1.00 94.44 346 ARG A C 1
ATOM 2449 O O . ARG A 1 346 ? -7.772 -16.927 2.744 1.00 94.44 346 ARG A O 1
ATOM 2456 N N . ALA A 1 347 ? -5.670 -17.636 2.338 1.00 94.44 347 ALA A N 1
ATOM 2457 C CA . ALA A 1 347 ? -5.221 -16.456 1.598 1.00 94.44 347 ALA A CA 1
ATOM 2458 C C . ALA A 1 347 ? -6.045 -16.233 0.314 1.00 94.44 347 ALA A C 1
ATOM 2460 O O . ALA A 1 347 ? -6.469 -17.203 -0.318 1.00 94.44 347 ALA A O 1
ATOM 2461 N N . ALA A 1 348 ? -6.244 -14.977 -0.106 1.00 93.00 348 ALA A N 1
ATOM 2462 C CA . ALA A 1 348 ? -6.873 -14.670 -1.395 1.00 93.00 348 ALA A CA 1
ATOM 2463 C C . ALA A 1 348 ? -5.840 -14.484 -2.526 1.00 93.00 348 ALA A C 1
ATOM 2465 O O . ALA A 1 348 ? -6.115 -14.848 -3.664 1.00 93.00 348 ALA A O 1
ATOM 2466 N N . ILE A 1 349 ? -4.641 -13.971 -2.213 1.00 92.88 349 ILE A N 1
ATOM 2467 C CA . ILE A 1 349 ? -3.578 -13.644 -3.191 1.00 92.88 349 ILE A CA 1
ATOM 2468 C C . ILE A 1 349 ? -2.346 -14.572 -3.137 1.00 92.88 349 ILE A C 1
ATOM 2470 O O . ILE A 1 349 ? -1.231 -14.140 -3.431 1.00 92.88 349 ILE A O 1
ATOM 2474 N N . ARG A 1 350 ? -2.510 -15.845 -2.752 1.00 92.94 350 ARG A N 1
ATOM 2475 C CA . ARG A 1 350 ? -1.410 -16.831 -2.727 1.00 92.94 350 ARG A CA 1
ATOM 2476 C C . ARG A 1 350 ? -1.706 -18.080 -3.544 1.00 92.94 350 ARG A C 1
ATOM 2478 O O . ARG A 1 350 ? -2.860 -18.455 -3.741 1.00 92.94 350 ARG A O 1
ATOM 2485 N N . LEU A 1 351 ? -0.626 -18.730 -3.972 1.00 89.50 351 LEU A N 1
ATOM 2486 C CA . LEU A 1 351 ? -0.624 -19.965 -4.750 1.00 89.50 351 LEU A CA 1
ATOM 2487 C C . LEU A 1 351 ? 0.222 -21.050 -4.036 1.00 89.50 351 LEU A C 1
ATOM 2489 O O . LEU A 1 351 ? 1.148 -20.707 -3.306 1.00 89.50 351 LEU A O 1
ATOM 2493 N N . PRO A 1 352 ? -0.064 -22.353 -4.210 1.00 90.69 352 PRO A N 1
ATOM 2494 C CA . PRO A 1 352 ? -1.303 -22.886 -4.772 1.00 90.69 352 PRO A CA 1
ATOM 2495 C C . PRO A 1 352 ? -2.514 -22.475 -3.918 1.00 90.69 352 PRO A C 1
ATOM 2497 O O . PRO A 1 352 ? -2.381 -22.069 -2.760 1.00 90.69 352 PRO A O 1
ATOM 2500 N N . MET A 1 353 ? -3.713 -22.551 -4.496 1.00 84.81 353 MET A N 1
ATOM 2501 C CA . MET A 1 353 ? -4.938 -22.197 -3.774 1.00 84.81 353 MET A CA 1
ATOM 2502 C C . MET A 1 353 ? -5.119 -23.062 -2.519 1.00 84.81 353 MET A C 1
ATOM 2504 O O . MET A 1 353 ? -4.850 -24.260 -2.538 1.00 84.81 353 MET A O 1
ATOM 2508 N N . GLY A 1 354 ? -5.641 -22.461 -1.448 1.00 86.62 354 GLY A N 1
ATOM 2509 C CA . GLY A 1 354 ? -5.949 -23.171 -0.202 1.00 86.62 354 GLY A CA 1
ATOM 2510 C C . GLY A 1 354 ? -4.935 -22.973 0.924 1.00 86.62 354 GLY A C 1
ATOM 2511 O O . GLY A 1 354 ? -5.254 -23.328 2.055 1.00 86.62 354 GLY A O 1
ATOM 2512 N N . ILE A 1 355 ? -3.765 -22.371 0.675 1.00 90.75 355 ILE A N 1
ATOM 2513 C CA . ILE A 1 355 ? -2.791 -22.099 1.745 1.00 90.75 355 ILE A CA 1
ATOM 2514 C C . ILE A 1 355 ? -3.227 -20.951 2.670 1.00 90.75 355 ILE A C 1
ATOM 2516 O O . ILE A 1 355 ? -4.046 -20.101 2.307 1.00 90.75 355 ILE A O 1
ATOM 2520 N N . SER A 1 356 ? -2.689 -20.942 3.891 1.00 93.94 356 SER A N 1
ATOM 2521 C CA . SER A 1 356 ? -3.029 -19.947 4.909 1.00 93.94 356 SER A CA 1
ATOM 2522 C C . SER A 1 356 ? -2.427 -18.567 4.633 1.00 93.94 356 SER A C 1
ATOM 2524 O O . SER A 1 356 ? -1.362 -18.444 4.027 1.00 93.94 356 SER A O 1
ATOM 2526 N N . THR A 1 357 ? -3.115 -17.533 5.109 1.00 95.62 357 THR A N 1
ATOM 2527 C CA . THR A 1 357 ? -2.744 -16.121 4.970 1.00 95.62 357 THR A CA 1
ATOM 2528 C C . THR A 1 357 ? -1.538 -15.745 5.846 1.00 95.62 357 THR A C 1
ATOM 2530 O O . THR A 1 357 ? -1.205 -16.435 6.817 1.00 95.62 357 THR A O 1
ATOM 2533 N N . ARG A 1 358 ? -0.856 -14.652 5.503 1.00 96.19 358 ARG A N 1
ATOM 2534 C CA . ARG A 1 358 ? 0.199 -13.996 6.287 1.00 96.19 358 ARG A CA 1
ATOM 2535 C C . ARG A 1 358 ? -0.170 -12.531 6.449 1.00 96.19 358 ARG A C 1
ATOM 2537 O O . ARG A 1 358 ? -0.349 -11.826 5.460 1.00 96.19 358 ARG A O 1
ATOM 2544 N N . MET A 1 359 ? -0.266 -12.084 7.694 1.00 97.81 359 MET A N 1
ATOM 2545 C CA . MET A 1 359 ? -0.723 -10.740 8.033 1.00 97.81 359 MET A CA 1
ATOM 2546 C C . MET A 1 359 ? 0.364 -9.940 8.751 1.00 97.81 359 MET A C 1
ATOM 2548 O O . MET A 1 359 ? 1.238 -10.497 9.416 1.00 97.81 359 MET A O 1
ATOM 2552 N N . VAL A 1 360 ? 0.257 -8.620 8.667 1.00 98.75 360 VAL A N 1
ATOM 2553 C CA . VAL A 1 360 ? 0.805 -7.685 9.647 1.00 98.75 360 VAL A CA 1
ATOM 2554 C C . VAL A 1 360 ? -0.330 -7.300 10.596 1.00 98.75 360 VAL A C 1
ATOM 2556 O O . VAL A 1 360 ? -1.455 -7.050 10.158 1.00 98.75 360 VAL A O 1
ATOM 2559 N N . ILE A 1 361 ? -0.035 -7.287 11.892 1.00 98.81 361 ILE A N 1
ATOM 2560 C CA . ILE A 1 361 ? -0.957 -7.006 12.989 1.00 98.81 361 ILE A CA 1
ATOM 2561 C C . ILE A 1 361 ? -0.407 -5.815 13.774 1.00 98.81 361 ILE A C 1
ATOM 2563 O O . ILE A 1 361 ? 0.715 -5.881 14.274 1.00 98.81 361 ILE A O 1
ATOM 2567 N N . ALA A 1 362 ? -1.190 -4.747 13.903 1.00 98.56 362 ALA A N 1
ATOM 2568 C CA . ALA A 1 362 ? -0.836 -3.554 14.662 1.00 98.56 362 ALA A CA 1
ATOM 2569 C C . ALA A 1 362 ? -1.866 -3.270 15.762 1.00 98.56 362 ALA A C 1
ATOM 2571 O O . ALA A 1 362 ? -3.072 -3.317 15.518 1.00 98.56 362 ALA A O 1
ATOM 2572 N N . VAL A 1 363 ? -1.384 -2.931 16.956 1.00 98.44 363 VAL A N 1
ATOM 2573 C CA . VAL A 1 363 ? -2.189 -2.490 18.103 1.00 98.44 363 VAL A CA 1
ATOM 2574 C C . VAL A 1 363 ? -1.734 -1.089 18.497 1.00 98.44 363 VAL A C 1
ATOM 2576 O O . VAL A 1 363 ? -0.537 -0.881 18.710 1.00 98.44 363 VAL A O 1
ATOM 2579 N N . SER A 1 364 ? -2.663 -0.141 18.625 1.00 96.75 364 SER A N 1
ATOM 2580 C CA . SER A 1 364 ? -2.388 1.226 19.088 1.00 96.75 364 SER A CA 1
ATOM 2581 C C . SER A 1 364 ? -3.175 1.593 20.347 1.00 96.75 364 SER A C 1
ATOM 2583 O O . SER A 1 364 ? -4.292 1.111 20.538 1.00 96.75 364 SER A O 1
ATOM 2585 N N . ASP A 1 365 ? -2.608 2.467 21.183 1.00 96.12 365 ASP A N 1
ATOM 2586 C CA . ASP A 1 365 ? -3.319 3.099 22.307 1.00 96.12 365 ASP A CA 1
ATOM 2587 C C . ASP A 1 365 ? -4.217 4.264 21.849 1.00 96.12 365 ASP A C 1
ATOM 2589 O O . ASP A 1 365 ? -4.371 4.523 20.651 1.00 96.12 365 ASP A O 1
ATOM 2593 N N . LEU A 1 366 ? -4.842 4.954 22.809 1.00 95.75 366 LEU A N 1
ATOM 2594 C CA . LEU A 1 366 ? -5.769 6.062 22.556 1.00 95.75 366 LEU A CA 1
ATOM 2595 C C . LEU A 1 366 ? -5.115 7.305 21.942 1.00 95.75 366 LEU A C 1
ATOM 2597 O O . LEU A 1 366 ? -5.818 8.133 21.367 1.00 95.75 366 LEU A O 1
ATOM 2601 N N . GLN A 1 367 ? -3.794 7.436 22.042 1.00 92.44 367 GLN A N 1
ATOM 2602 C CA . GLN A 1 367 ? -3.031 8.503 21.402 1.00 92.44 367 GLN A CA 1
ATOM 2603 C C . GLN A 1 367 ? -2.632 8.122 19.969 1.00 92.44 367 GLN A C 1
ATOM 2605 O O . GLN A 1 367 ? -2.130 8.964 19.239 1.00 92.44 367 GLN A O 1
ATOM 2610 N N . GLY A 1 368 ? -2.848 6.871 19.544 1.00 92.69 368 GLY A N 1
ATOM 2611 C CA . GLY A 1 368 ? -2.366 6.349 18.264 1.00 92.69 368 GLY A CA 1
ATOM 2612 C C . GLY A 1 368 ? -0.923 5.831 18.321 1.00 92.69 368 GLY A C 1
ATOM 2613 O O . GLY A 1 368 ? -0.332 5.521 17.283 1.00 92.69 368 GLY A O 1
ATOM 2614 N N . THR A 1 369 ? -0.326 5.690 19.505 1.00 94.50 369 THR A N 1
ATOM 2615 C CA . THR A 1 369 ? 1.014 5.110 19.645 1.00 94.50 369 THR A CA 1
ATOM 2616 C C . THR A 1 369 ? 0.965 3.613 19.394 1.00 94.50 369 THR A C 1
ATOM 2618 O O . THR A 1 369 ? 0.193 2.889 20.024 1.00 94.50 369 THR A O 1
ATOM 2621 N N . THR A 1 370 ? 1.823 3.122 18.503 1.00 95.38 370 THR A N 1
ATOM 2622 C CA . THR A 1 370 ? 1.937 1.694 18.188 1.00 95.38 370 THR A CA 1
ATOM 2623 C C . THR A 1 370 ? 2.484 0.926 19.400 1.00 95.38 370 THR A C 1
ATOM 2625 O O . THR A 1 370 ? 3.671 1.005 19.712 1.00 95.38 370 THR A O 1
ATOM 2628 N N . ARG A 1 371 ? 1.621 0.176 20.097 1.00 96.25 371 ARG A N 1
ATOM 2629 C CA . ARG A 1 371 ? 1.973 -0.674 21.254 1.00 96.25 371 ARG A CA 1
ATOM 2630 C C . ARG A 1 371 ? 2.538 -2.024 20.841 1.00 96.25 371 ARG A C 1
ATOM 2632 O O . ARG A 1 371 ? 3.315 -2.627 21.579 1.00 96.25 371 ARG A O 1
ATOM 2639 N N . GLY A 1 372 ? 2.114 -2.508 19.681 1.00 96.62 372 GLY A N 1
ATOM 2640 C CA . GLY A 1 372 ? 2.555 -3.762 19.100 1.00 96.62 372 GLY A CA 1
ATOM 2641 C C . GLY A 1 372 ? 2.451 -3.695 17.585 1.00 96.62 372 GLY A C 1
ATOM 2642 O O . GLY A 1 372 ? 1.443 -3.229 17.061 1.00 96.62 372 GLY A O 1
ATOM 2643 N N . LEU A 1 373 ? 3.484 -4.157 16.892 1.00 97.88 373 LEU A N 1
ATOM 2644 C CA . LEU A 1 373 ? 3.497 -4.350 15.448 1.00 97.88 373 LEU A CA 1
ATOM 2645 C C . LEU A 1 373 ? 4.171 -5.689 15.168 1.00 97.88 373 LEU A C 1
ATOM 2647 O O . LEU A 1 373 ? 5.385 -5.809 15.317 1.00 97.88 373 LEU A O 1
ATOM 2651 N N . PHE A 1 374 ? 3.384 -6.692 14.797 1.00 98.25 374 PHE A N 1
ATOM 2652 C CA . PHE A 1 374 ? 3.863 -8.034 14.488 1.00 98.25 374 PHE A CA 1
ATOM 2653 C C . PHE A 1 374 ? 3.674 -8.324 13.003 1.00 98.25 374 PHE A C 1
ATOM 2655 O O . PHE A 1 374 ? 2.559 -8.240 12.488 1.00 98.25 374 PHE A O 1
ATOM 2662 N N . ARG A 1 375 ? 4.750 -8.697 12.313 1.00 97.62 375 ARG A N 1
ATOM 2663 C CA . ARG A 1 375 ? 4.720 -9.116 10.912 1.00 97.62 375 ARG A CA 1
ATOM 2664 C C . ARG A 1 375 ? 4.894 -10.628 10.821 1.00 97.62 375 ARG A C 1
ATOM 2666 O O . ARG A 1 375 ? 5.928 -11.153 11.220 1.00 97.62 375 ARG A O 1
ATOM 2673 N N . MET A 1 376 ? 3.913 -11.331 10.255 1.00 97.44 376 MET A N 1
ATOM 2674 C CA . MET A 1 376 ? 4.106 -12.739 9.904 1.00 97.44 376 MET A CA 1
ATOM 2675 C C . MET A 1 376 ? 5.161 -12.871 8.787 1.00 97.44 376 MET A C 1
ATOM 2677 O O . MET A 1 376 ? 5.164 -12.056 7.858 1.00 97.44 376 MET A O 1
ATOM 2681 N N . PRO A 1 377 ? 6.018 -13.906 8.820 1.00 93.94 377 PRO A N 1
ATOM 2682 C CA . PRO A 1 377 ? 6.987 -14.164 7.760 1.00 93.94 377 PRO A CA 1
ATOM 2683 C C . PRO A 1 377 ? 6.309 -14.281 6.394 1.00 93.94 377 PRO A C 1
ATOM 2685 O O . PRO A 1 377 ? 5.219 -14.840 6.263 1.00 93.94 377 PRO A O 1
ATOM 2688 N N . ASP A 1 378 ? 6.955 -13.727 5.370 1.00 93.31 378 ASP A N 1
ATOM 2689 C CA . ASP A 1 378 ? 6.430 -13.631 4.000 1.00 93.31 378 ASP A CA 1
ATOM 2690 C C . ASP A 1 378 ? 5.082 -12.880 3.843 1.00 93.31 378 ASP A C 1
ATOM 2692 O O . ASP A 1 378 ? 4.460 -12.945 2.780 1.00 93.31 378 ASP A O 1
ATOM 2696 N N . SER A 1 379 ? 4.622 -12.106 4.841 1.00 95.75 379 SER A N 1
ATOM 2697 C CA . SER A 1 379 ? 3.535 -11.142 4.607 1.00 95.75 379 SER A CA 1
ATOM 2698 C C . SER A 1 379 ? 3.963 -10.080 3.591 1.00 95.75 379 SER A C 1
ATOM 2700 O O . SER A 1 379 ? 5.151 -9.754 3.457 1.00 95.75 379 SER A O 1
ATOM 2702 N N . THR A 1 380 ? 2.983 -9.485 2.921 1.00 95.81 380 THR A N 1
ATOM 2703 C CA . THR A 1 380 ? 3.173 -8.299 2.084 1.00 95.81 380 THR A CA 1
ATOM 2704 C C . THR A 1 380 ? 3.741 -7.129 2.893 1.00 95.81 380 THR A C 1
ATOM 2706 O O . THR A 1 380 ? 3.486 -7.009 4.094 1.00 95.81 380 THR A O 1
ATOM 2709 N N . ILE A 1 381 ? 4.545 -6.278 2.247 1.00 96.44 381 ILE A N 1
ATOM 2710 C CA . ILE A 1 381 ? 5.247 -5.167 2.919 1.00 96.44 381 ILE A CA 1
ATOM 2711 C C . ILE A 1 381 ? 4.380 -3.910 2.970 1.00 96.44 381 ILE A C 1
ATOM 2713 O O . ILE A 1 381 ? 4.412 -3.211 3.978 1.00 96.44 381 ILE A O 1
ATOM 2717 N N . PHE A 1 382 ? 3.498 -3.695 1.979 1.00 96.62 382 PHE A N 1
ATOM 2718 C CA . PHE A 1 382 ? 2.540 -2.575 2.018 1.00 96.62 382 PHE A CA 1
ATOM 2719 C C . PHE A 1 382 ? 1.653 -2.611 3.277 1.00 96.62 382 PHE A C 1
ATOM 2721 O O . PHE A 1 382 ? 1.136 -1.587 3.724 1.00 96.62 382 PHE A O 1
ATOM 2728 N N . SER A 1 383 ? 1.470 -3.813 3.829 1.00 98.38 383 SER A N 1
ATOM 2729 C CA . SER A 1 383 ? 0.657 -4.104 5.000 1.00 98.38 383 SER A CA 1
ATOM 2730 C C . SER A 1 383 ? 1.224 -3.560 6.308 1.00 98.38 383 SER A C 1
ATOM 2732 O O . SER A 1 383 ? 0.472 -3.470 7.273 1.00 98.38 383 SER A O 1
ATOM 2734 N N . ILE A 1 384 ? 2.505 -3.176 6.358 1.00 97.81 384 ILE A N 1
ATOM 2735 C CA . ILE A 1 384 ? 3.128 -2.593 7.554 1.00 97.81 384 ILE A CA 1
ATOM 2736 C C . ILE A 1 384 ? 2.511 -1.215 7.833 1.00 97.81 384 ILE A C 1
ATOM 2738 O O . ILE A 1 384 ? 1.845 -1.037 8.855 1.00 97.81 384 ILE A O 1
ATOM 2742 N N . ASP A 1 385 ? 2.631 -0.285 6.881 1.00 97.06 385 ASP A N 1
ATOM 2743 C CA . ASP A 1 385 ? 2.006 1.043 6.934 1.00 97.06 385 ASP A CA 1
ATOM 2744 C C . ASP A 1 385 ? 0.483 0.945 7.093 1.00 97.06 385 ASP A C 1
ATOM 2746 O O . ASP A 1 385 ? -0.121 1.659 7.895 1.00 97.06 385 ASP A O 1
ATOM 2750 N N . VAL A 1 386 ? -0.147 0.024 6.358 1.00 98.62 386 VAL A N 1
ATOM 2751 C CA . VAL A 1 386 ? -1.604 -0.140 6.356 1.00 98.62 386 VAL A CA 1
ATOM 2752 C C . VAL A 1 386 ? -2.139 -0.667 7.687 1.00 98.62 386 VAL A C 1
ATOM 2754 O O . VAL A 1 386 ? -3.169 -0.172 8.137 1.00 98.62 386 VAL A O 1
ATOM 2757 N N . ALA A 1 387 ? -1.485 -1.633 8.339 1.00 98.69 387 ALA A N 1
ATOM 2758 C CA . ALA A 1 387 ? -1.934 -2.133 9.639 1.00 98.69 387 ALA A CA 1
ATOM 2759 C C . ALA A 1 387 ? -1.849 -1.035 10.714 1.00 98.69 387 ALA A C 1
ATOM 2761 O O . ALA A 1 387 ? -2.812 -0.833 11.456 1.00 98.69 387 ALA A O 1
ATOM 2762 N N . VAL A 1 388 ? -0.745 -0.276 10.751 1.00 97.88 388 VAL A N 1
ATOM 2763 C CA . VAL A 1 388 ? -0.564 0.849 11.689 1.00 97.88 388 VAL A CA 1
ATOM 2764 C C . VAL A 1 388 ? -1.609 1.943 11.451 1.00 97.88 388 VAL A C 1
ATOM 2766 O O . VAL A 1 388 ? -2.273 2.369 12.397 1.00 97.88 388 VAL A O 1
ATOM 2769 N N . ALA A 1 389 ? -1.825 2.349 10.196 1.00 97.94 389 ALA A N 1
ATOM 2770 C CA . ALA A 1 389 ? -2.853 3.330 9.853 1.00 97.94 389 ALA A CA 1
ATOM 2771 C C . ALA A 1 389 ? -4.265 2.835 10.218 1.00 97.94 389 ALA A C 1
ATOM 2773 O O . ALA A 1 389 ? -5.016 3.565 10.856 1.00 97.94 389 ALA A O 1
ATOM 2774 N N . LYS A 1 390 ? -4.610 1.574 9.918 1.00 98.81 390 LYS A N 1
ATOM 2775 C CA . LYS A 1 390 ? -5.884 0.946 10.314 1.00 98.81 390 LYS A CA 1
ATOM 2776 C C . LYS A 1 390 ? -6.120 0.994 11.833 1.00 98.81 390 LYS A C 1
ATOM 2778 O O . LYS A 1 390 ? -7.210 1.371 12.260 1.00 98.81 390 LYS A O 1
ATOM 2783 N N . ALA A 1 391 ? -5.111 0.664 12.644 1.00 98.56 391 ALA A N 1
ATOM 2784 C CA . ALA A 1 391 ? -5.202 0.724 14.108 1.00 98.56 391 ALA A CA 1
ATOM 2785 C C . ALA A 1 391 ? -5.449 2.162 14.608 1.00 98.56 391 ALA A C 1
ATOM 2787 O O . ALA A 1 391 ? -6.383 2.406 15.374 1.00 98.56 391 ALA A O 1
ATOM 2788 N N . ARG A 1 392 ? -4.683 3.133 14.093 1.00 97.56 392 ARG A N 1
ATOM 2789 C CA . ARG A 1 392 ? -4.829 4.564 14.413 1.00 97.56 392 ARG A CA 1
ATOM 2790 C C . ARG A 1 392 ? -6.182 5.128 13.981 1.00 97.56 392 ARG A C 1
ATOM 2792 O O . ARG A 1 392 ? -6.803 5.887 14.725 1.00 97.56 392 ARG A O 1
ATOM 2799 N N . ASN A 1 393 ? -6.668 4.737 12.803 1.00 98.44 393 ASN A N 1
ATOM 2800 C CA . ASN A 1 393 ? -7.937 5.197 12.244 1.00 98.44 393 ASN A CA 1
ATOM 2801 C C . ASN A 1 393 ? -9.116 4.847 13.163 1.00 98.44 393 ASN A C 1
ATOM 2803 O O . ASN A 1 393 ? -9.894 5.732 13.516 1.00 98.44 393 ASN A O 1
ATOM 2807 N N . VAL A 1 394 ? -9.245 3.588 13.595 1.00 98.44 394 VAL A N 1
ATOM 2808 C CA . VAL A 1 394 ? -10.390 3.178 14.431 1.00 98.44 394 VAL A CA 1
ATOM 2809 C C . VAL A 1 394 ? -10.399 3.829 15.816 1.00 98.44 394 VAL A C 1
ATOM 2811 O O . VAL A 1 394 ? -11.484 4.015 16.368 1.00 98.44 394 VAL A O 1
ATOM 2814 N N . VAL A 1 395 ? -9.238 4.255 16.336 1.00 97.62 395 VAL A N 1
ATOM 2815 C CA . VAL A 1 395 ? -9.141 5.071 17.559 1.00 97.62 395 VAL A CA 1
ATOM 2816 C C . VAL A 1 395 ? -9.781 6.444 17.345 1.00 97.62 395 VAL A C 1
ATOM 2818 O O . VAL A 1 395 ? -10.748 6.781 18.028 1.00 97.62 395 VAL A O 1
ATOM 2821 N N . TYR A 1 396 ? -9.306 7.226 16.371 1.00 97.75 396 TYR A N 1
ATOM 2822 C CA . TYR A 1 396 ? -9.839 8.574 16.137 1.00 97.75 396 TYR A CA 1
ATOM 2823 C C . TYR A 1 396 ? -11.301 8.559 15.694 1.00 97.75 396 TYR A C 1
ATOM 2825 O O . TYR A 1 396 ? -12.128 9.270 16.259 1.00 97.75 396 TYR A O 1
ATOM 2833 N N . PHE A 1 397 ? -11.651 7.740 14.699 1.00 98.38 397 PHE A N 1
ATOM 2834 C CA . PHE A 1 397 ? -12.979 7.804 14.090 1.00 98.38 397 PHE A CA 1
ATOM 2835 C C . PHE A 1 397 ? -14.098 7.260 15.004 1.00 98.38 397 PHE A C 1
ATOM 2837 O O . PHE A 1 397 ? -15.260 7.642 14.823 1.00 98.38 397 PHE A O 1
ATOM 2844 N N . SER A 1 398 ? -13.748 6.457 16.020 1.00 98.44 398 SER A N 1
ATOM 2845 C CA . SER A 1 398 ? -14.660 6.034 17.101 1.00 98.44 398 SER A CA 1
ATOM 2846 C C . SER A 1 398 ? -14.626 6.956 18.333 1.00 98.44 398 SER A C 1
ATOM 2848 O O . SER A 1 398 ? -15.453 6.814 19.237 1.00 98.44 398 SER A O 1
ATOM 2850 N N . SER A 1 399 ? -13.687 7.906 18.396 1.00 95.56 399 SER A N 1
ATOM 2851 C CA . SER A 1 399 ? -13.491 8.794 19.547 1.00 95.56 399 SER A CA 1
ATOM 2852 C C . SER A 1 399 ? -14.656 9.783 19.741 1.00 95.56 399 SER A C 1
ATOM 2854 O O . SER A 1 399 ? -15.218 10.287 18.762 1.00 95.56 399 SER A O 1
ATOM 2856 N N . PRO A 1 400 ? -14.988 10.178 20.990 1.00 94.44 400 PRO A N 1
ATOM 2857 C CA . PRO A 1 400 ? -15.812 11.362 21.246 1.00 94.44 400 PRO A CA 1
ATOM 2858 C C . PRO A 1 400 ? -15.198 12.680 20.737 1.00 94.44 400 PRO A C 1
ATOM 2860 O O . PRO A 1 400 ? -15.929 13.659 20.627 1.00 94.44 400 PRO A O 1
ATOM 2863 N N . THR A 1 401 ? -13.889 12.727 20.459 1.00 93.38 401 THR A N 1
ATOM 2864 C CA . THR A 1 401 ? -13.171 13.924 19.975 1.00 93.38 401 THR A CA 1
ATOM 2865 C C . THR A 1 401 ? -13.050 14.010 18.451 1.00 93.38 401 THR A C 1
ATOM 2867 O O . THR A 1 401 ? -12.461 14.966 17.947 1.00 93.38 401 THR A O 1
ATOM 2870 N N . ARG A 1 402 ? -13.610 13.046 17.702 1.00 96.19 402 ARG A N 1
ATOM 2871 C CA . ARG A 1 402 ? -13.683 13.113 16.236 1.00 96.19 402 ARG A CA 1
ATOM 2872 C C . ARG A 1 402 ? -14.421 14.379 15.800 1.00 96.19 402 ARG A C 1
ATOM 2874 O O . ARG A 1 402 ? -15.468 14.707 16.360 1.00 96.19 402 ARG A O 1
ATOM 2881 N N . VAL A 1 403 ? -13.953 15.044 14.746 1.00 97.12 403 VAL A N 1
ATOM 2882 C CA . VAL A 1 403 ? -14.732 16.116 14.121 1.00 97.12 403 VAL A CA 1
ATOM 2883 C C . VAL A 1 403 ? -15.998 15.503 13.484 1.00 97.12 403 VAL A C 1
ATOM 2885 O O . VAL A 1 403 ? -15.906 14.507 12.758 1.00 97.12 403 VAL A O 1
ATOM 2888 N N . PRO A 1 404 ? -17.210 16.037 13.741 1.00 96.69 404 PRO A N 1
ATOM 2889 C CA . PRO A 1 404 ? -18.444 15.425 13.244 1.00 96.69 404 PRO A CA 1
ATOM 2890 C C . PRO A 1 404 ? -18.535 15.310 11.717 1.00 96.69 404 PRO A C 1
ATOM 2892 O O . PRO A 1 404 ? -19.097 14.331 11.230 1.00 96.69 404 PRO A O 1
ATOM 2895 N N . SER A 1 405 ? -17.971 16.271 10.972 1.00 96.62 405 SER A N 1
ATOM 2896 C CA . SER A 1 405 ? -18.016 16.318 9.502 1.00 96.62 405 SER A CA 1
ATOM 2897 C C . SER A 1 405 ? -17.244 15.196 8.812 1.00 96.62 405 SER A C 1
ATOM 2899 O O . SER A 1 405 ? -17.605 14.840 7.696 1.00 96.62 405 SER A O 1
ATOM 2901 N N . ASP A 1 406 ? -16.235 14.611 9.465 1.00 97.75 406 ASP A N 1
ATOM 2902 C CA . ASP A 1 406 ? -15.426 13.537 8.874 1.00 97.75 406 ASP A CA 1
ATOM 2903 C C . ASP A 1 406 ? -16.257 12.286 8.571 1.00 97.75 406 ASP A C 1
ATOM 2905 O O . ASP A 1 406 ? -16.010 11.599 7.585 1.00 97.75 406 ASP A O 1
ATOM 2909 N N . LEU A 1 407 ? -17.266 12.012 9.406 1.00 98.31 407 LEU A N 1
ATOM 2910 C CA . LEU A 1 407 ? -18.244 10.944 9.202 1.00 98.31 407 LEU A CA 1
ATOM 2911 C C . LEU A 1 407 ? -19.665 11.518 9.323 1.00 98.31 407 LEU A C 1
ATOM 2913 O O . LEU A 1 407 ? -20.403 11.223 10.266 1.00 98.31 407 LEU A O 1
ATOM 2917 N N . ALA A 1 408 ? -20.028 12.395 8.383 1.00 97.38 408 ALA A N 1
ATOM 2918 C CA . ALA A 1 408 ? -21.310 13.097 8.362 1.00 97.38 408 ALA A CA 1
ATOM 2919 C C . ALA A 1 408 ? -22.519 12.139 8.447 1.00 97.38 408 ALA A C 1
ATOM 2921 O O . ALA A 1 408 ? -22.678 11.234 7.632 1.00 97.38 408 ALA A O 1
ATOM 2922 N N . GLY A 1 409 ? -23.391 12.348 9.439 1.00 96.25 409 GLY A N 1
ATOM 2923 C CA . GLY A 1 409 ? -24.540 11.473 9.716 1.00 96.25 409 GLY A CA 1
ATOM 2924 C C . GLY A 1 409 ? -24.247 10.293 10.654 1.00 96.25 409 GLY A C 1
ATOM 2925 O O . GLY A 1 409 ? -25.181 9.602 11.053 1.00 96.25 409 GLY A O 1
ATOM 2926 N N . VAL A 1 410 ? -22.991 10.083 11.067 1.00 98.31 410 VAL A N 1
ATOM 2927 C CA . VAL A 1 410 ? -22.614 9.098 12.094 1.00 98.31 410 VAL A CA 1
ATOM 2928 C C . VAL A 1 410 ? -22.481 9.792 13.456 1.00 98.31 410 VAL A C 1
ATOM 2930 O O . VAL A 1 410 ? -21.618 10.666 13.594 1.00 98.31 410 VAL A O 1
ATOM 2933 N N . PRO A 1 411 ? -23.260 9.410 14.487 1.00 97.75 411 PRO A N 1
ATOM 2934 C CA . PRO A 1 411 ? -23.126 9.973 15.831 1.00 97.75 411 PRO A CA 1
ATOM 2935 C C . PRO A 1 411 ? -21.699 9.859 16.391 1.00 97.75 411 PRO A C 1
ATOM 2937 O O . PRO A 1 411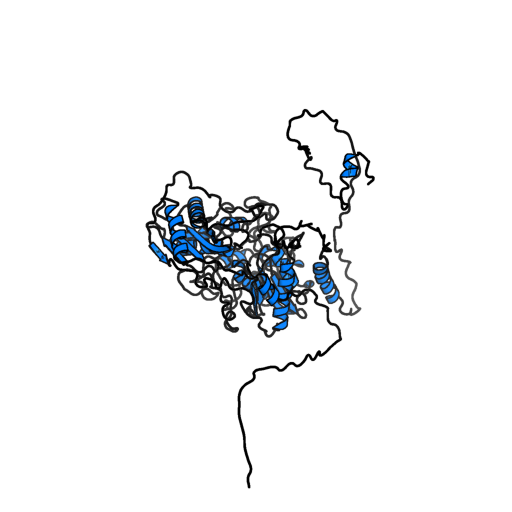 ? -20.976 8.896 16.116 1.00 97.75 411 PRO A O 1
ATOM 2940 N N . LEU A 1 412 ? -21.288 10.824 17.219 1.00 97.19 412 LEU A N 1
ATOM 2941 C CA . LEU A 1 412 ? -20.046 10.703 17.993 1.00 97.19 412 LEU A CA 1
ATOM 2942 C C . LEU A 1 412 ? -20.115 9.481 18.922 1.00 97.19 412 LEU A C 1
ATOM 2944 O O . LEU A 1 412 ? -21.199 9.100 19.359 1.00 97.19 412 LEU A O 1
ATOM 2948 N N . ARG A 1 413 ? -18.954 8.886 19.234 1.00 94.81 413 ARG A N 1
ATOM 2949 C CA . ARG A 1 413 ? -18.813 7.615 19.981 1.00 94.81 413 ARG A CA 1
ATOM 2950 C C . ARG A 1 413 ? -19.369 6.363 19.287 1.00 94.81 413 ARG A C 1
ATOM 2952 O O . ARG A 1 413 ? -19.333 5.294 19.890 1.00 94.81 413 ARG A O 1
ATOM 2959 N N . THR A 1 414 ? -19.843 6.461 18.043 1.00 98.50 414 THR A N 1
ATOM 2960 C CA . THR A 1 414 ? -20.143 5.264 17.243 1.00 98.50 414 THR A CA 1
ATOM 2961 C C . THR A 1 414 ? -18.836 4.518 16.979 1.00 98.50 414 THR A C 1
ATOM 2963 O O . THR A 1 414 ? -17.904 5.105 16.434 1.00 98.50 414 THR A O 1
ATOM 2966 N N . ALA A 1 415 ? -18.763 3.240 17.338 1.00 98.62 415 ALA A N 1
ATOM 2967 C CA . ALA A 1 415 ? -17.656 2.364 16.992 1.00 98.62 415 ALA A CA 1
ATOM 2968 C C . ALA A 1 415 ? -17.678 2.087 15.482 1.00 98.62 415 ALA A C 1
ATOM 2970 O O . ALA A 1 415 ? -18.659 1.553 14.955 1.00 98.62 415 ALA A O 1
ATOM 2971 N N . VAL A 1 416 ? -16.592 2.429 14.787 1.00 98.75 416 VAL A N 1
ATOM 2972 C CA . VAL A 1 416 ? -16.459 2.286 13.328 1.00 98.75 416 VAL A CA 1
ATOM 2973 C C . VAL A 1 416 ? -15.202 1.499 12.961 1.00 98.75 416 VAL A C 1
ATOM 2975 O O . VAL A 1 416 ? -14.220 1.501 13.700 1.00 98.75 416 VAL A O 1
ATOM 2978 N N . THR A 1 417 ? -15.211 0.848 11.798 1.00 98.81 417 THR A N 1
ATOM 2979 C CA . THR A 1 417 ? -14.030 0.182 11.220 1.00 98.81 417 THR A CA 1
ATOM 2980 C C . THR A 1 417 ? -13.570 0.897 9.949 1.00 98.81 417 THR A C 1
ATOM 2982 O O . THR A 1 417 ? -14.291 1.725 9.384 1.00 98.81 417 THR A O 1
ATOM 2985 N N . ASN A 1 418 ? -12.409 0.524 9.407 1.00 98.75 418 ASN A N 1
ATOM 2986 C CA . ASN A 1 418 ? -11.996 0.990 8.080 1.00 98.75 418 ASN A CA 1
ATOM 2987 C C . ASN A 1 418 ? -12.943 0.513 6.961 1.00 98.75 418 ASN A C 1
ATOM 2989 O O . ASN A 1 418 ? -13.030 1.176 5.928 1.00 98.75 418 ASN A O 1
ATOM 2993 N N . ARG A 1 419 ? -13.739 -0.551 7.172 1.00 98.44 419 ARG A N 1
ATOM 2994 C CA . ARG A 1 419 ? -14.846 -0.908 6.265 1.00 98.44 419 ARG A CA 1
ATOM 2995 C C . ARG A 1 419 ? -15.985 0.111 6.339 1.00 98.44 419 ARG A C 1
ATOM 2997 O O . ARG A 1 419 ? -16.504 0.498 5.295 1.00 98.44 419 ARG A O 1
ATOM 3004 N N . THR A 1 420 ? -16.351 0.572 7.537 1.00 98.50 420 THR A N 1
ATOM 3005 C CA . THR A 1 420 ? -17.336 1.654 7.720 1.00 98.50 420 THR A CA 1
ATOM 3006 C C . THR A 1 420 ? -16.888 2.936 7.017 1.00 98.50 420 THR A C 1
ATOM 3008 O O . THR A 1 420 ? -17.657 3.520 6.255 1.00 98.50 420 THR A O 1
ATOM 3011 N N . ILE A 1 421 ? -15.636 3.347 7.253 1.00 98.50 421 ILE A N 1
ATOM 3012 C CA . ILE A 1 421 ? -15.039 4.561 6.679 1.00 98.50 421 ILE A CA 1
ATOM 3013 C C . ILE A 1 421 ? -15.015 4.452 5.147 1.00 98.50 421 ILE A C 1
ATOM 3015 O O . ILE A 1 421 ? -15.548 5.320 4.464 1.00 98.50 421 ILE A O 1
ATOM 3019 N N . SER A 1 422 ? -14.495 3.342 4.611 1.00 97.88 422 SER A N 1
ATOM 3020 C CA . SER A 1 422 ? -14.475 3.036 3.173 1.00 97.88 422 SER A CA 1
ATOM 3021 C C . SER A 1 422 ? -15.848 3.160 2.508 1.00 97.88 422 SER A C 1
ATOM 3023 O O . SER A 1 422 ? -15.967 3.794 1.461 1.00 97.88 422 SER A O 1
ATOM 3025 N N . PHE A 1 423 ? -16.889 2.589 3.123 1.00 97.06 423 PHE A N 1
ATOM 3026 C CA . PHE A 1 423 ? -18.228 2.486 2.538 1.00 97.06 423 PHE A CA 1
ATOM 3027 C C . PHE A 1 423 ? -18.891 3.845 2.292 1.00 97.06 423 PHE A C 1
ATOM 3029 O O . PHE A 1 423 ? -19.499 4.050 1.245 1.00 97.06 423 PHE A O 1
ATOM 3036 N N . GLY A 1 424 ? -18.771 4.784 3.236 1.00 96.94 424 GLY A N 1
ATOM 3037 C CA . GLY A 1 424 ? -19.273 6.147 3.040 1.00 96.94 424 GLY A CA 1
ATOM 3038 C C . GLY A 1 424 ? -18.302 7.065 2.293 1.00 96.94 424 GLY A C 1
ATOM 3039 O O . GLY A 1 424 ? -18.708 8.150 1.894 1.00 96.94 424 GLY A O 1
ATOM 3040 N N . ALA A 1 425 ? -17.052 6.645 2.081 1.00 97.38 425 ALA A N 1
ATOM 3041 C CA . ALA A 1 425 ? -16.013 7.406 1.384 1.00 97.38 425 ALA A CA 1
ATOM 3042 C C . ALA A 1 425 ? -15.847 7.036 -0.104 1.00 97.38 425 ALA A C 1
ATOM 3044 O O . ALA A 1 425 ? -14.886 7.466 -0.739 1.00 97.38 425 ALA A O 1
ATOM 3045 N N . GLN A 1 426 ? -16.763 6.246 -0.670 1.00 95.44 426 GLN A N 1
ATOM 3046 C CA . GLN A 1 426 ? -16.793 5.953 -2.106 1.00 95.44 426 GLN A CA 1
ATOM 3047 C C . GLN A 1 426 ? -17.357 7.137 -2.925 1.00 95.44 426 GLN A C 1
ATOM 3049 O O . GLN A 1 426 ? -18.235 7.855 -2.438 1.00 95.44 426 GLN A O 1
ATOM 3054 N N . PRO A 1 427 ? -16.946 7.305 -4.198 1.00 94.25 427 PRO A N 1
ATOM 3055 C CA . PRO A 1 427 ? -17.540 8.268 -5.134 1.00 94.25 427 PRO A CA 1
ATOM 3056 C C . PRO A 1 427 ? -18.933 7.846 -5.634 1.00 94.25 427 PRO A C 1
ATOM 3058 O O . PRO A 1 427 ? -19.584 8.602 -6.350 1.00 94.25 427 PRO A O 1
ATOM 3061 N N . LEU A 1 428 ? -19.389 6.653 -5.241 1.00 92.25 428 LEU A N 1
ATOM 3062 C CA . LEU A 1 428 ? -20.677 6.045 -5.557 1.00 92.25 428 LEU A CA 1
ATOM 3063 C C . LEU A 1 428 ? -21.317 5.545 -4.258 1.00 92.25 428 LEU A C 1
ATOM 3065 O O . LEU A 1 428 ? -20.666 4.802 -3.517 1.00 92.25 428 LEU A O 1
ATOM 3069 N N . TYR A 1 429 ? -22.556 5.943 -3.961 1.00 92.25 429 TYR A N 1
ATOM 3070 C CA . TYR A 1 429 ? -23.200 5.613 -2.692 1.00 92.25 429 TYR A CA 1
ATOM 3071 C C . TYR A 1 429 ? -24.675 5.200 -2.818 1.00 92.25 429 TYR A C 1
ATOM 3073 O O . TYR A 1 429 ? -25.500 6.000 -3.258 1.00 92.25 429 TYR A O 1
ATOM 3081 N N . PRO A 1 430 ? -25.052 4.011 -2.307 1.00 90.88 430 PRO A N 1
ATOM 3082 C CA . PRO A 1 430 ? -24.179 2.976 -1.736 1.00 90.88 430 PRO A CA 1
ATOM 3083 C C . PRO A 1 430 ? -23.177 2.404 -2.757 1.00 90.88 430 PRO A C 1
ATOM 3085 O O . PRO A 1 430 ? -23.437 2.473 -3.955 1.00 90.88 430 PRO A O 1
ATOM 3088 N N . PRO A 1 431 ? -22.048 1.815 -2.327 1.00 84.81 431 PRO A N 1
ATOM 3089 C CA . PRO A 1 431 ? -21.037 1.298 -3.248 1.00 84.81 431 PRO A CA 1
ATOM 3090 C C . PRO A 1 431 ? -21.613 0.270 -4.232 1.00 84.81 431 PRO A C 1
ATOM 3092 O O . PRO A 1 431 ? -22.133 -0.772 -3.830 1.00 84.81 431 PRO A O 1
ATOM 3095 N N . GLY A 1 432 ? -21.505 0.567 -5.528 1.00 78.31 432 GLY A N 1
ATOM 3096 C CA . GLY A 1 432 ? -22.095 -0.224 -6.612 1.00 78.31 432 GLY A CA 1
ATOM 3097 C C . GLY A 1 432 ? -23.519 0.164 -7.019 1.00 78.31 432 GLY A C 1
ATOM 3098 O O . GLY A 1 432 ? -24.098 -0.511 -7.867 1.00 78.31 432 GLY A O 1
ATOM 3099 N N . ILE A 1 433 ? -24.058 1.249 -6.466 1.00 81.19 433 ILE A N 1
ATOM 3100 C CA . ILE A 1 433 ? -25.215 1.983 -6.986 1.00 81.19 433 ILE A CA 1
ATOM 3101 C C . ILE A 1 433 ? -24.701 3.323 -7.539 1.00 81.19 433 ILE A C 1
ATOM 3103 O O . ILE A 1 433 ? -23.735 3.881 -7.022 1.00 81.19 433 ILE A O 1
ATOM 3107 N N . ASP A 1 434 ? -25.309 3.793 -8.626 1.00 70.81 434 ASP A N 1
ATOM 3108 C CA . ASP A 1 434 ? -24.967 5.038 -9.328 1.00 70.81 434 ASP A CA 1
ATOM 3109 C C . ASP A 1 434 ? -25.045 6.291 -8.412 1.00 70.81 434 ASP A C 1
ATOM 3111 O O . ASP A 1 434 ? -25.655 6.219 -7.343 1.00 70.81 434 ASP A O 1
ATOM 3115 N N . PRO A 1 435 ? -24.418 7.435 -8.784 1.00 75.19 435 PRO A N 1
ATOM 3116 C CA . PRO A 1 435 ? -24.280 8.629 -7.933 1.00 75.19 435 PRO A CA 1
ATOM 3117 C C . PRO A 1 435 ? -25.566 9.087 -7.212 1.00 75.19 435 PRO A C 1
ATOM 3119 O O . PRO A 1 435 ? -26.667 8.966 -7.755 1.00 75.19 435 PRO A O 1
ATOM 3122 N N . PRO A 1 436 ? -25.439 9.710 -6.022 1.00 90.06 436 PRO A N 1
ATOM 3123 C CA . PRO A 1 436 ? -24.334 10.595 -5.621 1.00 90.06 436 PRO A CA 1
ATOM 3124 C C . PRO A 1 436 ? -23.126 9.914 -4.941 1.00 90.06 436 PRO A C 1
ATOM 3126 O O . PRO A 1 436 ? -23.201 8.747 -4.560 1.00 90.06 436 PRO A O 1
ATOM 3129 N N . PRO A 1 437 ? -22.017 10.656 -4.738 1.00 94.88 437 PRO A N 1
ATOM 3130 C CA . PRO A 1 437 ? -20.934 10.264 -3.838 1.00 94.88 437 PRO A CA 1
ATOM 3131 C C . PRO A 1 437 ? -21.386 10.079 -2.391 1.00 94.88 437 PRO A C 1
ATOM 3133 O O . PRO A 1 437 ? -22.380 10.657 -1.946 1.00 94.88 437 PRO A O 1
ATOM 3136 N N . GLY A 1 438 ? -20.618 9.295 -1.637 1.00 95.62 438 GLY A N 1
ATOM 3137 C CA . GLY A 1 438 ? -20.929 8.989 -0.249 1.00 95.62 438 GLY A CA 1
ATOM 3138 C C . GLY A 1 438 ? -20.733 10.166 0.711 1.00 95.62 438 GLY A C 1
ATOM 3139 O O . GLY A 1 438 ? -19.974 11.097 0.426 1.00 95.62 438 GLY A O 1
ATOM 3140 N N . PRO A 1 439 ? -21.387 10.122 1.888 1.00 96.75 439 PRO A N 1
ATOM 3141 C CA . PRO A 1 439 ? -21.358 11.207 2.873 1.00 96.75 439 PRO A CA 1
ATOM 3142 C C . PRO A 1 439 ? -19.957 11.505 3.428 1.00 96.75 439 PRO A C 1
ATOM 3144 O O . PRO A 1 439 ? -19.739 12.583 3.973 1.00 96.75 439 PRO A O 1
ATOM 3147 N N . PHE A 1 440 ? -19.009 10.572 3.295 1.00 97.94 440 PHE A N 1
ATOM 3148 C CA . PHE A 1 440 ? -17.614 10.719 3.717 1.00 97.94 440 PHE A CA 1
ATOM 3149 C C . PHE A 1 440 ? -16.667 10.860 2.511 1.00 97.94 440 PHE A C 1
ATOM 3151 O O . PHE A 1 440 ? -15.455 10.848 2.687 1.00 97.94 440 PHE A O 1
ATOM 3158 N N . PHE A 1 441 ? -17.157 11.000 1.273 1.00 97.62 441 PHE A N 1
ATOM 3159 C CA . PHE A 1 441 ? -16.281 11.213 0.112 1.00 97.62 441 PHE A CA 1
ATOM 3160 C C . PHE A 1 441 ? -15.356 12.448 0.254 1.00 97.62 441 PHE A C 1
ATOM 3162 O O . PHE A 1 441 ? -14.192 12.352 -0.137 1.00 97.62 441 PHE A O 1
ATOM 3169 N N . PRO A 1 442 ? -15.763 13.565 0.902 1.00 98.00 442 PRO A N 1
ATOM 3170 C CA . PRO A 1 442 ? -14.837 14.651 1.236 1.00 98.00 442 PRO A CA 1
ATOM 3171 C C . PRO A 1 442 ? -13.643 14.224 2.107 1.00 98.00 442 PRO A C 1
ATOM 3173 O O . PRO A 1 442 ? -12.565 14.793 1.962 1.00 98.00 442 PRO A O 1
ATOM 3176 N N . LEU A 1 443 ? -13.797 13.201 2.960 1.00 98.31 443 LEU A N 1
ATOM 3177 C CA . LEU A 1 443 ? -12.710 12.628 3.765 1.00 98.31 443 LEU A CA 1
ATOM 3178 C C . LEU A 1 443 ? -11.664 11.934 2.877 1.00 98.31 443 LEU A C 1
ATOM 3180 O O . LEU A 1 443 ? -10.468 12.072 3.117 1.00 98.31 443 LEU A O 1
ATOM 3184 N N . TYR A 1 444 ? -12.111 11.227 1.831 1.00 98.25 444 TYR A N 1
ATOM 3185 C CA . TYR A 1 444 ? -11.226 10.623 0.830 1.00 98.25 444 TYR A CA 1
ATOM 3186 C C . TYR A 1 444 ? -10.460 11.689 0.046 1.00 98.25 444 TYR A C 1
ATOM 3188 O O . TYR A 1 444 ? -9.238 11.621 -0.051 1.00 98.25 444 TYR A O 1
ATOM 3196 N N . VAL A 1 445 ? -11.159 12.710 -0.459 1.00 97.81 445 VAL A N 1
ATOM 3197 C CA . VAL A 1 445 ? -10.536 13.823 -1.198 1.00 97.81 445 VAL A CA 1
ATOM 3198 C C . VAL A 1 445 ? -9.540 14.593 -0.321 1.00 97.81 445 VAL A C 1
ATOM 3200 O O . VAL A 1 445 ? -8.463 14.950 -0.796 1.00 97.81 445 VAL A O 1
ATOM 3203 N N . GLY A 1 446 ? -9.863 14.800 0.960 1.00 97.50 446 GLY A N 1
ATOM 3204 C CA . GLY A 1 446 ? -8.956 15.387 1.945 1.00 97.50 446 GLY A CA 1
ATOM 3205 C C . GLY A 1 446 ? -7.682 14.561 2.120 1.00 97.50 446 GLY A C 1
ATOM 3206 O O . GLY A 1 446 ? -6.593 15.078 1.901 1.00 97.50 446 GLY A O 1
ATOM 3207 N N . ASP A 1 447 ? -7.807 13.265 2.417 1.00 97.94 447 ASP A N 1
ATOM 3208 C CA . ASP A 1 447 ? -6.650 12.381 2.603 1.00 97.94 447 ASP A CA 1
ATOM 3209 C C . ASP A 1 447 ? -5.807 12.198 1.324 1.00 97.94 447 ASP A C 1
ATOM 3211 O O . ASP A 1 447 ? -4.592 12.047 1.436 1.00 97.94 447 ASP A O 1
ATOM 3215 N N . VAL A 1 448 ? -6.383 12.285 0.115 1.00 97.38 448 VAL A N 1
ATOM 3216 C CA . VAL A 1 448 ? -5.600 12.381 -1.139 1.00 97.38 448 VAL A CA 1
ATOM 3217 C C . VAL A 1 448 ? -4.709 13.632 -1.131 1.00 97.38 448 VAL A C 1
ATOM 3219 O O . VAL A 1 448 ? -3.534 13.546 -1.492 1.00 97.38 448 VAL A O 1
ATOM 3222 N N . ALA A 1 449 ? -5.252 14.778 -0.711 1.00 96.00 449 ALA A N 1
ATOM 3223 C CA . ALA A 1 449 ? -4.572 16.072 -0.739 1.00 96.00 449 ALA A CA 1
ATOM 3224 C C . ALA A 1 449 ? -3.566 16.287 0.408 1.00 96.00 449 ALA A C 1
ATOM 3226 O O . ALA A 1 449 ? -2.558 16.959 0.193 1.00 96.00 449 ALA A O 1
ATOM 3227 N N . THR A 1 450 ? -3.807 15.727 1.600 1.00 95.12 450 THR A N 1
ATOM 3228 C CA . THR A 1 450 ? -2.944 15.887 2.785 1.00 95.12 450 THR A CA 1
ATOM 3229 C C . THR A 1 450 ? -2.422 14.545 3.319 1.00 95.12 450 THR A C 1
ATOM 3231 O O . THR A 1 450 ? -3.001 13.956 4.236 1.00 95.12 450 THR A O 1
ATOM 3234 N N . PRO A 1 451 ? -1.292 14.036 2.785 1.00 95.38 451 PRO A N 1
ATOM 3235 C CA . PRO A 1 451 ? -0.633 12.848 3.313 1.00 95.38 451 PRO A CA 1
ATOM 3236 C C . PRO A 1 451 ? -0.423 12.867 4.828 1.00 95.38 451 PRO A C 1
ATOM 3238 O O . PRO A 1 451 ? -0.157 13.899 5.440 1.00 95.38 451 PRO A O 1
ATOM 3241 N N . CYS A 1 452 ? -0.491 11.680 5.425 1.00 95.56 452 CYS A N 1
ATOM 3242 C CA . CYS A 1 452 ? -0.237 11.421 6.842 1.00 95.56 452 CYS A CA 1
ATOM 3243 C C . CYS A 1 452 ? -1.204 12.058 7.852 1.00 95.56 452 CYS A C 1
ATOM 3245 O O . CYS A 1 452 ? -1.149 11.666 9.013 1.00 95.56 452 CYS A O 1
ATOM 3247 N N . GLN A 1 453 ? -2.107 12.960 7.458 1.00 95.50 453 GLN A N 1
ATOM 3248 C CA . GLN A 1 453 ? -3.160 13.483 8.337 1.00 95.50 453 GLN A CA 1
ATOM 3249 C C . GLN A 1 453 ? -4.325 12.499 8.468 1.00 95.50 453 GLN A C 1
ATOM 3251 O O . GLN A 1 453 ? -4.550 11.660 7.602 1.00 95.50 453 GLN A O 1
ATOM 3256 N N . GLN A 1 454 ? -5.079 12.585 9.564 1.00 92.38 454 GLN A N 1
ATOM 3257 C CA . GLN A 1 454 ? -6.145 11.632 9.863 1.00 92.38 454 GLN A CA 1
ATOM 3258 C C . GLN A 1 454 ? -7.506 12.329 9.950 1.00 92.38 454 GLN A C 1
ATOM 3260 O O . GLN A 1 454 ? -8.033 12.592 11.028 1.00 92.38 454 GLN A O 1
ATOM 3265 N N . GLY A 1 455 ? -8.063 12.647 8.783 1.00 93.94 455 GLY A N 1
ATOM 3266 C CA . GLY A 1 455 ? -9.282 13.445 8.669 1.00 93.94 455 GLY A CA 1
ATOM 3267 C C . GLY A 1 455 ? -9.047 14.870 9.157 1.00 93.94 455 GLY A C 1
ATOM 3268 O O . GLY A 1 455 ? -7.989 15.443 8.908 1.00 93.94 455 GLY A O 1
ATOM 3269 N N . SER A 1 456 ? -10.009 15.424 9.888 1.00 96.25 456 SER A N 1
ATOM 3270 C CA . SER A 1 456 ? -9.906 16.757 10.489 1.00 96.25 456 SER A CA 1
ATOM 3271 C C . SER A 1 456 ? -9.294 16.734 11.901 1.00 96.25 456 SER A C 1
ATOM 3273 O O . SER A 1 456 ? -9.443 17.697 12.657 1.00 96.25 456 SER A O 1
ATOM 3275 N N . GLN A 1 457 ? -8.616 15.648 12.299 1.00 95.25 457 GLN A N 1
ATOM 3276 C CA . GLN A 1 457 ? -7.806 15.622 13.520 1.00 95.25 457 GLN A CA 1
ATOM 3277 C C . GLN A 1 457 ? -6.660 16.644 13.399 1.00 95.25 457 GLN A C 1
ATOM 3279 O O . GLN A 1 457 ? -5.925 16.591 12.408 1.00 95.25 457 GLN A O 1
ATOM 3284 N N . PRO A 1 458 ? -6.459 17.540 14.389 1.00 94.94 458 PRO A N 1
ATOM 3285 C CA . PRO A 1 458 ? -5.310 18.443 14.411 1.00 94.94 458 PRO A CA 1
ATOM 3286 C C . PRO A 1 458 ? -3.991 17.680 14.189 1.00 94.94 458 PRO A C 1
ATOM 3288 O O . PRO A 1 458 ? -3.822 16.629 14.804 1.00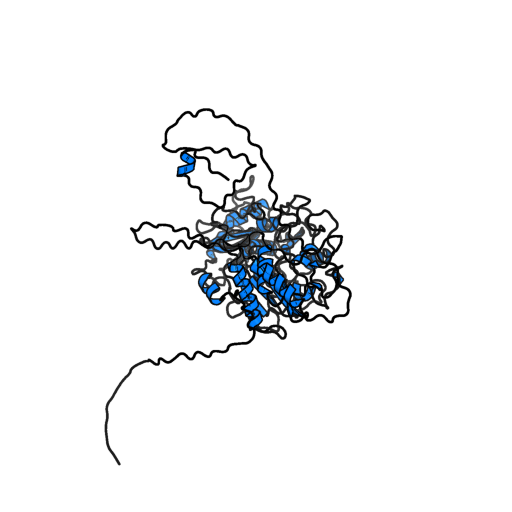 94.94 458 PRO A O 1
ATOM 3291 N N . PRO A 1 459 ? -3.074 18.167 13.332 1.00 94.38 459 PRO A N 1
ATOM 3292 C CA . PRO A 1 459 ? -1.829 17.465 13.035 1.00 94.38 459 PRO A CA 1
ATOM 3293 C C . PRO A 1 459 ? -0.988 17.130 14.274 1.00 94.38 459 PRO A C 1
ATOM 3295 O O . PRO A 1 459 ? -0.609 18.026 15.031 1.00 94.38 459 PRO A O 1
ATOM 3298 N N . ASP A 1 460 ? -0.667 15.848 14.450 1.00 91.19 460 ASP A N 1
ATOM 3299 C CA . ASP A 1 460 ? 0.189 15.333 15.524 1.00 91.19 460 ASP A CA 1
ATOM 3300 C C . ASP A 1 460 ? 1.101 14.181 15.050 1.00 91.19 460 ASP A C 1
ATOM 3302 O O . ASP A 1 460 ? 0.990 13.677 13.928 1.00 91.19 460 ASP A O 1
ATOM 3306 N N . GLN A 1 461 ? 2.051 13.772 15.893 1.00 87.81 461 GLN A N 1
ATOM 3307 C CA . GLN A 1 461 ? 3.102 12.807 15.537 1.00 87.81 461 GLN A CA 1
ATOM 3308 C C . GLN A 1 461 ? 2.617 11.341 15.515 1.00 87.81 461 GLN A C 1
ATOM 3310 O O . GLN A 1 461 ? 3.416 10.426 15.292 1.00 87.81 461 GLN A O 1
ATOM 3315 N N . HIS A 1 462 ? 1.316 11.108 15.704 1.00 89.56 462 HIS A N 1
ATOM 3316 C CA . HIS A 1 462 ? 0.692 9.797 15.876 1.00 89.56 462 HIS A CA 1
ATOM 3317 C C . HIS A 1 462 ? -0.256 9.434 14.723 1.00 89.56 462 HIS A C 1
ATOM 3319 O O . HIS A 1 462 ? -0.978 8.443 14.808 1.00 89.56 462 HIS A O 1
ATOM 3325 N N . GLN A 1 463 ? -0.229 10.190 13.622 1.00 93.44 463 GLN A N 1
ATOM 3326 C CA . GLN A 1 463 ? -1.064 9.974 12.435 1.00 93.44 463 GLN A CA 1
ATOM 3327 C C . GLN A 1 463 ? -0.294 9.311 11.271 1.00 93.44 463 GLN A C 1
ATOM 3329 O O . GLN A 1 463 ? 0.923 9.455 11.132 1.00 93.44 463 GLN A O 1
ATOM 3334 N N . SER A 1 464 ? -1.015 8.571 10.417 1.00 93.06 464 SER A N 1
ATOM 3335 C CA . SER A 1 464 ? -0.444 7.827 9.273 1.00 93.06 464 SER A CA 1
ATOM 3336 C C . SER A 1 464 ? -1.242 7.939 7.965 1.00 93.06 464 SER A C 1
ATOM 3338 O O . SER A 1 464 ? -0.966 7.191 7.027 1.00 93.06 464 SER A O 1
ATOM 3340 N N . GLY A 1 465 ? -2.218 8.846 7.871 1.00 96.00 465 GLY A N 1
ATOM 3341 C CA . GLY A 1 465 ? -3.199 8.848 6.777 1.00 96.00 465 GLY A CA 1
ATOM 3342 C C . GLY A 1 465 ? -4.418 7.972 7.078 1.00 96.00 465 GLY A C 1
ATOM 3343 O O . GLY A 1 465 ? -4.522 7.362 8.149 1.00 96.00 465 GLY A O 1
ATOM 3344 N N . ILE A 1 466 ? 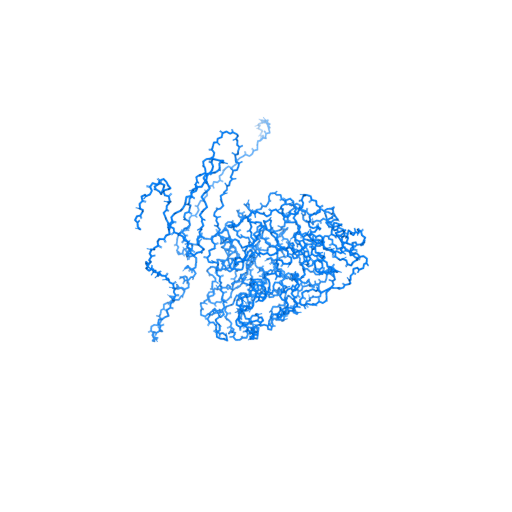-5.340 7.884 6.121 1.00 98.31 466 ILE A N 1
ATOM 3345 C CA . ILE A 1 466 ? -6.545 7.051 6.215 1.00 98.31 466 ILE A CA 1
ATOM 3346 C C . ILE A 1 466 ? -6.459 5.851 5.266 1.00 98.31 466 ILE A C 1
ATOM 3348 O O . ILE A 1 466 ? -6.095 5.966 4.098 1.00 98.31 466 ILE A O 1
ATOM 3352 N N . VAL A 1 467 ? -6.856 4.678 5.759 1.00 98.62 467 VAL A N 1
ATOM 3353 C CA . VAL A 1 467 ? -7.027 3.470 4.945 1.00 98.62 467 VAL A CA 1
ATOM 3354 C C . VAL A 1 467 ? -8.499 3.279 4.580 1.00 98.62 467 VAL A C 1
ATOM 3356 O O . VAL A 1 467 ? -9.349 3.073 5.446 1.00 98.62 467 VAL A O 1
ATOM 3359 N N . PHE A 1 468 ? -8.809 3.275 3.284 1.00 98.19 468 PHE A N 1
ATOM 3360 C CA . PHE A 1 468 ? -10.180 3.154 2.770 1.00 98.19 468 PHE A CA 1
ATOM 3361 C C . PHE A 1 468 ? -10.566 1.722 2.379 1.00 98.19 468 PHE A C 1
ATOM 3363 O O . PHE A 1 468 ? -11.313 1.511 1.424 1.00 98.19 468 PHE A O 1
ATOM 3370 N N . PHE A 1 469 ? -10.108 0.725 3.140 1.00 98.38 469 PHE A N 1
ATOM 3371 C CA . PHE A 1 469 ? -10.494 -0.675 2.951 1.00 98.38 469 PHE A CA 1
ATOM 3372 C C . PHE A 1 469 ? -10.472 -1.489 4.268 1.00 98.38 469 PHE A C 1
ATOM 3374 O O . PHE A 1 469 ? -9.825 -1.075 5.233 1.00 98.38 469 PHE A O 1
ATOM 3381 N N . PRO A 1 470 ? -11.211 -2.618 4.340 1.00 98.44 470 PRO A N 1
ATOM 3382 C CA . PRO A 1 470 ? -11.479 -3.384 5.571 1.00 98.44 470 PRO A CA 1
ATOM 3383 C C . PRO A 1 470 ? -10.240 -3.931 6.289 1.00 98.44 470 PRO A C 1
ATOM 3385 O O . PRO A 1 470 ? -9.162 -3.970 5.702 1.00 98.44 470 PRO A O 1
ATOM 3388 N N . GLY A 1 471 ? -10.402 -4.402 7.531 1.00 98.38 471 GLY A N 1
ATOM 3389 C CA . GLY A 1 471 ? -9.333 -5.036 8.309 1.00 98.38 471 GLY A CA 1
ATOM 3390 C C . GLY A 1 471 ? -9.029 -4.432 9.676 1.00 98.38 471 GLY A C 1
ATOM 3391 O O . GLY A 1 471 ? -7.864 -4.396 10.064 1.00 98.38 471 GLY A O 1
ATOM 3392 N N . SER A 1 472 ? -10.013 -3.897 10.396 1.00 98.75 472 SER A N 1
ATOM 3393 C CA . SER A 1 472 ? -9.761 -3.246 11.689 1.00 98.75 472 SER A CA 1
ATOM 3394 C C . SER A 1 472 ? -10.941 -3.308 12.643 1.00 98.75 472 SER A C 1
ATOM 3396 O O . SER A 1 472 ? -12.091 -3.400 12.216 1.00 98.75 472 SER A O 1
ATOM 3398 N N . VAL A 1 473 ? -10.648 -3.222 13.943 1.00 98.69 473 VAL A N 1
ATOM 3399 C CA . VAL A 1 473 ? -11.649 -3.078 15.006 1.00 98.69 473 VAL A CA 1
ATOM 3400 C C . VAL A 1 473 ? -11.153 -2.110 16.088 1.00 98.69 473 VAL A C 1
ATOM 3402 O O . VAL A 1 473 ? -9.996 -2.204 16.508 1.00 98.69 473 VAL A O 1
ATOM 3405 N N . PRO A 1 474 ? -11.993 -1.176 16.564 1.00 98.69 474 PRO A N 1
ATOM 3406 C CA . PRO A 1 474 ? -11.702 -0.421 17.776 1.00 98.69 474 PRO A CA 1
ATOM 3407 C C . PRO A 1 474 ? -11.826 -1.344 18.997 1.00 98.69 474 PRO A C 1
ATOM 3409 O O . PRO A 1 474 ? -12.730 -2.180 19.056 1.00 98.69 474 PRO A O 1
ATOM 3412 N N . LEU A 1 475 ? -10.925 -1.191 19.966 1.00 98.69 475 LEU A N 1
ATOM 3413 C CA . LEU A 1 475 ? -10.852 -2.028 21.164 1.00 98.69 475 LEU A CA 1
ATOM 3414 C C . LEU A 1 475 ? -11.567 -1.336 22.327 1.00 98.69 475 LEU A C 1
ATOM 3416 O O . LEU A 1 475 ? -11.289 -0.172 22.615 1.00 98.69 475 LEU A O 1
ATOM 3420 N N . TYR A 1 476 ? -12.457 -2.050 23.013 1.00 98.31 476 TYR A N 1
ATOM 3421 C CA . TYR A 1 476 ? -13.267 -1.538 24.120 1.00 98.31 476 TYR A CA 1
ATOM 3422 C C . TYR A 1 476 ? -13.127 -2.388 25.389 1.00 98.31 476 TYR A C 1
ATOM 3424 O O . TYR A 1 476 ? -13.034 -3.609 25.325 1.00 98.31 476 TYR A O 1
ATOM 3432 N N . ARG A 1 477 ? -13.191 -1.753 26.566 1.00 96.00 477 ARG A N 1
ATOM 3433 C CA . ARG A 1 477 ? -13.332 -2.425 27.872 1.00 96.00 477 ARG A CA 1
ATOM 3434 C C . ARG A 1 477 ? -14.328 -1.643 28.725 1.00 96.00 477 ARG A C 1
ATOM 3436 O O . ARG A 1 477 ? -14.209 -0.430 28.859 1.00 96.00 477 ARG A O 1
ATOM 3443 N N . GLY A 1 478 ? -15.343 -2.316 29.274 1.00 92.94 478 GLY A N 1
ATOM 3444 C CA . GLY A 1 478 ? -16.392 -1.659 30.074 1.00 92.94 478 GLY A CA 1
ATOM 3445 C C . GLY A 1 478 ? -17.151 -0.553 29.321 1.00 92.94 478 GLY A C 1
ATOM 3446 O O . GLY A 1 478 ? -17.485 0.475 29.904 1.00 92.94 478 GLY A O 1
ATOM 3447 N N . GLY A 1 479 ? -17.349 -0.715 28.007 1.00 91.62 479 GLY A N 1
ATOM 3448 C CA . GLY A 1 479 ? -17.994 0.284 27.145 1.00 91.62 479 GLY A CA 1
ATOM 3449 C C . GLY A 1 479 ? -17.145 1.522 26.816 1.00 91.62 479 GLY A C 1
ATOM 3450 O O . GLY A 1 479 ? -17.599 2.366 26.047 1.00 91.62 479 GLY A O 1
ATOM 3451 N N . GLN A 1 480 ? -15.916 1.631 27.333 1.00 96.06 480 GLN A N 1
ATOM 3452 C CA . GLN A 1 480 ? -14.964 2.683 26.963 1.00 96.06 480 GLN A CA 1
ATOM 3453 C C . GLN A 1 480 ? -14.005 2.191 25.881 1.00 96.06 480 GLN A C 1
ATOM 3455 O O . GLN A 1 480 ? -13.546 1.051 25.940 1.00 96.06 480 GLN A O 1
ATOM 3460 N N . LEU A 1 481 ? -13.691 3.058 24.917 1.00 98.31 481 LEU A N 1
ATOM 3461 C CA . LEU A 1 481 ? -12.621 2.837 23.943 1.00 98.31 481 LEU A CA 1
ATOM 3462 C C . LEU A 1 481 ? -11.275 2.814 24.687 1.00 98.31 481 LEU A C 1
ATOM 3464 O O . LEU A 1 481 ? -11.041 3.666 25.543 1.00 98.31 481 LEU A O 1
ATOM 3468 N N . ILE A 1 482 ? -10.401 1.861 24.361 1.00 98.19 482 ILE A N 1
ATOM 3469 C CA . ILE A 1 482 ? -9.074 1.688 24.988 1.00 98.19 482 ILE A CA 1
ATOM 3470 C C . ILE A 1 482 ? -7.915 1.604 23.982 1.00 98.19 482 ILE A C 1
ATOM 3472 O O . ILE A 1 482 ? -6.756 1.592 24.384 1.00 98.19 482 ILE A O 1
ATOM 3476 N N . GLY A 1 483 ? -8.208 1.524 22.684 1.00 98.31 483 GLY A N 1
ATOM 3477 C CA . GLY A 1 483 ? -7.196 1.405 21.637 1.00 98.31 483 GLY A CA 1
ATOM 3478 C C . GLY A 1 483 ? -7.787 0.954 20.305 1.00 98.31 483 GLY A C 1
ATOM 3479 O O . GLY A 1 483 ? -9.005 0.963 20.111 1.00 98.31 483 GLY A O 1
ATOM 3480 N N . GLY A 1 484 ? -6.922 0.541 19.384 1.00 98.56 484 GLY A N 1
ATOM 3481 C CA . GLY A 1 484 ? -7.305 0.072 18.054 1.00 98.56 484 GLY A CA 1
ATOM 3482 C C . GLY A 1 484 ? -6.467 -1.109 17.586 1.00 98.56 484 GLY A C 1
ATOM 3483 O O . GLY A 1 484 ? -5.286 -1.211 17.916 1.00 98.56 484 GLY A O 1
ATOM 3484 N N . LEU A 1 485 ? -7.086 -1.990 16.802 1.00 98.88 485 LEU A N 1
ATOM 3485 C CA . LEU A 1 485 ? -6.451 -3.121 16.133 1.00 98.88 485 LEU A CA 1
ATOM 3486 C C . LEU A 1 485 ? -6.586 -2.960 14.616 1.00 98.88 485 LEU A C 1
ATOM 3488 O O . LEU A 1 485 ? -7.692 -2.797 14.098 1.00 98.88 485 LEU A O 1
ATOM 3492 N N . GLY A 1 486 ? -5.462 -3.046 13.909 1.00 98.81 486 GLY A N 1
ATOM 3493 C CA . GLY A 1 486 ? -5.387 -3.039 12.452 1.00 98.81 486 GLY A CA 1
ATOM 3494 C C . GLY A 1 486 ? -4.664 -4.274 11.924 1.00 98.81 486 GLY A C 1
ATOM 3495 O O . GLY A 1 486 ? -3.599 -4.641 12.415 1.00 98.81 486 GLY A O 1
ATOM 3496 N N . ILE A 1 487 ? -5.243 -4.908 10.909 1.00 98.81 487 ILE A N 1
ATOM 3497 C CA . ILE A 1 487 ? -4.726 -6.095 10.224 1.00 98.81 487 ILE A CA 1
ATOM 3498 C C . ILE A 1 487 ? -4.539 -5.769 8.749 1.00 98.81 487 ILE A C 1
ATOM 3500 O O . ILE A 1 487 ? -5.393 -5.113 8.153 1.00 98.81 487 ILE A O 1
ATOM 3504 N N . SER A 1 488 ? -3.468 -6.252 8.126 1.00 98.69 488 SER A N 1
ATOM 3505 C CA . SER A 1 488 ? -3.371 -6.268 6.666 1.00 98.69 488 SER A CA 1
ATOM 3506 C C . SER A 1 488 ? -2.541 -7.436 6.145 1.00 98.69 488 SER A C 1
ATOM 3508 O O . SER A 1 488 ? -1.473 -7.718 6.680 1.00 98.69 488 SER A O 1
ATOM 3510 N N . GLY A 1 489 ? -2.998 -8.075 5.071 1.00 96.06 489 GLY A N 1
ATOM 3511 C CA . GLY A 1 489 ? -2.211 -9.048 4.315 1.00 96.06 489 GLY A CA 1
ATOM 3512 C C . GLY A 1 489 ? -2.916 -9.519 3.046 1.00 96.06 489 GLY A C 1
ATOM 3513 O O . GLY A 1 489 ? -3.143 -8.730 2.130 1.00 96.06 489 GLY A O 1
ATOM 3514 N N . ASP A 1 490 ? -3.251 -10.811 2.973 1.00 93.50 490 ASP A N 1
ATOM 3515 C CA . ASP A 1 490 ? -3.606 -11.463 1.705 1.00 93.50 490 ASP A CA 1
ATOM 3516 C C . ASP A 1 490 ? -5.096 -11.392 1.295 1.00 93.50 490 ASP A C 1
ATOM 3518 O O . ASP A 1 490 ? -5.515 -12.175 0.437 1.00 93.50 490 ASP A O 1
ATOM 3522 N N . GLY A 1 491 ? -5.917 -10.514 1.884 1.00 94.06 491 GLY A N 1
ATOM 3523 C CA . GLY A 1 491 ? -7.306 -10.280 1.451 1.00 94.06 491 GLY A CA 1
ATOM 3524 C C . GLY A 1 491 ? -8.169 -9.551 2.486 1.00 94.06 491 GLY A C 1
ATOM 3525 O O . GLY A 1 491 ? -8.001 -9.749 3.682 1.00 94.06 491 GLY A O 1
ATOM 3526 N N . VAL A 1 492 ? -9.113 -8.706 2.057 1.00 96.06 492 VAL A N 1
ATOM 3527 C CA . VAL A 1 492 ? -9.799 -7.772 2.979 1.00 96.06 492 VAL A CA 1
ATOM 3528 C C . VAL A 1 492 ? -10.898 -8.406 3.840 1.00 96.06 492 VAL A C 1
ATOM 3530 O O . VAL A 1 492 ? -11.092 -8.007 4.985 1.00 96.06 492 VAL A O 1
ATOM 3533 N N . GLU A 1 493 ? -11.595 -9.433 3.349 1.00 95.81 493 GLU A N 1
ATOM 3534 C CA . GLU A 1 493 ? -12.459 -10.272 4.193 1.00 95.81 493 GLU A CA 1
ATOM 3535 C C . GLU A 1 493 ? -11.637 -11.122 5.181 1.00 95.81 493 GLU A C 1
ATOM 3537 O O . GLU A 1 493 ? -12.087 -11.374 6.299 1.00 95.81 493 GLU A O 1
ATOM 3542 N N . GLN A 1 494 ? -10.427 -11.545 4.800 1.00 97.12 494 GLN A N 1
ATOM 3543 C CA . GLN A 1 494 ? -9.488 -12.220 5.696 1.00 97.12 494 GLN A CA 1
ATOM 3544 C C . GLN A 1 494 ? -8.947 -11.263 6.767 1.00 97.12 494 GLN A C 1
ATOM 3546 O O . GLN A 1 494 ? -8.886 -11.655 7.930 1.00 97.12 494 GLN A O 1
ATOM 3551 N N . ASP A 1 495 ? -8.612 -10.020 6.404 1.00 98.56 495 ASP A N 1
ATOM 3552 C CA . ASP A 1 495 ? -8.197 -8.980 7.349 1.00 98.56 495 ASP A CA 1
ATOM 3553 C C . ASP A 1 495 ? -9.291 -8.742 8.407 1.00 98.56 495 ASP A C 1
ATOM 3555 O O . ASP A 1 495 ? -8.991 -8.725 9.597 1.00 98.56 495 ASP A O 1
ATOM 3559 N N . ASP A 1 496 ? -10.562 -8.615 8.000 1.00 98.38 496 ASP A N 1
ATOM 3560 C CA . ASP A 1 496 ? -11.704 -8.462 8.919 1.00 98.38 496 ASP A CA 1
ATOM 3561 C C . ASP A 1 496 ? -11.888 -9.672 9.847 1.00 98.38 496 ASP A C 1
ATOM 3563 O O . ASP A 1 496 ? -12.151 -9.504 11.038 1.00 98.38 496 ASP A O 1
ATOM 3567 N N . LEU A 1 497 ? -11.763 -10.896 9.321 1.00 97.56 497 LEU A N 1
ATOM 3568 C CA . LEU A 1 497 ? -11.892 -12.126 10.111 1.00 97.56 497 LEU A CA 1
ATOM 3569 C C . LEU A 1 497 ? -10.778 -12.240 11.163 1.00 97.56 497 LEU A C 1
ATOM 3571 O O . LEU A 1 497 ? -11.028 -12.619 12.306 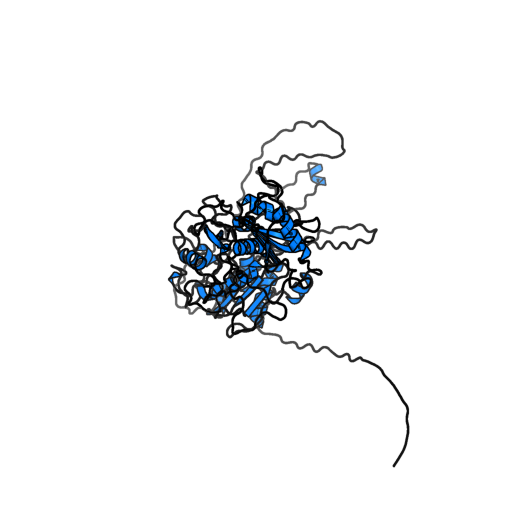1.00 97.56 497 LEU A O 1
ATOM 3575 N N . VAL A 1 498 ? -9.551 -11.882 10.785 1.00 98.19 498 VAL A N 1
ATOM 3576 C CA . VAL A 1 498 ? -8.392 -11.857 11.683 1.00 98.19 498 VAL A CA 1
ATOM 3577 C C . VAL A 1 498 ? -8.489 -10.699 12.690 1.00 98.19 498 VAL A C 1
ATOM 3579 O O . VAL A 1 498 ? -8.107 -10.873 13.848 1.00 98.19 498 VAL A O 1
ATOM 3582 N N . ALA A 1 499 ? -9.059 -9.552 12.302 1.00 98.44 499 ALA A N 1
ATOM 3583 C CA . ALA A 1 499 ? -9.303 -8.423 13.202 1.00 98.44 499 ALA A CA 1
ATOM 3584 C C . ALA A 1 499 ? -10.370 -8.765 14.252 1.00 98.44 499 ALA A C 1
ATOM 3586 O O . ALA A 1 499 ? -10.185 -8.469 15.430 1.00 98.44 499 ALA A O 1
ATOM 3587 N N . ALA A 1 500 ? -11.446 -9.450 13.852 1.00 96.75 500 ALA A N 1
ATOM 3588 C CA . ALA A 1 500 ? -12.457 -9.953 14.778 1.00 96.75 500 ALA A CA 1
ATOM 3589 C C . ALA A 1 500 ? -11.847 -10.909 15.816 1.00 96.75 500 ALA A C 1
ATOM 3591 O O . ALA A 1 500 ? -12.105 -10.752 17.006 1.00 96.75 500 ALA A O 1
ATOM 3592 N N . ALA A 1 501 ? -10.987 -11.838 15.376 1.00 95.62 501 ALA A N 1
ATOM 3593 C CA . ALA A 1 501 ? -10.273 -12.760 16.260 1.00 95.62 501 ALA A CA 1
ATOM 3594 C C . ALA A 1 501 ? -9.348 -12.044 17.253 1.00 95.62 501 ALA A C 1
ATOM 3596 O O . ALA A 1 501 ? -9.425 -12.310 18.450 1.00 95.62 501 ALA A O 1
ATOM 3597 N N . GLY A 1 502 ? -8.519 -11.103 16.791 1.00 96.62 502 GLY A N 1
ATOM 3598 C CA . GLY A 1 502 ? -7.662 -10.316 17.685 1.00 96.62 502 GLY A CA 1
ATOM 3599 C C . GLY A 1 502 ? -8.442 -9.411 18.650 1.00 96.62 502 GLY A C 1
ATOM 3600 O O . GLY A 1 502 ? -7.967 -9.143 19.746 1.00 96.62 502 GLY A O 1
ATOM 3601 N N . GLY A 1 503 ? -9.647 -8.969 18.275 1.00 95.69 503 GLY A N 1
ATOM 3602 C CA . GLY A 1 503 ? -10.535 -8.156 19.112 1.00 95.69 503 GLY A CA 1
ATOM 3603 C C . GLY A 1 503 ? -11.401 -8.938 20.110 1.00 95.69 503 GLY A C 1
ATOM 3604 O O . GLY A 1 503 ? -12.301 -8.347 20.713 1.00 95.69 503 GLY A O 1
ATOM 3605 N N . THR A 1 504 ? -11.197 -10.247 20.287 1.00 91.69 504 THR A N 1
ATOM 3606 C CA . THR A 1 504 ? -11.987 -11.058 21.235 1.00 91.69 504 THR A CA 1
ATOM 3607 C C . THR A 1 504 ? -11.762 -10.585 22.673 1.00 91.69 504 THR A C 1
ATOM 3609 O O . THR A 1 504 ? -10.642 -10.274 23.070 1.00 91.69 504 THR A O 1
ATOM 3612 N N . GLY A 1 505 ? -12.838 -10.477 23.458 1.00 91.25 505 GLY A N 1
ATOM 3613 C CA . GLY A 1 505 ? -12.807 -9.848 24.786 1.00 91.25 505 GLY A CA 1
ATOM 3614 C C . GLY A 1 505 ? -12.710 -8.312 24.783 1.00 91.25 505 GLY A C 1
ATOM 3615 O O . GLY A 1 505 ? -12.872 -7.708 25.841 1.00 91.25 505 GLY A O 1
ATOM 3616 N N . PHE A 1 506 ? -12.518 -7.680 23.617 1.00 96.62 506 PHE A N 1
ATOM 3617 C CA . PHE A 1 506 ? -12.395 -6.225 23.444 1.00 96.62 506 PHE A CA 1
ATOM 3618 C C . PHE A 1 506 ? -13.383 -5.642 22.419 1.00 96.62 506 PHE A C 1
ATOM 3620 O O . PHE A 1 506 ? -13.171 -4.550 21.888 1.00 96.62 506 PHE A O 1
ATOM 3627 N N . ALA A 1 507 ? -14.458 -6.365 22.102 1.00 92.19 507 ALA A N 1
ATOM 3628 C CA . ALA A 1 507 ? -15.448 -5.924 21.127 1.00 92.19 507 ALA A CA 1
ATOM 3629 C C . ALA A 1 507 ? -16.234 -4.684 21.615 1.00 92.19 507 ALA A C 1
ATOM 3631 O O . ALA A 1 507 ? -16.550 -4.587 22.805 1.00 92.19 507 ALA A O 1
ATOM 3632 N N . PRO A 1 508 ? -16.606 -3.747 20.720 1.00 95.69 508 PRO A N 1
ATOM 3633 C CA . PRO A 1 508 ? -17.524 -2.666 21.068 1.00 95.69 508 PRO A CA 1
ATOM 3634 C C . PRO A 1 508 ? -18.918 -3.208 21.441 1.00 95.69 508 PRO A C 1
ATOM 3636 O O . PRO A 1 508 ? -19.374 -4.170 20.810 1.00 95.69 508 PRO A O 1
ATOM 3639 N N . PRO A 1 509 ? -19.633 -2.561 22.385 1.00 95.44 509 PRO A N 1
ATOM 3640 C CA . PRO A 1 509 ? -21.059 -2.803 22.618 1.00 95.44 509 PRO A CA 1
ATOM 3641 C C . PRO A 1 509 ? -21.872 -2.711 21.320 1.00 95.44 509 PRO A C 1
ATOM 3643 O O . PRO A 1 509 ? -21.546 -1.913 20.432 1.00 95.44 509 PRO A O 1
ATOM 3646 N N . LEU A 1 510 ? -22.928 -3.520 21.191 1.00 94.19 510 LEU A N 1
ATOM 3647 C CA . LEU A 1 510 ? -23.694 -3.604 19.943 1.00 94.19 510 LEU A CA 1
ATOM 3648 C C . LEU A 1 510 ? -24.362 -2.280 19.572 1.00 94.19 510 LEU A C 1
ATOM 3650 O O . LEU A 1 510 ? -24.415 -1.907 18.403 1.00 94.19 510 LEU A O 1
ATOM 3654 N N . GLU A 1 511 ? -24.851 -1.578 20.584 1.00 96.06 511 GLU A N 1
ATOM 3655 C CA . GLU A 1 511 ? -25.725 -0.413 20.496 1.00 96.06 511 GLU A CA 1
ATOM 3656 C C . GLU A 1 511 ? -24.996 0.796 19.899 1.00 96.06 511 GLU A C 1
ATOM 3658 O O . GLU A 1 511 ? -25.631 1.699 19.356 1.00 96.06 511 GLU A O 1
ATOM 3663 N N . ILE A 1 512 ? -23.660 0.802 19.980 1.00 97.12 512 ILE A N 1
ATOM 3664 C CA . ILE A 1 512 ? -22.802 1.868 19.456 1.00 97.12 512 ILE A CA 1
ATOM 3665 C C . ILE A 1 512 ? -22.110 1.496 18.141 1.00 97.12 512 ILE A C 1
ATOM 3667 O O . ILE A 1 512 ? -21.328 2.295 17.639 1.00 97.12 512 ILE A O 1
ATOM 3671 N N . ARG A 1 513 ? -22.322 0.304 17.570 1.00 98.19 513 ARG A N 1
ATOM 3672 C CA . ARG A 1 513 ? -21.657 -0.081 16.313 1.00 98.19 513 ARG A CA 1
ATOM 3673 C C . ARG A 1 513 ? -22.227 0.665 15.114 1.00 98.19 513 ARG A C 1
ATOM 3675 O O . ARG A 1 513 ? -23.428 0.907 15.013 1.00 98.19 513 ARG A O 1
ATOM 3682 N N . ALA A 1 514 ? -21.364 0.931 14.136 1.00 98.19 514 ALA A N 1
ATOM 3683 C CA . ALA A 1 514 ? -21.748 1.540 12.865 1.00 98.19 514 ALA A CA 1
ATOM 3684 C C . ALA A 1 514 ? -22.879 0.799 12.138 1.00 98.19 514 ALA A C 1
ATOM 3686 O O . ALA A 1 514 ? -23.679 1.432 11.458 1.00 98.19 514 ALA A O 1
ATOM 3687 N N . ASP A 1 515 ? -22.980 -0.523 12.306 1.00 97.38 515 ASP A N 1
ATOM 3688 C CA . ASP A 1 515 ? -24.050 -1.327 11.711 1.00 97.38 515 ASP A CA 1
ATOM 3689 C C . ASP A 1 515 ? -25.435 -1.106 12.335 1.00 97.38 515 ASP A C 1
ATOM 3691 O O . ASP A 1 515 ? -26.411 -1.643 11.816 1.00 97.38 515 ASP A O 1
ATOM 3695 N N . GLN A 1 516 ? -25.567 -0.253 13.355 1.00 97.75 516 GLN A N 1
ATOM 3696 C CA . GLN A 1 516 ? -26.854 0.290 13.809 1.00 97.75 516 GLN A CA 1
ATOM 3697 C C . GLN A 1 516 ? -27.271 1.564 13.052 1.00 97.75 516 GLN A C 1
ATOM 3699 O O . GLN A 1 516 ? -28.430 1.969 13.118 1.00 97.75 516 GLN A O 1
ATOM 3704 N N . ILE A 1 517 ? -26.355 2.185 12.300 1.00 97.94 517 ILE A N 1
ATOM 3705 C CA . ILE A 1 517 ? -26.570 3.458 11.606 1.00 97.94 517 ILE A CA 1
ATOM 3706 C C . ILE A 1 517 ? -27.006 3.220 10.155 1.00 97.94 517 ILE A C 1
ATOM 3708 O O . ILE A 1 517 ? -26.431 2.401 9.431 1.00 97.94 517 ILE A O 1
ATOM 3712 N N . VAL A 1 518 ? -28.015 3.976 9.714 1.00 97.25 518 VAL A N 1
ATOM 3713 C CA . VAL A 1 518 ? -28.530 3.981 8.338 1.00 97.25 518 VAL A CA 1
ATOM 3714 C C . VAL A 1 518 ? -28.432 5.398 7.776 1.00 97.25 518 VAL A C 1
ATOM 3716 O O . VAL A 1 518 ? -28.975 6.330 8.364 1.00 97.25 518 VAL A O 1
ATOM 3719 N N . ILE A 1 519 ? -27.772 5.561 6.629 1.00 95.06 519 ILE A N 1
ATOM 3720 C CA . ILE A 1 519 ? -27.644 6.839 5.912 1.00 95.06 519 ILE A CA 1
ATOM 3721 C C . ILE A 1 519 ? -28.104 6.618 4.468 1.00 95.06 519 ILE A C 1
ATOM 3723 O O . ILE A 1 519 ? -27.777 5.606 3.858 1.00 95.06 519 ILE A O 1
ATOM 3727 N N . GLY A 1 520 ? -28.928 7.520 3.923 1.00 90.44 520 GLY A N 1
ATOM 3728 C CA . GLY A 1 520 ? -29.436 7.397 2.545 1.00 90.44 520 GLY A CA 1
ATOM 3729 C C . GLY A 1 520 ? -30.191 6.089 2.251 1.00 90.44 520 GLY A C 1
ATOM 3730 O O . GLY A 1 520 ? -30.196 5.628 1.117 1.00 90.44 520 GLY A O 1
ATOM 3731 N N . GLY A 1 521 ? -30.782 5.455 3.271 1.00 91.19 521 GLY A N 1
ATOM 3732 C CA . GLY A 1 521 ? -31.437 4.144 3.158 1.00 91.19 521 GLY A CA 1
ATOM 3733 C C . GLY A 1 521 ? -30.499 2.930 3.249 1.00 91.19 521 GLY A C 1
ATOM 3734 O O . GLY A 1 521 ? -30.986 1.803 3.312 1.00 91.19 521 GLY A O 1
ATOM 3735 N N . ALA A 1 522 ? -29.180 3.127 3.325 1.00 93.38 522 ALA A N 1
ATOM 3736 C CA . ALA A 1 522 ? -28.200 2.053 3.464 1.00 93.38 522 ALA A CA 1
ATOM 3737 C C . ALA A 1 522 ? -27.636 1.954 4.886 1.00 93.38 522 ALA A C 1
ATOM 3739 O O . ALA A 1 522 ? -27.194 2.939 5.478 1.00 93.38 522 ALA A O 1
ATOM 3740 N N . ARG A 1 523 ? -27.632 0.734 5.431 1.00 96.38 523 ARG A N 1
ATOM 3741 C CA . ARG A 1 523 ? -26.985 0.410 6.709 1.00 96.38 523 ARG A CA 1
ATOM 3742 C C . ARG A 1 523 ? -25.471 0.383 6.515 1.00 96.38 523 ARG A C 1
ATOM 3744 O O . ARG A 1 523 ? -24.994 -0.274 5.589 1.00 96.38 523 ARG A O 1
ATOM 3751 N N . LEU A 1 524 ? -24.722 1.075 7.372 1.00 97.69 524 LEU A N 1
ATOM 3752 C CA . LEU A 1 524 ? -23.263 1.068 7.277 1.00 97.69 524 LEU A CA 1
ATOM 3753 C C . LEU A 1 524 ? -22.709 -0.322 7.650 1.00 97.69 524 LEU A C 1
ATOM 3755 O O . LEU A 1 524 ? -23.215 -0.961 8.571 1.00 97.69 524 LEU A O 1
ATOM 3759 N N . PRO A 1 525 ? -21.667 -0.822 6.971 1.00 97.19 525 PRO A N 1
ATOM 3760 C CA . PRO A 1 525 ? -21.030 -2.079 7.337 1.00 97.19 525 PRO A CA 1
ATOM 3761 C C . PRO A 1 525 ? -20.066 -1.895 8.516 1.00 97.19 525 PRO A C 1
ATOM 3763 O O . PRO A 1 525 ? -19.384 -0.874 8.621 1.00 97.19 525 PRO A O 1
ATOM 3766 N N . PHE A 1 526 ? -19.947 -2.927 9.355 1.00 97.94 526 PHE A N 1
ATOM 3767 C CA . PHE A 1 526 ? -18.942 -2.996 10.422 1.00 97.94 526 PHE A CA 1
ATOM 3768 C C . PHE A 1 526 ? -17.821 -3.989 10.071 1.00 97.94 526 PHE A C 1
ATOM 3770 O O . PHE A 1 526 ? -16.690 -3.575 9.837 1.00 97.94 526 PHE A O 1
ATOM 3777 N N . LEU A 1 527 ? -18.139 -5.280 9.924 1.00 96.50 527 LEU A N 1
ATOM 3778 C CA . LEU A 1 527 ? -17.216 -6.337 9.477 1.00 96.50 527 LEU A CA 1
ATOM 3779 C C . LEU A 1 527 ? -17.909 -7.247 8.451 1.00 96.50 527 LEU A C 1
ATOM 3781 O O . LEU A 1 527 ? -19.135 -7.372 8.462 1.00 96.50 527 LEU A O 1
ATOM 3785 N N . LYS A 1 528 ? -17.138 -7.905 7.579 1.00 94.94 528 LYS A N 1
ATOM 3786 C CA . LYS A 1 528 ? -17.623 -8.944 6.651 1.00 94.94 528 LYS A CA 1
ATOM 3787 C C . LYS A 1 528 ? -16.560 -10.031 6.496 1.00 94.94 528 LYS A C 1
ATOM 3789 O O . LYS A 1 528 ? -15.403 -9.740 6.216 1.00 94.94 528 LYS A O 1
ATOM 3794 N N . PHE A 1 529 ? -16.985 -11.284 6.629 1.00 93.62 529 PHE A N 1
ATOM 3795 C CA . PHE A 1 529 ? -16.114 -12.461 6.623 1.00 93.62 529 PHE A CA 1
ATOM 3796 C C . PHE A 1 529 ? -16.229 -13.260 5.310 1.00 93.62 529 PHE A C 1
ATOM 3798 O O . PHE A 1 529 ? -17.259 -13.181 4.628 1.00 93.62 529 PHE A O 1
ATOM 3805 N N . PRO A 1 530 ? -15.205 -14.049 4.931 1.00 88.94 530 PRO A N 1
ATOM 3806 C CA . PRO A 1 530 ? -15.241 -14.850 3.715 1.00 88.94 530 PRO A CA 1
ATOM 3807 C C . PRO A 1 530 ? -16.132 -16.087 3.909 1.00 88.94 530 PRO A C 1
ATOM 3809 O O . PRO A 1 530 ? -16.076 -16.754 4.938 1.00 88.94 530 PRO A O 1
ATOM 3812 N N . ARG A 1 531 ? -16.942 -16.425 2.893 1.00 83.69 531 ARG A N 1
ATOM 3813 C CA . ARG A 1 531 ? -17.948 -17.511 2.965 1.00 83.69 531 ARG A CA 1
ATOM 3814 C C . ARG A 1 531 ? -17.350 -18.893 3.261 1.00 83.69 531 ARG A C 1
ATOM 3816 O O . ARG A 1 531 ? -18.000 -19.706 3.906 1.00 83.69 531 ARG A O 1
ATOM 3823 N N . ASN A 1 532 ? -16.146 -19.161 2.762 1.00 85.50 532 ASN A N 1
ATOM 3824 C CA . ASN A 1 532 ? -15.369 -20.349 3.104 1.00 85.50 532 ASN A CA 1
ATOM 3825 C C . ASN A 1 532 ? -13.983 -19.885 3.590 1.00 85.50 532 ASN A C 1
ATOM 3827 O O . ASN A 1 532 ? -13.128 -19.587 2.747 1.00 85.50 532 ASN A O 1
ATOM 3831 N N . PRO A 1 533 ? -13.796 -19.716 4.912 1.00 85.25 533 PRO A N 1
ATOM 3832 C CA . PRO A 1 533 ? -12.591 -19.120 5.474 1.00 85.25 533 PRO A CA 1
ATOM 3833 C C . PRO A 1 533 ? -11.421 -20.098 5.576 1.00 85.25 533 PRO A C 1
ATOM 3835 O O . PRO A 1 533 ? -10.285 -19.640 5.628 1.00 85.25 533 PRO A O 1
ATOM 3838 N N . GLU A 1 534 ? -11.662 -21.411 5.639 1.00 87.69 534 GLU A N 1
ATOM 3839 C CA . GLU A 1 534 ? -10.628 -22.372 6.030 1.00 87.69 534 GLU A CA 1
ATOM 3840 C C . GLU A 1 534 ? -9.575 -22.592 4.938 1.00 87.69 534 GLU A C 1
ATOM 3842 O O . GLU A 1 534 ? -9.884 -22.842 3.768 1.00 87.69 534 GLU A O 1
ATOM 3847 N N . ALA A 1 535 ? -8.307 -22.534 5.345 1.00 79.81 535 ALA A N 1
ATOM 3848 C CA . ALA A 1 535 ? -7.201 -23.074 4.574 1.00 79.81 535 ALA A CA 1
ATOM 3849 C C . ALA A 1 535 ? -7.305 -24.608 4.527 1.00 79.81 535 ALA A C 1
ATOM 3851 O O . ALA A 1 535 ? -7.612 -25.256 5.528 1.00 79.81 535 ALA A O 1
ATOM 3852 N N . THR A 1 536 ? -7.004 -25.210 3.378 1.00 72.38 536 THR A N 1
ATOM 3853 C CA . THR A 1 536 ? -6.855 -26.666 3.290 1.00 72.38 536 THR A CA 1
ATOM 3854 C C . THR A 1 536 ? -5.633 -27.079 4.099 1.00 72.38 536 THR A C 1
ATOM 3856 O O . THR A 1 536 ? -4.538 -26.573 3.839 1.00 72.38 536 THR A O 1
ATOM 3859 N N . ALA A 1 537 ? -5.801 -27.998 5.055 1.00 48.59 537 ALA A N 1
ATOM 3860 C CA . ALA A 1 537 ? -4.693 -28.514 5.852 1.00 48.59 537 ALA A CA 1
ATOM 3861 C C . ALA A 1 537 ? -3.556 -28.994 4.935 1.00 48.59 537 ALA A C 1
ATOM 3863 O O . ALA A 1 537 ? -3.766 -29.821 4.045 1.00 48.59 537 ALA A O 1
ATOM 3864 N N . SER A 1 538 ? -2.355 -28.446 5.132 1.00 38.66 538 SER A N 1
ATOM 3865 C CA . SER A 1 538 ? -1.205 -28.734 4.281 1.00 38.66 538 SER A CA 1
ATOM 3866 C C . SER A 1 538 ? -0.855 -30.219 4.343 1.00 38.66 538 SER A C 1
ATOM 3868 O O . SER A 1 538 ? -0.416 -30.712 5.385 1.00 38.66 538 SER A O 1
ATOM 3870 N N . VAL A 1 539 ? -0.986 -30.922 3.215 1.00 30.31 539 VAL A N 1
ATOM 3871 C CA . VAL A 1 539 ? -0.384 -32.247 3.054 1.00 30.31 539 VAL A CA 1
ATOM 3872 C C . VAL A 1 539 ? 1.125 -32.041 2.998 1.00 30.31 539 VAL A C 1
ATOM 3874 O O . VAL A 1 539 ? 1.688 -31.730 1.950 1.00 30.31 539 VAL A O 1
ATOM 3877 N N . SER A 1 540 ? 1.781 -32.182 4.149 1.00 30.58 540 SER A N 1
ATOM 3878 C CA . SER A 1 540 ? 3.236 -32.146 4.257 1.00 30.58 540 SER A CA 1
ATOM 3879 C C . SER A 1 540 ? 3.825 -33.368 3.557 1.00 30.58 540 SER A C 1
ATOM 3881 O O . SER A 1 540 ? 4.059 -34.406 4.178 1.00 30.58 540 SER A O 1
ATOM 3883 N N . ALA A 1 541 ? 4.056 -33.250 2.250 1.00 28.19 541 ALA A N 1
ATOM 3884 C CA . ALA A 1 541 ? 4.744 -34.248 1.444 1.00 28.19 541 ALA A CA 1
ATOM 3885 C C . ALA A 1 541 ? 6.232 -34.302 1.832 1.00 28.19 541 ALA A C 1
ATOM 3887 O O . ALA A 1 541 ? 7.101 -33.738 1.169 1.00 28.19 541 ALA A O 1
ATOM 3888 N N . SER A 1 542 ? 6.520 -34.984 2.942 1.00 27.33 542 SER A N 1
ATOM 3889 C CA . SER A 1 542 ? 7.876 -35.339 3.347 1.00 27.33 542 SER A CA 1
ATOM 3890 C C . SER A 1 542 ? 8.477 -36.295 2.315 1.00 27.33 542 SER A C 1
ATOM 3892 O O . SER A 1 542 ? 8.200 -37.495 2.323 1.00 27.33 542 SER A O 1
ATOM 3894 N N . LEU A 1 543 ? 9.312 -35.766 1.418 1.00 30.05 543 LEU A N 1
ATOM 3895 C CA . LEU A 1 543 ? 10.134 -36.556 0.499 1.00 30.05 543 LEU A CA 1
ATOM 3896 C C . LEU A 1 543 ? 11.343 -37.165 1.232 1.00 30.05 543 LEU A C 1
ATOM 3898 O O . LEU A 1 543 ? 12.499 -36.912 0.903 1.00 30.05 543 LEU A O 1
ATOM 3902 N N . ALA A 1 544 ? 11.071 -38.027 2.213 1.00 29.98 544 ALA A N 1
ATOM 3903 C CA . ALA A 1 544 ? 12.055 -38.937 2.796 1.00 29.98 544 ALA A CA 1
ATOM 3904 C C . ALA A 1 544 ? 12.252 -40.160 1.873 1.00 29.98 544 ALA A C 1
ATOM 3906 O O . ALA A 1 544 ? 11.903 -41.291 2.206 1.00 29.98 544 ALA A O 1
ATOM 3907 N N . GLY A 1 545 ? 12.768 -39.910 0.666 1.00 28.22 545 GLY A N 1
ATOM 3908 C CA . GLY A 1 545 ? 12.916 -40.896 -0.408 1.00 28.22 545 GLY A CA 1
ATOM 3909 C C . GLY A 1 545 ? 14.230 -41.675 -0.371 1.00 28.22 545 GLY A C 1
ATOM 3910 O O . GLY A 1 545 ? 15.049 -41.535 -1.276 1.00 28.22 545 GLY A O 1
ATOM 3911 N N . GLY A 1 546 ? 14.426 -42.526 0.640 1.00 27.02 546 GLY A N 1
ATOM 3912 C CA . GLY A 1 546 ? 15.380 -43.635 0.522 1.00 27.02 546 GLY A CA 1
ATOM 3913 C C . GLY A 1 546 ? 14.869 -44.649 -0.509 1.00 27.02 546 GLY A C 1
ATOM 3914 O O . GLY A 1 546 ? 13.677 -44.955 -0.534 1.00 27.02 546 GLY A O 1
ATOM 3915 N N . ALA A 1 547 ? 15.737 -45.154 -1.388 1.00 30.83 547 ALA A N 1
ATOM 3916 C CA . ALA A 1 547 ? 15.312 -46.035 -2.476 1.00 30.83 547 ALA A CA 1
ATOM 3917 C C . ALA A 1 547 ? 14.711 -47.357 -1.952 1.00 30.83 547 ALA A C 1
ATOM 3919 O O . ALA A 1 547 ? 15.398 -48.122 -1.280 1.00 30.83 547 ALA A O 1
ATOM 3920 N N . GLY A 1 548 ? 13.459 -47.653 -2.327 1.00 32.88 548 GLY A N 1
ATOM 3921 C CA . GLY A 1 548 ? 12.872 -48.991 -2.173 1.00 32.88 548 GLY A CA 1
ATOM 3922 C C . GLY A 1 548 ? 11.826 -49.189 -1.068 1.00 32.88 548 GLY A C 1
ATOM 3923 O O . GLY A 1 548 ? 11.889 -50.189 -0.361 1.00 32.88 548 GLY A O 1
ATOM 3924 N N . ALA A 1 549 ? 10.818 -48.317 -0.956 1.00 27.55 549 ALA A N 1
ATOM 3925 C CA . ALA A 1 549 ? 9.557 -48.652 -0.280 1.00 27.55 549 ALA A CA 1
ATOM 3926 C C . ALA A 1 549 ? 8.366 -47.940 -0.948 1.00 27.55 549 ALA A C 1
ATOM 3928 O O . ALA A 1 549 ? 8.444 -46.756 -1.270 1.00 27.55 549 ALA A O 1
ATOM 3929 N N . GLY A 1 550 ? 7.262 -48.660 -1.176 1.00 26.28 550 GLY A N 1
ATOM 3930 C CA . GLY A 1 550 ? 6.063 -48.101 -1.807 1.00 26.28 550 GLY A CA 1
ATOM 3931 C C . GLY A 1 550 ? 5.307 -47.155 -0.872 1.00 26.28 550 GLY A C 1
ATOM 3932 O O . GLY A 1 550 ? 4.841 -47.570 0.189 1.00 26.28 550 GLY A O 1
ATOM 3933 N N . VAL A 1 551 ? 5.145 -45.893 -1.274 1.00 25.42 551 VAL A N 1
ATOM 3934 C CA . VAL A 1 551 ? 4.382 -44.899 -0.505 1.00 25.42 551 VAL A CA 1
ATOM 3935 C C . VAL A 1 551 ? 2.885 -45.151 -0.682 1.00 25.42 551 VAL A C 1
ATOM 3937 O O . VAL A 1 551 ? 2.320 -44.885 -1.740 1.00 25.42 551 VAL A O 1
ATOM 3940 N N . THR A 1 552 ? 2.226 -45.629 0.374 1.00 22.25 552 THR A N 1
ATOM 3941 C CA . THR A 1 552 ? 0.759 -45.699 0.425 1.00 22.25 552 THR A CA 1
ATOM 3942 C C . THR A 1 552 ? 0.233 -44.394 1.017 1.00 22.25 552 THR A C 1
ATOM 3944 O O . THR A 1 552 ? 0.305 -44.184 2.226 1.00 22.25 552 THR A O 1
ATOM 3947 N N . ALA A 1 553 ? -0.264 -43.490 0.171 1.00 27.09 553 ALA A N 1
ATOM 3948 C CA . ALA A 1 553 ? -0.814 -42.209 0.611 1.00 27.09 553 ALA A CA 1
ATOM 3949 C C . ALA A 1 553 ? -2.183 -42.405 1.291 1.00 27.09 553 ALA A C 1
ATOM 3951 O O . ALA A 1 553 ? -3.219 -42.492 0.633 1.00 27.09 553 ALA A O 1
ATOM 3952 N N . GLY A 1 554 ? -2.187 -42.484 2.623 1.00 22.08 554 GLY A N 1
ATOM 3953 C CA . GLY A 1 554 ? -3.413 -42.528 3.417 1.00 22.08 554 GLY A CA 1
ATOM 3954 C C . GLY A 1 554 ? -4.093 -41.160 3.476 1.00 22.08 554 GLY A C 1
ATOM 3955 O O . GLY A 1 554 ? -3.629 -40.271 4.184 1.00 22.08 554 GLY A O 1
ATOM 3956 N N . LEU A 1 555 ? -5.215 -41.001 2.769 1.00 23.30 555 LEU A N 1
ATOM 3957 C CA . LEU A 1 555 ? -6.097 -39.835 2.887 1.00 23.30 555 LEU A CA 1
ATOM 3958 C C . LEU A 1 555 ? -6.875 -39.878 4.213 1.00 23.30 555 LEU A C 1
ATOM 3960 O O . LEU A 1 555 ? -8.032 -40.300 4.264 1.00 23.30 555 LEU A O 1
ATOM 3964 N N . THR A 1 556 ? -6.262 -39.412 5.299 1.00 22.52 556 THR A N 1
ATOM 3965 C CA . THR A 1 556 ? -6.997 -39.063 6.518 1.00 22.52 556 THR A CA 1
ATOM 3966 C C . THR A 1 556 ? -7.748 -37.752 6.306 1.00 22.52 556 THR A C 1
ATOM 3968 O O . THR A 1 556 ? -7.235 -36.666 6.565 1.00 22.52 556 THR A O 1
ATOM 3971 N N . ASN A 1 557 ? -9.005 -37.861 5.864 1.00 22.88 557 ASN A N 1
ATOM 3972 C CA . ASN A 1 557 ? -9.971 -36.766 5.945 1.00 22.88 557 ASN A CA 1
ATOM 3973 C C . ASN A 1 557 ? -10.174 -36.383 7.419 1.00 22.88 557 ASN A C 1
ATOM 3975 O O . ASN A 1 557 ? -11.040 -36.931 8.107 1.00 22.88 557 ASN A O 1
ATOM 3979 N N . VAL A 1 558 ? -9.398 -35.413 7.901 1.00 24.56 558 VAL A N 1
ATOM 3980 C CA . VAL A 1 558 ? -9.779 -34.641 9.080 1.00 24.56 558 VAL A CA 1
ATOM 3981 C C . VAL A 1 558 ? -11.025 -33.865 8.672 1.00 24.56 558 VAL A C 1
ATOM 3983 O O . VAL A 1 558 ? -10.939 -32.888 7.934 1.00 24.56 558 VAL A O 1
ATOM 3986 N N . ARG A 1 559 ? -12.199 -34.318 9.124 1.00 23.97 559 ARG A N 1
ATOM 3987 C CA . ARG A 1 559 ? -13.394 -33.474 9.113 1.00 23.97 559 ARG A CA 1
ATOM 3988 C C . ARG A 1 559 ? -13.106 -32.292 10.036 1.00 23.97 559 ARG A C 1
ATOM 3990 O O . ARG A 1 559 ? -13.287 -32.426 11.246 1.00 23.97 559 ARG A O 1
ATOM 3997 N N . SER A 1 560 ? -12.679 -31.154 9.487 1.00 28.73 560 SER A N 1
ATOM 3998 C CA . SER A 1 560 ? -12.899 -29.890 10.176 1.00 28.73 560 SER A CA 1
ATOM 3999 C C . SER A 1 560 ? -14.413 -29.729 10.293 1.00 28.73 560 SER A C 1
ATOM 4001 O O . SER A 1 560 ? -15.151 -29.604 9.315 1.00 28.73 560 SER A O 1
ATOM 4003 N N . SER A 1 561 ? -14.911 -29.847 11.520 1.00 28.09 561 SER A N 1
ATOM 4004 C CA . SER A 1 561 ? -16.202 -29.275 11.866 1.00 28.09 561 SER A CA 1
ATOM 4005 C C . SER A 1 561 ? -16.135 -27.793 11.522 1.00 28.09 561 SER A C 1
ATOM 4007 O O . SER A 1 561 ? -15.210 -27.133 11.997 1.00 28.09 561 SER A O 1
ATOM 4009 N N . PHE A 1 562 ? -17.091 -27.289 10.733 1.00 26.30 562 PHE A N 1
ATOM 4010 C CA . PHE A 1 562 ? -17.218 -25.859 10.451 1.00 26.30 562 PHE A CA 1
ATOM 4011 C C . PHE A 1 562 ? -16.943 -25.044 11.727 1.00 26.30 562 PHE A C 1
ATOM 4013 O O . PHE A 1 562 ? -17.647 -25.259 12.720 1.00 26.30 562 PHE A O 1
ATOM 4020 N N . PRO A 1 563 ? -15.991 -24.096 11.730 1.00 34.41 563 PRO A N 1
ATOM 4021 C CA . PRO A 1 563 ? -15.790 -23.190 12.850 1.00 34.41 563 PRO A CA 1
ATOM 4022 C C . PRO A 1 563 ? -16.867 -22.098 12.804 1.00 34.41 563 PRO A C 1
ATOM 4024 O O . PRO A 1 563 ? -16.581 -20.910 12.677 1.00 34.41 563 PRO A O 1
ATOM 4027 N N . THR A 1 564 ? -18.139 -22.503 12.906 1.00 35.16 564 THR A N 1
ATOM 4028 C CA . THR A 1 564 ? -19.232 -21.577 13.225 1.00 35.16 564 THR A CA 1
ATOM 4029 C C . THR A 1 564 ? -19.067 -21.020 14.634 1.00 35.16 564 THR A C 1
ATOM 4031 O O . THR A 1 564 ? -19.568 -19.929 14.895 1.00 35.16 564 THR A O 1
ATOM 4034 N N . THR A 1 565 ? -18.323 -21.729 15.497 1.00 38.34 565 THR A N 1
ATOM 4035 C CA . THR A 1 565 ? -18.046 -21.354 16.886 1.00 38.34 565 THR A CA 1
ATOM 4036 C C . THR A 1 565 ? -17.568 -19.919 16.993 1.00 38.34 565 THR A C 1
ATOM 4038 O O . THR A 1 565 ? -18.256 -19.158 17.635 1.00 38.34 565 THR A O 1
ATOM 4041 N N . PHE A 1 566 ? -16.527 -19.465 16.286 1.00 37.75 566 PHE A N 1
ATOM 4042 C CA . PHE A 1 566 ? -16.008 -18.108 16.524 1.00 37.75 566 PHE A CA 1
ATOM 4043 C C . PHE A 1 566 ? -17.032 -16.983 16.256 1.00 37.75 566 PHE A C 1
ATOM 4045 O O . PHE A 1 566 ? -17.190 -16.072 17.065 1.00 37.75 566 PHE A O 1
ATOM 4052 N N . ALA A 1 567 ? -17.788 -17.057 15.155 1.00 35.31 567 ALA A N 1
ATOM 4053 C CA . ALA A 1 567 ? -18.836 -16.071 14.868 1.00 35.31 567 ALA A CA 1
ATOM 4054 C C . ALA A 1 567 ? -20.039 -16.196 15.828 1.00 35.31 567 ALA A C 1
ATOM 4056 O O . ALA A 1 567 ? -20.694 -15.198 16.128 1.00 35.31 567 ALA A O 1
ATOM 4057 N N . GLN A 1 568 ? -20.318 -17.407 16.325 1.00 33.44 568 GLN A N 1
ATOM 4058 C CA . GLN A 1 568 ? -21.329 -17.684 17.351 1.00 33.44 568 GLN A CA 1
ATOM 4059 C C . GLN A 1 568 ? -20.860 -17.304 18.766 1.00 33.44 568 GLN A C 1
ATOM 4061 O O . GLN A 1 568 ? -21.684 -16.927 19.591 1.00 33.44 568 GLN A O 1
ATOM 4066 N N . ASP A 1 569 ? -19.561 -17.345 19.041 1.00 35.97 569 ASP A N 1
ATOM 4067 C CA . ASP A 1 569 ? -18.921 -17.000 20.306 1.00 35.97 569 ASP A CA 1
ATOM 4068 C C . ASP A 1 569 ? -18.866 -15.483 20.426 1.00 35.97 569 ASP A C 1
ATOM 4070 O O . ASP A 1 569 ? -19.356 -14.943 21.407 1.00 35.97 569 ASP A O 1
ATOM 4074 N N . TRP A 1 570 ? -18.458 -14.766 19.374 1.00 37.34 570 TRP A N 1
ATOM 4075 C CA . TRP A 1 570 ? -18.596 -13.307 19.331 1.00 37.34 570 TRP A CA 1
ATOM 4076 C C . TRP A 1 570 ? -20.064 -12.886 19.533 1.00 37.34 570 TRP A C 1
ATOM 4078 O O . TRP A 1 570 ? -20.354 -12.034 20.370 1.00 37.34 570 TRP A O 1
ATOM 4088 N N . ALA A 1 571 ? -21.013 -13.545 18.851 1.00 33.72 571 ALA A N 1
ATOM 4089 C CA . ALA A 1 571 ? -22.450 -13.292 19.008 1.00 33.72 571 ALA A CA 1
ATOM 4090 C C . ALA A 1 571 ? -23.043 -13.725 20.370 1.00 33.72 571 ALA A C 1
ATOM 4092 O O . ALA A 1 571 ? -24.063 -13.172 20.784 1.00 33.72 571 ALA A O 1
ATOM 4093 N N . SER A 1 572 ? -22.435 -14.677 21.084 1.00 35.22 572 SER A N 1
ATOM 4094 C CA . SER A 1 572 ? -22.920 -15.160 22.388 1.00 35.22 572 SER A CA 1
ATOM 4095 C C . SER A 1 572 ? -22.227 -14.497 23.579 1.00 35.22 572 SER A C 1
ATOM 4097 O O . SER A 1 572 ? -22.863 -14.314 24.612 1.00 35.22 572 SER A O 1
ATOM 4099 N N . GLU A 1 573 ? -20.988 -14.021 23.434 1.00 41.94 573 GLU A N 1
ATOM 4100 C CA . GLU A 1 573 ? -20.370 -13.064 24.357 1.00 41.94 573 GLU A CA 1
ATOM 4101 C C . GLU A 1 573 ? -21.126 -11.730 24.336 1.00 41.94 573 GLU A C 1
ATOM 4103 O O . GLU A 1 573 ? -21.398 -11.162 25.393 1.00 41.94 573 GLU A O 1
ATOM 4108 N N . ILE A 1 574 ? -21.566 -11.302 23.148 1.00 38.09 574 ILE A N 1
ATOM 4109 C CA . ILE A 1 574 ? -22.548 -10.228 22.950 1.00 38.09 574 ILE A CA 1
ATOM 4110 C C . ILE A 1 574 ? -23.845 -10.500 23.737 1.00 38.09 574 ILE A C 1
ATOM 4112 O O . ILE A 1 574 ? -24.296 -9.640 24.492 1.00 38.09 574 ILE A O 1
ATOM 4116 N N . ALA A 1 575 ? -24.425 -11.701 23.622 1.00 32.22 575 ALA A N 1
ATOM 4117 C CA . ALA A 1 575 ? -25.648 -12.056 24.349 1.00 32.22 575 ALA A CA 1
ATOM 4118 C C . ALA A 1 575 ? -25.439 -12.134 25.876 1.00 32.22 575 ALA A C 1
ATOM 4120 O O . ALA A 1 575 ? -26.341 -11.796 26.639 1.00 32.22 575 ALA A O 1
ATOM 4121 N N . ALA A 1 576 ? -24.249 -12.535 26.331 1.00 33.28 576 ALA A N 1
ATOM 4122 C CA . ALA A 1 576 ? -23.890 -12.583 27.746 1.00 33.28 576 ALA A CA 1
ATOM 4123 C C . ALA A 1 576 ? -23.669 -11.184 28.352 1.00 33.28 576 ALA A C 1
ATOM 4125 O O . ALA A 1 576 ? -24.003 -10.969 29.514 1.00 33.28 576 ALA A O 1
ATOM 4126 N N . ALA A 1 577 ? -23.151 -10.223 27.579 1.00 32.38 577 ALA A N 1
ATOM 4127 C CA . ALA A 1 577 ? -23.011 -8.832 28.018 1.00 32.38 577 ALA A CA 1
ATOM 4128 C C . ALA A 1 577 ? -24.371 -8.128 28.194 1.00 32.38 577 ALA A C 1
ATOM 4130 O O . ALA A 1 577 ? -24.523 -7.303 29.092 1.00 32.38 577 ALA A O 1
ATOM 4131 N N . ALA A 1 578 ? -25.372 -8.501 27.389 1.00 32.59 578 ALA A N 1
ATOM 4132 C CA . ALA A 1 578 ? -26.750 -8.021 27.514 1.00 32.59 578 ALA A CA 1
ATOM 4133 C C . ALA A 1 578 ? -27.531 -8.648 28.694 1.00 32.59 578 ALA A C 1
ATOM 4135 O O . ALA A 1 578 ? -28.644 -8.218 28.978 1.00 32.59 578 ALA A O 1
ATOM 4136 N N . ALA A 1 579 ? -26.967 -9.647 29.386 1.00 29.67 579 ALA A N 1
ATOM 4137 C CA . ALA A 1 579 ? -27.619 -10.396 30.467 1.00 29.67 579 ALA A CA 1
ATOM 4138 C C . ALA A 1 579 ? -27.215 -9.934 31.888 1.00 29.67 579 ALA A C 1
ATOM 4140 O O . ALA A 1 579 ? -27.252 -10.719 32.839 1.00 29.67 579 ALA A O 1
ATOM 4141 N N . ALA A 1 580 ? -26.822 -8.666 32.047 1.00 30.73 580 ALA A N 1
ATOM 4142 C CA . ALA A 1 580 ? -26.747 -8.025 33.363 1.00 30.73 580 ALA A CA 1
ATOM 4143 C C . ALA A 1 580 ? -28.169 -7.874 33.961 1.00 30.73 580 ALA A C 1
ATOM 4145 O O . ALA A 1 580 ? -29.127 -7.750 33.198 1.00 30.73 580 ALA A O 1
ATOM 4146 N N . PRO A 1 581 ? -28.343 -7.938 35.296 1.00 34.25 581 PRO A N 1
ATOM 4147 C CA . PRO A 1 581 ? -29.654 -8.169 35.902 1.00 34.25 581 PRO A CA 1
ATOM 4148 C C . PRO A 1 581 ? -30.655 -7.034 35.656 1.00 34.25 581 PRO A C 1
ATOM 4150 O O . PRO A 1 581 ? -30.354 -5.861 35.864 1.00 34.25 581 PRO A O 1
ATOM 4153 N N . ASP A 1 582 ? -31.857 -7.444 35.256 1.00 36.69 582 ASP A N 1
ATOM 4154 C CA . ASP A 1 582 ? -33.009 -6.609 34.918 1.00 36.69 582 ASP A CA 1
ATOM 4155 C C . ASP A 1 582 ? -33.551 -5.856 36.151 1.00 36.69 582 ASP A C 1
ATOM 4157 O O . ASP A 1 582 ? -33.933 -6.477 37.148 1.00 36.69 582 ASP A O 1
ATOM 4161 N N . ASP A 1 583 ? -33.598 -4.521 36.087 1.00 36.62 583 ASP A N 1
ATOM 4162 C CA . ASP A 1 583 ? -34.378 -3.700 37.022 1.00 36.62 583 ASP A CA 1
ATOM 4163 C C . ASP A 1 583 ? -35.831 -3.682 36.534 1.00 36.62 583 ASP A C 1
ATOM 4165 O O . ASP A 1 583 ? -36.198 -2.984 35.585 1.00 36.62 583 ASP A O 1
ATOM 4169 N N . THR A 1 584 ? -36.659 -4.516 37.160 1.00 37.03 584 THR A N 1
ATOM 4170 C CA . THR A 1 584 ? -37.996 -4.864 36.677 1.00 37.03 584 THR A CA 1
ATOM 4171 C C . THR A 1 584 ? -39.005 -3.716 36.819 1.00 37.03 584 THR A C 1
ATOM 4173 O O . THR A 1 584 ? -39.848 -3.733 37.720 1.00 37.03 584 THR A O 1
ATOM 4176 N N . SER A 1 585 ? -38.978 -2.733 35.911 1.00 34.91 585 SER A N 1
ATOM 4177 C CA . SER A 1 585 ? -40.051 -1.729 35.774 1.00 34.91 585 SER A CA 1
ATOM 4178 C C . SER A 1 585 ? -40.166 -1.065 34.383 1.00 34.91 585 SER A C 1
ATOM 4180 O O . SER A 1 585 ? -40.273 0.155 34.265 1.00 34.91 585 SER A O 1
ATOM 4182 N N . GLY A 1 586 ? -40.241 -1.855 33.303 1.00 36.28 586 GLY A N 1
ATOM 4183 C CA . GLY A 1 586 ? -40.519 -1.341 31.949 1.00 36.28 586 GLY A CA 1
ATOM 4184 C C . GLY A 1 586 ? -41.343 -2.297 31.068 1.00 36.28 586 GLY A C 1
ATOM 4185 O O . GLY A 1 586 ? -41.245 -3.512 31.234 1.00 36.28 586 GLY A O 1
ATOM 4186 N N . PRO A 1 587 ? -42.180 -1.792 30.135 1.00 30.47 587 PRO A N 1
ATOM 4187 C CA . PRO A 1 587 ? -42.903 -2.640 29.188 1.00 30.47 587 PRO A CA 1
ATOM 4188 C C . PRO A 1 587 ? -41.940 -3.266 28.167 1.00 30.47 587 PRO A C 1
ATOM 4190 O O . PRO A 1 587 ? -41.072 -2.587 27.620 1.00 30.47 587 PRO A O 1
ATOM 4193 N N . ALA A 1 588 ? -42.113 -4.562 27.901 1.00 30.00 588 ALA A N 1
ATOM 4194 C CA . ALA A 1 588 ? -41.184 -5.345 27.088 1.00 30.00 588 ALA A CA 1
ATOM 4195 C C . ALA A 1 588 ? -41.048 -4.819 25.638 1.00 30.00 588 ALA A C 1
ATOM 4197 O O . ALA A 1 588 ? -42.065 -4.536 24.994 1.00 30.00 588 ALA A O 1
ATOM 4198 N N . PRO A 1 589 ? -39.820 -4.738 25.084 1.00 31.02 589 PRO A N 1
ATOM 4199 C CA . PRO A 1 589 ? -39.611 -4.410 23.678 1.00 31.02 589 PRO A CA 1
ATOM 4200 C C . PRO A 1 589 ? -40.105 -5.548 22.759 1.00 31.02 589 PRO A C 1
ATOM 4202 O O . PRO A 1 589 ? -40.102 -6.716 23.157 1.00 31.02 589 PRO A O 1
ATOM 4205 N N . PRO A 1 590 ? -40.523 -5.241 21.516 1.00 27.42 590 PRO A N 1
ATOM 4206 C CA . PRO A 1 590 ? -41.011 -6.251 20.582 1.00 27.42 590 PRO A CA 1
ATOM 4207 C C . PRO A 1 590 ? -39.893 -7.224 20.157 1.00 27.42 590 PRO A C 1
ATOM 4209 O O . PRO A 1 590 ? -38.731 -6.823 20.055 1.00 27.42 590 PRO A O 1
ATOM 4212 N N . PRO A 1 591 ? -40.222 -8.496 19.859 1.00 25.67 591 PRO A N 1
ATOM 4213 C CA . PRO A 1 591 ? -39.225 -9.506 19.518 1.00 25.67 591 PRO A CA 1
ATOM 4214 C C . PRO A 1 591 ? -38.515 -9.176 18.199 1.00 25.67 591 PRO A C 1
ATOM 4216 O O . PRO A 1 591 ? -39.134 -9.147 17.133 1.00 25.67 591 PRO A O 1
ATOM 4219 N N . MET A 1 592 ? -37.195 -8.978 18.254 1.00 24.42 592 MET A N 1
ATOM 4220 C CA . MET A 1 592 ? -36.374 -8.844 17.051 1.00 24.42 592 MET A CA 1
ATOM 4221 C C . MET A 1 592 ? -36.204 -10.201 16.362 1.00 24.42 592 MET A C 1
ATOM 4223 O O . MET A 1 592 ? -35.572 -11.114 16.893 1.00 24.42 592 MET A O 1
ATOM 4227 N N . ALA A 1 593 ? -36.730 -10.323 15.144 1.00 21.53 593 ALA A N 1
ATOM 4228 C CA . ALA A 1 593 ? -36.516 -11.494 14.306 1.00 21.53 593 ALA A CA 1
ATOM 4229 C C . ALA A 1 593 ? -35.086 -11.501 13.734 1.00 21.53 593 ALA A C 1
ATOM 4231 O O . ALA A 1 593 ? -34.800 -10.848 12.728 1.00 21.53 593 ALA A O 1
ATOM 4232 N N . VAL A 1 594 ? -34.187 -12.276 14.347 1.00 24.59 594 VAL A N 1
ATOM 4233 C CA . VAL A 1 594 ? -32.872 -12.592 13.765 1.00 24.59 594 VAL A CA 1
ATOM 4234 C C . VAL A 1 594 ? -33.070 -13.591 12.621 1.00 24.59 594 VAL A C 1
ATOM 4236 O O . VAL A 1 594 ? -33.093 -14.806 12.814 1.00 24.59 594 VAL A O 1
ATOM 4239 N N . GLY A 1 595 ? -33.260 -13.065 11.412 1.00 20.41 595 GLY A N 1
ATOM 4240 C CA . GLY A 1 595 ? -33.506 -13.852 10.205 1.00 20.41 595 GLY A CA 1
ATOM 4241 C C . GLY A 1 595 ? -32.267 -14.579 9.680 1.00 20.41 595 GLY A C 1
ATOM 4242 O O . GLY A 1 595 ? -31.669 -14.145 8.697 1.00 20.41 595 GLY A O 1
ATOM 4243 N N . VAL A 1 596 ? -31.911 -15.722 10.272 1.00 23.14 596 VAL A N 1
ATOM 4244 C CA . VAL A 1 596 ? -31.016 -16.693 9.620 1.00 23.14 596 VAL A CA 1
ATOM 4245 C C . VAL A 1 596 ? -31.828 -17.461 8.577 1.00 23.14 596 VAL A C 1
ATOM 4247 O O . VAL A 1 596 ? -32.580 -18.374 8.908 1.00 23.14 596 VAL A O 1
ATOM 4250 N N . SER A 1 597 ? -31.700 -17.081 7.304 1.00 20.61 597 SER A N 1
ATOM 4251 C CA . SER A 1 597 ? -32.395 -17.763 6.209 1.00 20.61 597 SER A CA 1
ATOM 4252 C C . SER A 1 597 ? -31.743 -19.117 5.898 1.00 20.61 597 SER A C 1
ATOM 4254 O O . SER A 1 597 ? -30.814 -19.217 5.097 1.00 20.61 597 SER A O 1
ATOM 4256 N N . THR A 1 598 ? -32.237 -20.180 6.532 1.00 23.72 598 THR A N 1
ATOM 4257 C CA . THR A 1 598 ? -31.964 -21.571 6.151 1.00 23.72 598 THR A CA 1
ATOM 4258 C C . THR A 1 598 ? -32.981 -22.032 5.107 1.00 23.72 598 THR A C 1
ATOM 4260 O O . THR A 1 598 ? -33.995 -22.653 5.420 1.00 23.72 598 THR A O 1
ATOM 4263 N N . VAL A 1 599 ? -32.712 -21.733 3.833 1.00 21.78 599 VAL A N 1
ATOM 4264 C CA . VAL A 1 599 ? -33.547 -22.215 2.722 1.00 21.78 599 VAL A CA 1
ATOM 4265 C C . VAL A 1 599 ? -33.304 -23.710 2.491 1.00 21.78 599 VAL A C 1
ATOM 4267 O O . VAL A 1 599 ? -32.422 -24.100 1.729 1.00 21.78 599 VAL A O 1
ATOM 4270 N N . PHE A 1 600 ? -34.123 -24.554 3.119 1.00 24.64 600 PHE A N 1
ATOM 4271 C CA . PHE A 1 600 ? -34.387 -25.907 2.630 1.00 24.64 600 PHE A CA 1
ATOM 4272 C C . PHE A 1 600 ? -35.592 -25.858 1.688 1.00 24.64 600 PHE A C 1
ATOM 4274 O O . PHE A 1 600 ? -36.724 -25.671 2.129 1.00 24.64 600 PHE A O 1
ATOM 4281 N N . GLY A 1 601 ? -35.344 -26.026 0.389 1.00 23.28 601 GLY A N 1
ATOM 4282 C CA . GLY A 1 601 ? -36.382 -26.103 -0.637 1.00 23.28 601 GLY A CA 1
ATOM 4283 C C . GLY A 1 601 ? -36.082 -27.223 -1.625 1.00 23.28 601 GLY A C 1
ATOM 4284 O O . GLY A 1 601 ? -35.124 -27.139 -2.388 1.00 23.28 601 GLY A O 1
ATOM 4285 N N . THR A 1 602 ? -36.900 -28.273 -1.608 1.00 27.58 602 THR A N 1
ATOM 4286 C CA . THR A 1 602 ? -36.903 -29.333 -2.621 1.00 27.58 602 THR A CA 1
ATOM 4287 C C . THR A 1 602 ? -37.783 -28.931 -3.811 1.00 27.58 602 THR A C 1
ATOM 4289 O O . THR A 1 602 ? -38.935 -28.547 -3.605 1.00 27.58 602 THR A O 1
ATOM 4292 N N . PRO A 1 603 ? -37.318 -29.077 -5.063 1.00 27.67 603 PRO A N 1
ATOM 4293 C CA . PRO A 1 603 ? -38.193 -29.181 -6.222 1.00 27.67 603 PRO A CA 1
ATOM 4294 C C . PRO A 1 603 ? -38.497 -30.653 -6.543 1.00 27.67 603 PRO A C 1
ATOM 4296 O O . PRO A 1 603 ? -37.654 -31.536 -6.373 1.00 27.67 603 PRO A O 1
ATOM 4299 N N . ALA A 1 604 ? -39.718 -30.916 -7.008 1.00 25.89 604 ALA A N 1
ATOM 4300 C CA . ALA A 1 604 ? -40.163 -32.243 -7.423 1.00 25.89 604 ALA A CA 1
ATOM 4301 C C . ALA A 1 604 ? -39.844 -32.540 -8.904 1.00 25.89 604 ALA A C 1
ATOM 4303 O O . ALA A 1 604 ? -39.675 -31.626 -9.704 1.00 25.89 604 ALA A O 1
ATOM 4304 N N . ALA A 1 605 ? -39.787 -33.841 -9.207 1.00 30.12 605 ALA A N 1
ATOM 4305 C CA . ALA A 1 605 ? -39.826 -34.541 -10.500 1.00 30.12 605 ALA A CA 1
ATOM 4306 C C . ALA A 1 605 ? -40.011 -33.739 -11.815 1.00 30.12 605 ALA A C 1
ATOM 4308 O O . ALA A 1 605 ? -40.979 -33.001 -11.956 1.00 30.12 605 ALA A O 1
ATOM 4309 N N . ASP A 1 606 ? -39.241 -34.094 -12.856 1.00 26.22 606 ASP A N 1
ATOM 4310 C CA . ASP A 1 606 ? -39.697 -35.110 -13.833 1.00 26.22 606 ASP A CA 1
ATOM 4311 C C . ASP A 1 606 ? -38.517 -35.736 -14.622 1.00 26.22 606 ASP A C 1
ATOM 4313 O O . ASP A 1 606 ? -37.426 -35.170 -14.669 1.00 26.22 606 ASP A O 1
ATOM 4317 N N . VAL A 1 607 ? -38.705 -36.921 -15.221 1.00 29.42 607 VAL A N 1
ATOM 4318 C CA . VAL A 1 607 ? -37.663 -37.668 -15.968 1.00 29.42 607 VAL A CA 1
ATOM 4319 C C . VAL A 1 607 ? -38.201 -38.168 -17.306 1.00 29.42 607 VAL A C 1
ATOM 4321 O O . VAL A 1 607 ? -39.027 -39.082 -17.315 1.00 29.42 607 VAL A O 1
ATOM 4324 N N . ARG A 1 608 ? -37.657 -37.689 -18.441 1.00 24.53 608 ARG A N 1
ATOM 4325 C CA . ARG A 1 608 ? -37.828 -38.340 -19.759 1.00 24.53 608 ARG A CA 1
ATOM 4326 C C . ARG A 1 608 ? -36.591 -38.271 -20.671 1.00 24.53 608 ARG A C 1
ATOM 4328 O O . ARG A 1 608 ? -36.245 -37.221 -21.187 1.00 24.53 608 ARG A O 1
ATOM 4335 N N . THR A 1 609 ? -36.012 -39.458 -20.885 1.00 29.20 609 THR A N 1
ATOM 4336 C CA . THR A 1 609 ? -35.482 -40.009 -22.157 1.00 29.20 609 THR A CA 1
ATOM 4337 C C . THR A 1 609 ? -34.535 -39.184 -23.044 1.00 29.20 609 THR A C 1
ATOM 4339 O O . THR A 1 609 ? -34.957 -38.244 -23.710 1.00 29.20 609 THR A O 1
ATOM 4342 N N . ALA A 1 610 ? -33.322 -39.714 -23.238 1.00 26.17 610 ALA A N 1
ATOM 4343 C CA . ALA A 1 610 ? -32.537 -39.564 -24.466 1.00 26.17 610 ALA A CA 1
ATOM 4344 C C . ALA A 1 610 ? -31.999 -40.946 -24.893 1.00 26.17 610 ALA A C 1
ATOM 4346 O O . ALA A 1 610 ? -31.581 -41.736 -24.044 1.00 26.17 610 ALA A O 1
ATOM 4347 N N . GLU A 1 611 ? -32.072 -41.258 -26.188 1.00 25.94 611 GLU A N 1
ATOM 4348 C CA . GLU A 1 611 ? -31.724 -42.568 -26.758 1.00 25.94 611 GLU A CA 1
ATOM 4349 C C . GLU A 1 611 ? -30.228 -42.683 -27.102 1.00 25.94 611 GLU A C 1
ATOM 4351 O O . GLU A 1 611 ? -29.528 -41.684 -27.264 1.00 25.94 611 GLU A O 1
ATOM 4356 N N . ALA A 1 612 ? -29.728 -43.916 -27.216 1.00 28.00 612 ALA A N 1
ATOM 4357 C CA . ALA A 1 612 ? -28.328 -44.199 -27.529 1.00 28.00 612 ALA A CA 1
ATOM 4358 C C . ALA A 1 612 ? -28.083 -44.377 -29.040 1.00 28.00 612 ALA A C 1
ATOM 4360 O O . ALA A 1 612 ? -28.948 -44.838 -29.781 1.00 28.00 612 ALA A O 1
ATOM 4361 N N . SER A 1 613 ? -26.861 -44.085 -29.490 1.00 26.52 613 SER A N 1
ATOM 4362 C CA . SER A 1 613 ? -26.350 -44.453 -30.819 1.00 26.52 613 SER A CA 1
ATOM 4363 C C . SER A 1 613 ? -24.881 -44.901 -30.723 1.00 26.52 613 SER A C 1
ATOM 4365 O O . SER A 1 613 ? -24.207 -44.538 -29.756 1.00 26.52 613 SER A O 1
ATOM 4367 N N . PRO A 1 614 ? -24.405 -45.766 -31.641 1.00 25.72 614 PRO A N 1
ATOM 4368 C CA . PRO A 1 614 ? -23.247 -46.626 -31.395 1.00 25.72 614 PRO A CA 1
ATOM 4369 C C . PRO A 1 614 ? -21.892 -45.953 -31.662 1.00 25.72 614 PRO A C 1
ATOM 4371 O O . PRO A 1 614 ? -21.794 -44.976 -32.400 1.00 25.72 614 PRO A O 1
ATOM 4374 N N . ALA A 1 615 ? -20.838 -46.523 -31.072 1.00 27.03 615 ALA A N 1
ATOM 4375 C CA . ALA A 1 615 ? -19.454 -46.083 -31.237 1.00 27.03 615 ALA A CA 1
ATOM 4376 C C . ALA A 1 615 ? -18.679 -46.961 -32.238 1.00 27.03 615 ALA A C 1
ATOM 4378 O O . ALA A 1 615 ? -18.821 -48.183 -32.229 1.00 27.03 615 ALA A O 1
ATOM 4379 N N . GLU A 1 616 ? -17.804 -46.332 -33.025 1.00 28.55 616 GLU A N 1
ATOM 4380 C CA . GLU A 1 616 ? -16.765 -46.984 -33.840 1.00 28.55 616 GLU A CA 1
ATOM 4381 C C . GLU A 1 616 ? -15.391 -46.904 -33.126 1.00 28.55 616 GLU A C 1
ATOM 4383 O O . GLU A 1 616 ? -15.171 -45.974 -32.340 1.00 28.55 616 GLU A O 1
ATOM 4388 N N . PRO A 1 617 ? -14.460 -47.856 -33.350 1.00 32.28 617 PRO A N 1
ATOM 4389 C CA . PRO A 1 617 ? -13.239 -47.987 -32.550 1.00 32.28 617 PRO A CA 1
ATOM 4390 C C . PRO A 1 617 ? -11.977 -47.388 -33.200 1.00 32.28 617 PRO A C 1
ATOM 4392 O O . PRO A 1 617 ? -11.771 -47.511 -34.405 1.00 32.28 617 PRO A O 1
ATOM 4395 N N . SER A 1 618 ? -11.047 -46.866 -32.387 1.00 30.62 618 SER A N 1
ATOM 4396 C CA . SER A 1 618 ? -9.621 -46.823 -32.759 1.00 30.62 618 SER A CA 1
ATOM 4397 C C . SER A 1 618 ? -8.656 -46.890 -31.562 1.00 30.62 618 SER A C 1
ATOM 4399 O O . SER A 1 618 ? -8.600 -46.026 -30.689 1.00 30.62 618 SER A O 1
ATOM 4401 N N . ASP A 1 619 ? -7.906 -47.988 -31.540 1.00 34.00 619 ASP A N 1
ATOM 4402 C CA . ASP A 1 619 ? -6.554 -48.211 -31.019 1.00 34.00 619 ASP A CA 1
ATOM 4403 C C . ASP A 1 619 ? -5.885 -47.117 -30.163 1.00 34.00 619 ASP A C 1
ATOM 4405 O O . ASP A 1 619 ? -5.260 -46.188 -30.674 1.00 34.00 619 ASP A O 1
ATOM 4409 N N . ASN A 1 620 ? -5.913 -47.322 -28.837 1.00 30.88 620 ASN A N 1
ATOM 4410 C CA . ASN A 1 620 ? -4.733 -47.233 -27.945 1.00 30.88 620 ASN A CA 1
ATOM 4411 C C . ASN A 1 620 ? -5.052 -47.642 -26.483 1.00 30.88 620 ASN A C 1
ATOM 4413 O O . ASN A 1 620 ? -4.591 -47.024 -25.523 1.00 30.88 620 ASN A O 1
ATOM 4417 N N . GLY A 1 621 ? -5.887 -48.672 -26.281 1.00 34.16 621 GLY A N 1
ATOM 4418 C CA . GLY A 1 621 ? -6.105 -49.303 -24.964 1.00 34.16 621 GLY A CA 1
ATOM 4419 C C . GLY A 1 621 ? -6.720 -48.428 -23.855 1.00 34.16 621 GLY A C 1
ATOM 4420 O O . GLY A 1 621 ? -6.816 -48.877 -22.715 1.00 34.16 621 GLY A O 1
ATOM 4421 N N . ARG A 1 622 ? -7.147 -47.195 -24.155 1.00 27.58 622 ARG A N 1
ATOM 4422 C CA . ARG A 1 622 ? -7.799 -46.274 -23.212 1.00 27.58 622 ARG A CA 1
ATOM 4423 C C . ARG A 1 622 ? -9.262 -46.064 -23.582 1.00 27.58 622 ARG A C 1
ATOM 4425 O O . ARG A 1 622 ? -9.568 -45.554 -24.654 1.00 27.58 622 ARG A O 1
ATOM 4432 N N . LEU A 1 623 ? -10.158 -46.380 -22.648 1.00 26.30 623 LEU A N 1
ATOM 4433 C CA . LEU A 1 623 ? -11.568 -46.009 -22.735 1.00 26.30 623 LEU A CA 1
ATOM 4434 C C . LEU A 1 623 ? -11.704 -44.489 -22.536 1.00 26.30 623 LEU A C 1
ATOM 4436 O O . LEU A 1 623 ? -11.562 -43.991 -21.419 1.00 26.30 623 LEU A O 1
ATOM 4440 N N . VAL A 1 624 ? -11.979 -43.746 -23.609 1.00 26.47 624 VAL A N 1
ATOM 4441 C CA . VAL A 1 624 ? -12.266 -42.305 -23.536 1.00 26.47 624 VAL A CA 1
ATOM 4442 C C . VAL A 1 624 ? -13.770 -42.103 -23.373 1.00 26.47 624 VAL A C 1
ATOM 4444 O O . VAL A 1 624 ? -14.514 -42.083 -24.351 1.00 26.47 624 VAL A O 1
ATOM 4447 N N . ILE A 1 625 ? -14.228 -41.925 -22.133 1.00 28.59 625 ILE A N 1
ATOM 4448 C CA . ILE A 1 625 ? -15.611 -41.516 -21.863 1.00 28.59 625 ILE A CA 1
ATOM 4449 C C . ILE A 1 625 ? -15.703 -39.993 -22.027 1.00 28.59 625 ILE A C 1
ATOM 4451 O O . ILE A 1 625 ? -15.332 -39.240 -21.127 1.00 28.59 625 ILE A O 1
ATOM 4455 N N . LYS A 1 626 ? -16.222 -39.521 -23.166 1.00 23.88 626 LYS A N 1
ATOM 4456 C CA . LYS A 1 626 ? -16.678 -38.130 -23.294 1.00 23.88 626 LYS A CA 1
ATOM 4457 C C . LYS A 1 626 ? -18.039 -37.988 -22.615 1.00 23.88 626 LYS A C 1
ATOM 4459 O O . LYS A 1 626 ? -19.067 -38.232 -23.237 1.00 23.88 626 LYS A O 1
ATOM 4464 N N . VAL A 1 627 ? -18.048 -37.578 -21.348 1.00 27.44 627 VAL A N 1
ATOM 4465 C CA . VAL A 1 627 ? -19.280 -37.107 -20.702 1.00 27.44 627 VAL A CA 1
ATOM 4466 C C . VAL A 1 627 ? -19.511 -35.664 -21.135 1.00 27.44 627 VAL A C 1
ATOM 4468 O O . VAL A 1 627 ? -18.820 -34.755 -20.678 1.00 27.44 627 VAL A O 1
ATOM 4471 N N . GLN A 1 628 ? -20.474 -35.450 -22.027 1.00 26.02 628 GLN A N 1
ATOM 4472 C CA . GLN A 1 628 ? -20.970 -34.112 -22.324 1.00 26.02 628 GLN A CA 1
ATOM 4473 C C . GLN A 1 628 ? -21.944 -33.720 -21.210 1.00 26.02 628 GLN A C 1
ATOM 4475 O O . GLN A 1 628 ? -23.128 -34.038 -21.265 1.00 26.02 628 GLN A O 1
ATOM 4480 N N . LEU A 1 629 ? -21.411 -33.104 -20.153 1.00 27.75 629 LEU A N 1
ATOM 4481 C CA . LEU A 1 629 ? -22.224 -32.561 -19.070 1.00 27.75 629 LEU A CA 1
ATOM 4482 C C . LEU A 1 629 ? -23.000 -31.349 -19.588 1.00 27.75 629 LEU A C 1
ATOM 4484 O O . LEU A 1 629 ? -22.407 -30.385 -20.074 1.00 27.75 629 LEU A O 1
ATOM 4488 N N . ASP A 1 630 ? -24.322 -31.404 -19.454 1.00 28.89 630 ASP A N 1
ATOM 4489 C CA . ASP A 1 630 ? -25.161 -30.214 -19.528 1.00 28.89 630 ASP A CA 1
ATOM 4490 C C . ASP A 1 630 ? -24.710 -29.241 -18.415 1.00 28.89 630 ASP A C 1
ATOM 4492 O O . ASP A 1 630 ? -24.562 -29.675 -17.265 1.00 28.89 630 ASP A O 1
ATOM 4496 N N . PRO A 1 631 ? -24.460 -27.950 -18.709 1.00 30.27 631 PRO A N 1
ATOM 4497 C CA . PRO A 1 631 ? -23.954 -26.985 -17.728 1.00 30.27 631 PRO A CA 1
ATOM 4498 C C . PRO A 1 631 ? -24.905 -26.700 -16.548 1.00 30.27 631 PRO A C 1
ATOM 4500 O O . PRO A 1 631 ? -24.560 -25.898 -15.681 1.00 30.27 631 PRO A O 1
ATOM 4503 N N . SER A 1 632 ? -26.087 -27.325 -16.497 1.00 28.78 632 SER A N 1
ATOM 4504 C CA . SER A 1 632 ? -27.127 -27.075 -15.495 1.00 28.78 632 SER A CA 1
ATOM 4505 C C . SER A 1 632 ? -27.240 -28.096 -14.343 1.00 28.78 632 SER A C 1
ATOM 4507 O O . SER A 1 632 ? -28.058 -27.878 -13.449 1.00 28.78 632 SER A O 1
ATOM 4509 N N . VAL A 1 633 ? -26.430 -29.170 -14.283 1.00 26.31 633 VAL A N 1
ATOM 4510 C CA . VAL A 1 633 ? -26.549 -30.201 -13.218 1.00 26.31 633 VAL A CA 1
ATOM 4511 C C . VAL A 1 633 ? -25.230 -30.505 -12.492 1.00 26.31 633 VAL A C 1
ATOM 4513 O O . VAL A 1 633 ? -24.343 -31.172 -13.021 1.00 26.31 633 VAL A O 1
ATOM 4516 N N . LEU A 1 634 ? -25.148 -30.107 -11.215 1.00 24.66 634 LEU A N 1
ATOM 4517 C CA . LEU A 1 634 ? -24.097 -30.514 -10.273 1.00 24.66 634 LEU A CA 1
ATOM 4518 C C . LEU A 1 634 ? -24.648 -31.553 -9.280 1.00 24.66 634 LEU A C 1
ATOM 4520 O O . LEU A 1 634 ? -25.406 -31.213 -8.373 1.00 24.66 634 LEU A O 1
ATOM 4524 N N . LEU A 1 635 ? -24.243 -32.818 -9.415 1.00 22.97 635 LEU A N 1
ATOM 4525 C CA . LEU A 1 635 ? -24.583 -33.876 -8.456 1.00 22.97 635 LEU A CA 1
ATOM 4526 C C . LEU A 1 635 ? -23.616 -33.865 -7.263 1.00 22.97 635 LEU A C 1
ATOM 4528 O O . LEU A 1 635 ? -22.486 -34.339 -7.362 1.00 22.97 635 LEU A O 1
ATOM 4532 N N . VAL A 1 636 ? -24.083 -33.359 -6.120 1.00 25.16 636 VAL A N 1
ATOM 4533 C CA . VAL A 1 636 ? -23.377 -33.452 -4.832 1.00 25.16 636 VAL A CA 1
ATOM 4534 C C . VAL A 1 636 ? -23.988 -34.586 -4.009 1.00 25.16 636 VAL A C 1
ATOM 4536 O O . VAL A 1 636 ? -25.159 -34.539 -3.646 1.00 25.16 636 VAL A O 1
ATOM 4539 N N . THR A 1 637 ? -23.185 -35.599 -3.689 1.00 27.42 637 THR A N 1
ATOM 4540 C CA . THR A 1 637 ? -23.548 -36.699 -2.781 1.00 27.42 637 THR A CA 1
ATOM 4541 C C . THR A 1 637 ? -22.497 -36.816 -1.677 1.00 27.42 637 THR A C 1
ATOM 4543 O O . THR A 1 637 ? -21.301 -36.703 -1.934 1.00 27.42 637 THR A O 1
ATOM 4546 N N . ASN A 1 638 ? -22.954 -37.048 -0.442 1.00 25.84 638 ASN A N 1
ATOM 4547 C CA . ASN A 1 638 ? -22.113 -37.204 0.751 1.00 25.84 638 ASN A CA 1
ATOM 4548 C C . ASN A 1 638 ? -21.756 -38.676 1.052 1.00 25.84 638 ASN A C 1
ATOM 4550 O O . ASN A 1 638 ? -21.411 -39.005 2.187 1.00 25.84 638 ASN A O 1
ATOM 4554 N N . GLN A 1 639 ? -21.853 -39.569 0.061 1.00 28.16 639 GLN A N 1
ATOM 4555 C CA . GLN A 1 639 ? -21.479 -40.983 0.177 1.00 28.16 639 GLN A CA 1
ATOM 4556 C C . GLN A 1 639 ? -20.374 -41.344 -0.832 1.00 28.16 639 GLN A C 1
ATOM 4558 O O . GLN A 1 639 ? -20.403 -40.848 -1.961 1.00 28.16 639 GLN A O 1
ATOM 4563 N N . PRO A 1 640 ? -19.408 -42.211 -0.469 1.00 29.52 640 PRO A N 1
ATOM 4564 C CA . PRO A 1 640 ? -18.380 -42.667 -1.399 1.00 29.52 640 PRO A CA 1
ATOM 4565 C C . PRO A 1 640 ? -18.994 -43.479 -2.551 1.00 29.52 640 PRO A C 1
ATOM 4567 O O . PRO A 1 640 ? -19.806 -44.379 -2.338 1.00 29.52 640 PRO A O 1
ATOM 4570 N N . LEU A 1 641 ? -18.585 -43.167 -3.782 1.00 35.06 641 LEU A N 1
ATOM 4571 C CA . LEU A 1 641 ? -19.061 -43.824 -5.001 1.00 35.06 641 LEU A CA 1
ATOM 4572 C C . LEU A 1 641 ? -18.467 -45.237 -5.156 1.00 35.06 641 LEU A C 1
ATOM 4574 O O . LEU A 1 641 ? -17.283 -45.400 -5.444 1.00 35.06 641 LEU A O 1
ATOM 4578 N N . ASP A 1 642 ? -19.315 -46.259 -5.022 1.00 40.88 642 ASP A N 1
ATOM 4579 C CA . ASP A 1 642 ? -18.998 -47.674 -5.275 1.00 40.88 642 ASP A CA 1
ATOM 4580 C C . ASP A 1 642 ? -18.966 -47.953 -6.796 1.00 40.88 642 ASP A C 1
ATOM 4582 O O . ASP A 1 642 ? -19.915 -48.468 -7.396 1.00 40.88 642 ASP A O 1
ATOM 4586 N N . VAL A 1 643 ? -17.874 -47.537 -7.451 1.00 36.88 643 VAL A N 1
ATOM 4587 C CA . VAL A 1 643 ? -17.690 -47.620 -8.916 1.00 36.88 643 VAL A CA 1
ATOM 4588 C C . VAL A 1 643 ? -17.944 -49.038 -9.485 1.00 36.88 643 VAL A C 1
ATOM 4590 O O . VAL A 1 643 ? -18.628 -49.141 -10.509 1.00 36.88 643 VAL A O 1
ATOM 4593 N N . PRO A 1 644 ? -17.515 -50.147 -8.840 1.00 35.72 644 PRO A N 1
ATOM 4594 C CA . PRO A 1 644 ? -17.839 -51.509 -9.284 1.00 35.72 644 PRO A CA 1
ATOM 4595 C C . PRO A 1 644 ? -19.329 -51.891 -9.288 1.00 35.72 644 PRO A C 1
ATOM 4597 O O . PRO A 1 644 ? -19.676 -52.920 -9.876 1.00 35.72 644 PRO A O 1
ATOM 4600 N N . ARG A 1 645 ? -20.223 -51.143 -8.626 1.00 37.41 645 ARG A N 1
ATOM 4601 C CA . ARG A 1 645 ? -21.683 -51.346 -8.733 1.00 37.41 645 ARG A CA 1
ATOM 4602 C C . ARG A 1 645 ? -22.298 -50.587 -9.902 1.00 37.41 645 ARG A C 1
ATOM 4604 O O . ARG A 1 645 ? -23.110 -51.154 -10.629 1.00 37.41 645 ARG A O 1
ATOM 4611 N N . LEU A 1 646 ? -21.859 -49.350 -10.134 1.00 36.78 646 LEU A N 1
ATOM 4612 C CA . LEU A 1 646 ? -22.293 -48.532 -11.275 1.00 36.78 646 LEU A CA 1
ATOM 4613 C C . LEU A 1 646 ? -22.024 -49.226 -12.619 1.00 36.78 646 LEU A C 1
ATOM 4615 O O . LEU A 1 646 ? -22.888 -49.235 -13.492 1.00 36.78 646 LEU A O 1
ATOM 4619 N N . LEU A 1 647 ? -20.880 -49.904 -12.745 1.00 36.19 647 LEU A N 1
ATOM 4620 C CA . LEU A 1 647 ? -20.513 -50.687 -13.934 1.00 36.19 647 LEU A CA 1
ATOM 4621 C C . LEU A 1 647 ? -21.384 -51.940 -14.171 1.00 36.19 647 LEU A C 1
ATOM 4623 O O . LEU A 1 647 ? -21.267 -52.563 -15.222 1.00 36.19 647 LEU A O 1
ATOM 4627 N N . ARG A 1 648 ? -22.250 -52.322 -13.219 1.00 38.75 648 ARG A N 1
ATOM 4628 C CA . ARG A 1 648 ? -23.172 -53.472 -13.320 1.00 38.75 648 ARG A CA 1
ATOM 4629 C C . ARG A 1 648 ? -24.646 -53.081 -13.486 1.00 38.75 648 ARG A C 1
ATOM 4631 O O . ARG A 1 648 ? -25.493 -53.962 -13.575 1.00 38.75 648 ARG A O 1
ATOM 4638 N N . GLY A 1 649 ? -24.962 -51.784 -13.564 1.00 32.16 649 GLY A N 1
ATOM 4639 C CA . GLY A 1 649 ? -26.317 -51.299 -13.868 1.00 32.16 649 GLY A CA 1
ATOM 4640 C C . GLY A 1 649 ? -27.352 -51.461 -12.744 1.00 32.16 649 GLY A C 1
ATOM 4641 O O . GLY A 1 649 ? -28.549 -51.304 -12.987 1.00 32.16 649 GLY A O 1
ATOM 4642 N N . GLU A 1 650 ? -26.927 -51.763 -11.514 1.00 37.03 650 GLU A N 1
ATOM 4643 C CA . GLU A 1 650 ? -27.830 -51.876 -10.362 1.00 37.03 650 GLU A CA 1
ATOM 4644 C C . GLU A 1 650 ? -28.332 -50.489 -9.915 1.00 37.03 650 GLU A C 1
ATOM 4646 O O . GLU A 1 650 ? -27.545 -49.565 -9.699 1.00 37.03 650 GLU A O 1
ATOM 4651 N N . ARG A 1 651 ? -29.654 -50.324 -9.752 1.00 35.25 651 ARG A N 1
ATOM 4652 C CA . ARG A 1 651 ? -30.240 -49.047 -9.308 1.00 35.25 651 ARG A CA 1
ATOM 4653 C C . ARG A 1 651 ? -29.951 -48.786 -7.830 1.00 35.25 651 ARG A C 1
ATOM 4655 O O . ARG A 1 651 ? -30.447 -49.505 -6.962 1.00 35.25 651 ARG A O 1
ATOM 4662 N N . ILE A 1 652 ? -29.264 -47.683 -7.553 1.00 37.53 652 ILE A N 1
ATOM 4663 C CA . ILE A 1 652 ? -29.194 -47.082 -6.218 1.00 37.53 652 ILE A CA 1
ATOM 4664 C C . ILE A 1 652 ? -30.571 -46.457 -5.919 1.00 37.53 652 ILE A C 1
ATOM 4666 O O . ILE A 1 652 ? -31.090 -45.691 -6.732 1.00 37.53 652 ILE A O 1
ATOM 4670 N N . ARG A 1 653 ? -31.197 -46.825 -4.792 1.00 32.94 653 ARG A N 1
ATOM 4671 C CA . ARG A 1 653 ? -32.399 -46.134 -4.281 1.00 32.94 653 ARG A CA 1
ATOM 4672 C C . ARG A 1 653 ? -31.973 -44.830 -3.580 1.00 32.94 653 ARG A C 1
ATOM 4674 O O . ARG A 1 653 ? -30.864 -44.821 -3.050 1.00 32.94 653 ARG A O 1
ATOM 4681 N N . PRO A 1 654 ? -32.804 -43.770 -3.619 1.00 36.62 654 PRO A N 1
ATOM 4682 C CA . PRO A 1 654 ? -32.459 -42.452 -3.075 1.00 36.62 654 PRO A CA 1
ATOM 4683 C C . PRO A 1 654 ? -32.171 -42.475 -1.569 1.00 36.62 654 PRO A C 1
ATOM 4685 O O . PRO A 1 654 ? -32.816 -43.290 -0.867 1.00 36.62 654 PRO A O 1
#

Radius of gyration: 28.95 Å; chains: 1; bounding box: 96×72×100 Å

Sequence (654 aa):
MPSTRGGRRLGGLVVALGLCASGCFDNSSSKVVRDRADLDRVLATQHRAVNEFLTAADVNEITRVAAVALDATTMVIAVTDREGQVLAVFRKAGAPVTAPGNFGALVDANDLAVSLARTGAFFSNDQAPLSSRTVRFISGIHFPPGISGKANAALYGIENTNRGCPLTSPEVPAFNPGQSVPQSRSLNGLPCDSLNQTGCGLGITTGKADVFDSDPGAVNGGGVPIFKNGQVVGGIGVTGVPGPLAEFAAFAGSAPSGAFGPRPADPGVIFLDGIALPFVAQATRPPGTSTGVFAGAFVVGPLASPRAAAGVADGWLIGPFASTELTQAEVTDIVSQAVAQALKTRAAIRLPMGISTRMVIAVSDLQGTTRGLFRMPDSTIFSIDVAVAKARNVVYFSSPTRVPSDLAGVPLRTAVTNRTISFGAQPLYPPGIDPPPGPFFPLYVGDVATPCQQGSQPPDQHQSGIVFFPGSVPLYRGGQLIGGLGISGDGVEQDDLVAAAGGTGFAPPLEIRADQIVIGGARLPFLKFPRNPEATASVSASLAGGAGAGVTAGLTNVRSSFPTTFAQDWASEIAAAAAAPDDTSGPAPPPMAVGVSTVFGTPAADVRTAEASPAEPSDNGRLVIKVQLDPSVLLVTNQPLDVPRLLRGERIRP

Foldseek 3Di:
DDDDDDDDDDDDDDDDDDDDDDDDDDDDDDPPPPQFAPLVVLCVVQDDPWFAAFALVLLVLLLQQLQQLFADQAKWKWWAWLLLHTQFIWGGPNHDQWDQWAARDTDGQRLQFSLQQCLQNQFDFLAFGAGLQLVLCQQALAVRFPDFLHFHGQQHLQQLFQQQEDLAFPPADAWDVPLDGGRSWGPVPDDPALVDNPGTGRGHTFQQNRLQSPDSPGGQRLKHFAAFQSGTTTIMGMDRDPRLSSNQSRLSSSPSDPRIDHDHAPVNFFADPNRTGDHTPHPDRDPPTDGHGPHTDIPHGNHIDPCGRVHHRFFWGGDLADDPQGHSVLSSRLVRQLVSLQQFFWFRRGPPGQGGWWKWKFWAWLLLGTNTTGGRRRFRSSRSLQFSQQFSQQSQVLALPHDCQQLPQADHNQRAGLQLSLCQLHCDPNRSHHDHHGSNVVQSVVSSVRAQDRRPPDTDSNTGTGRNHAQWGFFADPQDTTTIMGMDGRGRLSSLSSRLRSNVVGHHQPCRYQQVGDDPNDRGDHHHHDPDTGRDDDPPPPPPDDDDDDDDDDPPPPPPDPPPVSVVVSVVVSVVVVPDDDPPDDDDDDDDDPDPDPDDDDDDDDDDDDDDDDDDDDDDPDDDDPDPDDPPDDDDDPDDDPVVVVVVVDDDDD

Secondary structure (DSSP, 8-state):
---------------------------S----------HHHHHHHHS-SS-----HHHHHHHHHHHHHH---S--EEEEEETT--EEEEEE-TT--SEEE-GGG-EEEHHHHHHHHHHHHHHH--SSS---HHHHHHTSSSSSSTT-TT-PPPTTTTGGGS-S---SS-TTS--SSTT--------TT----SSS--TT----S-----STT---TT-----EEEEEETTEEEEEEEEESS-HHHHHHHHHHHH-SSTTBS--PPTTSS-EETTEEPP--S--SPPTT-------SEEEE-----TTGGG-S--EEEE-----SSS-HHHHHHHHHHHHHHHHHBBPSS-SSTTPBP--EEEEE-TT--EEEEEE-TT--SHHHHHHHHHHHHHHHHHSTTS-GGGGTTSPTT-B--HHHHHHHTSSSSSTTSPSSPPTTHHHHHHHHHSTT--TTSPP-TT------SS-EEEEEETTEEEEEEEEESS-HHHHHHHHHHHTTT-PPPGGGBGGG-EETTEEPP-----SS-BPPP---------SS---------------HHHHHHHHHHHHHHTTSPP-S-SPPPPP----------PPP---------PPPP-SSS---------TT-----SS---HHHHTTTPPPP-

pLDDT: mean 79.66, std 27.74, range [20.41, 98.94]